Protein AF-A0A7X9JNA3-F1 (afdb_monomer_lite)

Radius of gyration: 44.27 Å; chains: 1; bounding box: 116×63×145 Å

Structure (mmCIF, N/CA/C/O backbone):
data_AF-A0A7X9JNA3-F1
#
_entry.id   AF-A0A7X9JNA3-F1
#
loop_
_atom_site.group_PDB
_atom_site.id
_atom_site.type_symbol
_atom_site.label_atom_id
_atom_site.label_alt_id
_atom_site.label_comp_id
_atom_site.label_asym_id
_atom_site.label_entity_id
_atom_site.label_seq_id
_atom_site.pdbx_PDB_ins_code
_atom_site.Cartn_x
_atom_site.Cartn_y
_atom_site.Cartn_z
_atom_site.occupancy
_atom_site.B_iso_or_equiv
_atom_site.auth_seq_id
_atom_site.auth_comp_id
_atom_site.auth_asym_id
_atom_site.auth_atom_id
_atom_site.pdbx_PDB_model_num
ATOM 1 N N . GLY A 1 1 ? 17.512 8.360 -101.811 1.00 40.91 1 GLY A N 1
ATOM 2 C CA . GLY A 1 1 ? 16.646 8.317 -100.622 1.00 40.91 1 GLY A CA 1
ATOM 3 C C . GLY A 1 1 ? 17.429 7.546 -99.604 1.00 40.91 1 GLY A C 1
ATOM 4 O O . GLY A 1 1 ? 17.855 6.462 -99.958 1.00 40.91 1 GLY A O 1
ATOM 5 N N . ASP A 1 2 ? 17.759 8.175 -98.482 1.00 44.34 2 ASP A N 1
ATOM 6 C CA . ASP A 1 2 ? 18.747 7.699 -97.505 1.00 44.34 2 ASP A CA 1
ATOM 7 C C . ASP A 1 2 ? 18.572 6.198 -97.188 1.00 44.34 2 ASP A C 1
ATOM 9 O O . ASP A 1 2 ? 17.520 5.777 -96.711 1.00 44.34 2 ASP A O 1
ATOM 13 N N . GLU A 1 3 ? 19.595 5.403 -97.519 1.00 49.22 3 GLU A N 1
ATOM 14 C CA . GLU A 1 3 ? 19.724 3.972 -97.219 1.00 49.22 3 GLU A CA 1
ATOM 15 C C . GLU A 1 3 ? 20.041 3.758 -95.728 1.00 49.22 3 GLU A C 1
ATOM 17 O O . GLU A 1 3 ? 21.070 3.190 -95.355 1.00 49.22 3 GLU A O 1
ATOM 22 N N . SER A 1 4 ? 19.163 4.225 -94.845 1.00 49.69 4 SER A N 1
ATOM 23 C CA . SER A 1 4 ? 19.330 4.038 -93.406 1.00 49.69 4 SER A CA 1
ATOM 24 C C . SER A 1 4 ? 19.023 2.581 -93.056 1.00 49.69 4 SER A C 1
ATOM 26 O O . SER A 1 4 ? 17.878 2.132 -93.046 1.00 49.69 4 SER A O 1
ATOM 28 N N . VAL A 1 5 ? 20.080 1.813 -92.793 1.00 48.97 5 VAL A N 1
ATOM 29 C CA . VAL A 1 5 ? 20.003 0.437 -92.292 1.00 48.97 5 VAL A CA 1
ATOM 30 C C . VAL A 1 5 ? 19.423 0.468 -90.875 1.00 48.97 5 VAL A C 1
ATOM 32 O O . VAL A 1 5 ? 20.076 0.928 -89.939 1.00 48.97 5 VAL A O 1
ATOM 35 N N . TYR A 1 6 ? 18.189 -0.010 -90.706 1.00 51.09 6 TYR A N 1
ATOM 36 C CA . TYR A 1 6 ? 17.567 -0.147 -89.389 1.00 51.09 6 TYR A CA 1
ATOM 37 C C . TYR A 1 6 ? 18.080 -1.411 -88.693 1.00 51.09 6 TYR A C 1
ATOM 39 O O . TYR A 1 6 ? 17.826 -2.529 -89.141 1.00 51.09 6 TYR A O 1
ATOM 47 N N . TRP A 1 7 ? 18.782 -1.231 -87.578 1.00 58.19 7 TRP A N 1
ATOM 48 C CA . TRP A 1 7 ? 19.193 -2.319 -86.694 1.00 58.19 7 TRP A CA 1
ATOM 49 C C . TRP A 1 7 ? 18.121 -2.543 -85.624 1.00 58.19 7 TRP A C 1
ATOM 51 O O . TRP A 1 7 ? 17.587 -1.583 -85.066 1.00 58.19 7 TRP A O 1
ATOM 61 N N . LEU A 1 8 ? 17.795 -3.806 -85.335 1.00 58.00 8 LEU A N 1
ATOM 62 C CA . LEU A 1 8 ? 16.958 -4.135 -84.181 1.00 58.00 8 LEU A CA 1
ATOM 63 C C . LEU A 1 8 ? 17.732 -3.801 -82.903 1.00 58.00 8 LEU A C 1
ATOM 65 O O . LEU A 1 8 ? 18.900 -4.161 -82.776 1.00 58.00 8 LEU A O 1
ATOM 69 N N . THR A 1 9 ? 17.071 -3.143 -81.952 1.00 63.75 9 THR A N 1
ATOM 70 C CA . THR A 1 9 ? 17.592 -3.024 -80.586 1.00 63.75 9 THR A CA 1
ATOM 71 C C . THR A 1 9 ? 17.668 -4.409 -79.943 1.00 63.75 9 THR A C 1
ATOM 73 O O . THR A 1 9 ? 17.002 -5.340 -80.400 1.00 63.75 9 THR A O 1
ATOM 76 N N . ASP A 1 10 ? 18.416 -4.557 -78.850 1.00 65.94 10 ASP A N 1
ATOM 77 C CA . ASP A 1 10 ? 18.499 -5.830 -78.115 1.00 65.94 10 ASP A CA 1
ATOM 78 C C . ASP A 1 10 ? 17.108 -6.372 -77.732 1.00 65.94 10 ASP A C 1
ATOM 80 O O . ASP A 1 10 ? 16.824 -7.561 -77.876 1.00 65.94 10 ASP A O 1
ATOM 84 N N . VAL A 1 11 ? 16.189 -5.468 -77.376 1.00 63.50 11 VAL A N 1
ATOM 85 C CA . VAL A 1 11 ? 14.770 -5.770 -77.133 1.00 63.50 11 VAL A CA 1
ATOM 86 C C . VAL A 1 11 ? 14.070 -6.211 -78.425 1.00 63.50 11 VAL A C 1
ATOM 88 O O . VAL A 1 11 ? 13.345 -7.202 -78.439 1.00 63.50 11 VAL A O 1
ATOM 91 N N . GLY A 1 12 ? 14.310 -5.526 -79.545 1.00 65.75 12 GLY A N 1
ATOM 92 C CA . GLY A 1 12 ? 13.780 -5.917 -80.855 1.00 65.75 12 GLY A CA 1
ATOM 93 C C . GLY A 1 12 ? 14.225 -7.317 -81.299 1.00 65.75 12 GLY A C 1
ATOM 94 O O . GLY A 1 12 ? 13.427 -8.054 -81.882 1.00 65.75 12 GLY A O 1
ATOM 95 N N . ILE A 1 13 ? 15.459 -7.717 -80.976 1.00 69.94 13 ILE A N 1
ATOM 96 C CA . ILE A 1 13 ? 15.987 -9.066 -81.234 1.00 69.94 13 ILE A CA 1
ATOM 97 C C . ILE A 1 13 ? 15.231 -10.113 -80.401 1.00 69.94 13 ILE A C 1
ATOM 99 O O . ILE A 1 13 ? 14.882 -11.177 -80.917 1.00 69.94 13 ILE A O 1
ATOM 103 N N . GLU A 1 14 ? 14.957 -9.825 -79.130 1.00 65.06 14 GLU A N 1
ATOM 104 C CA . GLU A 1 14 ? 14.248 -10.730 -78.218 1.00 65.06 14 GLU A CA 1
ATOM 105 C C . GLU A 1 14 ? 12.780 -10.947 -78.628 1.00 65.06 14 GLU A C 1
ATOM 107 O O . GLU A 1 14 ? 12.315 -12.086 -78.712 1.00 65.06 14 GLU A O 1
ATOM 112 N N . TYR A 1 15 ? 12.060 -9.879 -78.983 1.00 65.31 15 TYR A N 1
ATOM 113 C CA . TYR A 1 15 ? 10.670 -9.975 -79.451 1.00 65.31 15 TYR A CA 1
ATOM 114 C C . TYR A 1 15 ? 10.551 -10.705 -80.794 1.00 65.31 15 TYR A C 1
ATOM 116 O O . TYR A 1 15 ? 9.638 -11.519 -80.972 1.00 65.31 15 TYR A O 1
ATOM 124 N N . ALA A 1 16 ? 11.489 -10.465 -81.720 1.00 66.50 16 ALA A N 1
ATOM 125 C CA . ALA A 1 16 ? 11.537 -11.154 -83.009 1.00 66.50 16 ALA A CA 1
ATOM 126 C C . ALA A 1 16 ? 11.789 -12.664 -82.852 1.00 66.50 16 ALA A C 1
ATOM 128 O O . ALA A 1 16 ? 11.169 -13.460 -83.558 1.00 66.50 16 ALA A O 1
ATOM 129 N N . LYS A 1 17 ? 12.639 -13.073 -81.896 1.00 66.75 17 LYS A N 1
ATOM 130 C CA . LYS A 1 17 ? 12.879 -14.491 -81.566 1.00 66.75 17 LYS A CA 1
ATOM 131 C C . LYS A 1 17 ? 11.642 -15.192 -80.998 1.00 66.75 17 LYS A C 1
ATOM 133 O O . LYS A 1 17 ? 11.437 -16.367 -81.284 1.00 66.75 17 LYS A O 1
ATOM 138 N N . ASN A 1 18 ? 10.819 -14.481 -80.228 1.00 62.72 18 ASN A N 1
ATOM 139 C CA . ASN A 1 18 ? 9.652 -15.048 -79.545 1.00 62.72 18 ASN A CA 1
ATOM 140 C C . ASN A 1 18 ? 8.346 -14.979 -80.367 1.00 62.72 18 ASN A C 1
ATOM 142 O O . ASN A 1 18 ? 7.308 -15.445 -79.901 1.00 62.72 18 ASN A O 1
ATOM 146 N N . GLY A 1 19 ? 8.370 -14.410 -81.582 1.00 60.28 19 GLY A N 1
ATOM 147 C CA . GLY A 1 19 ? 7.206 -14.347 -82.479 1.00 60.28 19 GLY A CA 1
ATOM 148 C C . GLY A 1 19 ? 6.063 -13.447 -81.988 1.00 60.28 19 GLY A C 1
ATOM 149 O O . GLY A 1 19 ? 4.921 -13.606 -82.420 1.00 60.28 19 GLY A O 1
ATOM 150 N N . VAL A 1 20 ? 6.345 -12.513 -81.073 1.00 61.72 20 VAL A N 1
ATOM 151 C CA . VAL A 1 20 ? 5.337 -11.653 -80.434 1.00 61.72 20 VAL A CA 1
ATOM 152 C C . VAL A 1 20 ? 5.213 -10.329 -81.194 1.00 61.72 20 VAL A C 1
ATOM 154 O O . VAL A 1 20 ? 6.211 -9.680 -81.503 1.00 61.72 20 VAL A O 1
ATOM 157 N N . LYS A 1 21 ? 3.980 -9.890 -81.485 1.00 58.91 21 LYS A N 1
ATOM 158 C CA . LYS A 1 21 ? 3.722 -8.579 -82.101 1.00 58.91 21 LYS A CA 1
ATOM 159 C C . LYS A 1 21 ? 4.108 -7.465 -81.123 1.00 58.91 21 LYS A C 1
ATOM 161 O O . LYS A 1 21 ? 3.512 -7.363 -80.053 1.00 58.91 21 LYS A O 1
ATOM 166 N N . PHE A 1 22 ? 5.065 -6.616 -81.498 1.00 59.78 22 PHE A N 1
ATOM 167 C CA . PHE A 1 22 ? 5.444 -5.467 -80.679 1.00 59.78 22 PHE A CA 1
ATOM 168 C C . PHE A 1 22 ? 4.397 -4.350 -80.792 1.00 59.78 22 PHE A C 1
ATOM 170 O O . PHE A 1 22 ? 3.858 -4.079 -81.868 1.00 59.78 22 PHE A O 1
ATOM 177 N N . SER A 1 23 ? 4.099 -3.705 -79.668 1.00 63.12 23 SER A N 1
ATOM 178 C CA . SER A 1 23 ? 3.235 -2.530 -79.595 1.00 63.12 23 SER A CA 1
ATOM 179 C C . SER A 1 23 ? 3.842 -1.556 -78.602 1.00 63.12 23 SER A C 1
ATOM 181 O O . SER A 1 23 ? 4.110 -1.921 -77.460 1.00 63.12 23 SER A O 1
ATOM 183 N N . THR A 1 24 ? 4.050 -0.317 -79.028 1.00 71.31 24 THR A N 1
ATOM 184 C CA . THR A 1 24 ? 4.558 0.757 -78.173 1.00 71.31 24 THR A CA 1
ATOM 185 C C . THR A 1 24 ? 3.407 1.647 -77.735 1.00 71.31 24 THR A C 1
ATOM 187 O O . THR A 1 24 ? 2.527 1.961 -78.536 1.00 71.31 24 THR A O 1
ATOM 190 N N . PHE A 1 25 ? 3.420 2.093 -76.486 1.00 74.06 25 PHE A N 1
ATOM 191 C CA . PHE A 1 25 ? 2.488 3.099 -75.993 1.00 74.06 25 PHE A CA 1
ATOM 192 C C . PHE A 1 25 ? 3.208 4.042 -75.034 1.00 74.06 25 PHE A C 1
ATOM 194 O O . PHE A 1 25 ? 4.228 3.693 -74.444 1.00 74.06 25 PHE A O 1
ATOM 201 N N . THR A 1 26 ? 2.659 5.242 -74.878 1.00 80.69 26 THR A N 1
ATOM 202 C CA . THR A 1 26 ? 3.157 6.248 -73.940 1.00 80.69 26 THR A CA 1
ATOM 203 C C . THR A 1 26 ? 2.095 6.488 -72.884 1.00 80.69 26 THR A C 1
ATOM 205 O O . THR A 1 26 ? 0.926 6.700 -73.210 1.00 80.69 26 THR A O 1
ATOM 208 N N . ARG A 1 27 ? 2.487 6.457 -71.611 1.00 83.31 27 ARG A N 1
ATOM 209 C CA . ARG A 1 27 ? 1.578 6.662 -70.485 1.00 83.31 27 ARG A CA 1
ATOM 210 C C . ARG A 1 27 ? 2.283 7.426 -69.371 1.00 83.31 27 ARG A C 1
ATOM 212 O O . ARG A 1 27 ? 3.475 7.245 -69.152 1.00 83.31 27 ARG A O 1
ATOM 219 N N . GLN A 1 28 ? 1.530 8.281 -68.688 1.00 88.56 28 GLN A N 1
ATOM 220 C CA . GLN A 1 28 ? 1.980 8.938 -67.463 1.00 88.56 28 GLN A CA 1
ATOM 221 C C . GLN A 1 28 ? 1.743 8.001 -66.280 1.00 88.56 28 GLN A C 1
ATOM 223 O O . GLN A 1 28 ? 0.695 7.353 -66.208 1.00 88.56 28 GLN A O 1
ATOM 228 N N . PHE A 1 29 ? 2.712 7.927 -65.380 1.00 89.44 29 PHE A N 1
ATOM 229 C CA . PHE A 1 29 ? 2.644 7.122 -64.171 1.00 89.44 29 PHE A CA 1
ATOM 230 C C . PHE A 1 29 ? 3.421 7.817 -63.057 1.00 89.44 29 PHE A C 1
ATOM 232 O O . PHE A 1 29 ? 4.369 8.551 -63.333 1.00 89.44 29 PHE A O 1
ATOM 239 N N . ASP A 1 30 ? 3.023 7.533 -61.821 1.00 89.69 30 ASP A N 1
ATOM 240 C CA . ASP A 1 30 ? 3.646 8.071 -60.618 1.00 89.69 30 ASP A CA 1
ATOM 241 C C . ASP A 1 30 ? 4.295 6.936 -59.822 1.00 89.69 30 ASP A C 1
ATOM 243 O O . ASP A 1 30 ? 3.739 5.832 -59.718 1.00 89.69 30 ASP A O 1
ATOM 247 N N . LEU A 1 31 ? 5.463 7.224 -59.251 1.00 88.88 31 LEU A N 1
ATOM 248 C CA . LEU A 1 31 ? 6.188 6.340 -58.343 1.00 88.88 31 LEU A CA 1
ATOM 249 C C . LEU A 1 31 ? 6.237 6.976 -56.957 1.00 88.88 31 LEU A C 1
ATOM 251 O O . LEU A 1 31 ? 6.528 8.163 -56.820 1.00 88.88 31 LEU A O 1
ATOM 255 N N . TYR A 1 32 ? 5.973 6.171 -55.934 1.00 88.81 32 TYR A N 1
ATOM 256 C CA . TYR A 1 32 ? 6.020 6.587 -54.539 1.00 88.81 32 TYR A CA 1
ATOM 257 C C . TYR A 1 32 ? 7.338 6.127 -53.927 1.00 88.81 32 TYR A C 1
ATOM 259 O O . TYR A 1 32 ? 7.716 4.959 -54.046 1.00 88.81 32 TYR A O 1
ATOM 267 N N . ILE A 1 33 ? 8.032 7.049 -53.266 1.00 85.94 33 ILE A N 1
ATOM 268 C CA . ILE A 1 33 ? 9.362 6.818 -52.704 1.00 85.94 33 ILE A CA 1
ATOM 269 C C . ILE A 1 33 ? 9.295 7.073 -51.204 1.00 85.94 33 ILE A C 1
ATOM 271 O O . ILE A 1 33 ? 8.841 8.127 -50.763 1.00 85.94 33 ILE A O 1
ATOM 275 N N . ASP A 1 34 ? 9.747 6.090 -50.430 1.00 83.75 34 ASP A N 1
ATOM 276 C CA . ASP A 1 34 ? 9.919 6.230 -48.990 1.00 83.75 34 ASP A CA 1
ATOM 277 C C . ASP A 1 34 ? 11.235 6.960 -48.692 1.00 83.75 34 ASP A C 1
ATOM 279 O O . ASP A 1 34 ? 12.312 6.527 -49.105 1.00 83.75 34 ASP A O 1
ATOM 283 N N . ALA A 1 35 ? 11.150 8.072 -47.968 1.00 76.31 35 ALA A N 1
ATOM 284 C CA . ALA A 1 35 ? 12.315 8.847 -47.556 1.00 76.31 35 ALA A CA 1
ATOM 285 C C . ALA A 1 35 ? 12.937 8.362 -46.229 1.00 76.31 35 ALA A C 1
ATOM 287 O O . ALA A 1 35 ? 13.975 8.895 -45.837 1.00 76.31 35 ALA A O 1
ATOM 288 N N . VAL A 1 36 ? 12.310 7.402 -45.531 1.00 70.06 36 VAL A N 1
ATOM 289 C CA . VAL A 1 36 ? 12.633 7.041 -44.139 1.00 70.06 36 VAL A CA 1
ATOM 290 C C . VAL A 1 36 ? 12.843 5.531 -43.932 1.00 70.06 36 VAL A C 1
ATOM 292 O O . VAL A 1 36 ? 13.885 5.147 -43.414 1.00 70.06 36 VAL A O 1
ATOM 295 N N . GLY A 1 37 ? 11.887 4.669 -44.302 1.00 64.44 37 GLY A N 1
ATOM 296 C CA . GLY A 1 37 ? 11.822 3.263 -43.849 1.00 64.44 37 GLY A CA 1
ATOM 297 C C . GLY A 1 37 ? 12.087 2.170 -44.899 1.00 64.44 37 GLY A C 1
ATOM 298 O O . GLY A 1 37 ? 12.015 0.983 -44.586 1.00 64.44 37 GLY A O 1
ATOM 299 N N . ASP A 1 38 ? 12.405 2.548 -46.137 1.00 70.50 38 ASP A N 1
ATOM 300 C CA . ASP A 1 38 ? 12.632 1.651 -47.282 1.00 70.50 38 ASP A CA 1
ATOM 301 C C . ASP A 1 38 ? 11.437 0.742 -47.676 1.00 70.50 38 ASP A C 1
ATOM 303 O O . ASP A 1 38 ? 11.611 -0.405 -48.095 1.00 70.50 38 ASP A O 1
ATOM 307 N N . VAL A 1 39 ? 10.193 1.235 -47.599 1.00 76.44 39 VAL A N 1
ATOM 308 C CA . VAL A 1 39 ? 8.975 0.486 -48.004 1.00 76.44 39 VAL A CA 1
ATOM 309 C C . VAL A 1 39 ? 8.770 0.475 -49.532 1.00 76.44 39 VAL A C 1
ATOM 311 O O . VAL A 1 39 ? 7.713 0.837 -50.039 1.00 76.44 39 VAL A O 1
ATOM 314 N N . LYS A 1 40 ? 9.768 0.056 -50.318 1.00 73.19 40 LYS A N 1
ATOM 315 C CA . LYS A 1 40 ? 9.748 0.166 -51.798 1.00 73.19 40 LYS A CA 1
ATOM 316 C C . LYS A 1 40 ? 8.579 -0.550 -52.487 1.00 73.19 40 LYS A C 1
ATOM 318 O O . LYS A 1 40 ? 7.982 0.004 -53.410 1.00 73.19 40 LYS A O 1
ATOM 323 N N . GLU A 1 41 ? 8.244 -1.762 -52.048 1.00 74.06 41 GLU A N 1
ATOM 324 C CA . GLU A 1 41 ? 7.241 -2.615 -52.709 1.00 74.06 41 GLU A CA 1
ATOM 325 C C . GLU A 1 41 ? 5.805 -2.129 -52.488 1.00 74.06 41 GLU A C 1
ATOM 327 O O . GLU A 1 41 ? 4.985 -2.157 -53.401 1.00 74.06 41 GLU A O 1
ATOM 332 N N . LYS A 1 42 ? 5.505 -1.648 -51.276 1.00 79.25 42 LYS A N 1
ATOM 333 C CA . LYS A 1 42 ? 4.154 -1.242 -50.858 1.00 79.25 42 LYS A CA 1
ATOM 334 C C . LYS A 1 42 ? 3.990 0.270 -50.706 1.00 79.25 42 LYS A C 1
ATOM 336 O O . LYS A 1 42 ? 2.925 0.716 -50.290 1.00 79.25 42 LYS A O 1
ATOM 341 N N . ALA A 1 43 ? 4.999 1.067 -51.072 1.00 83.50 43 ALA A N 1
ATOM 342 C CA . ALA A 1 43 ? 4.993 2.526 -50.928 1.00 83.50 43 ALA A CA 1
ATOM 343 C C . ALA A 1 43 ? 3.727 3.164 -51.510 1.00 83.50 43 ALA A C 1
ATOM 345 O O . ALA A 1 43 ? 3.071 3.959 -50.847 1.00 83.50 43 ALA A O 1
ATOM 346 N N . LYS A 1 44 ? 3.341 2.781 -52.731 1.00 83.44 44 LYS A N 1
ATOM 347 C CA . LYS A 1 44 ? 2.148 3.324 -53.391 1.00 83.44 44 LYS A CA 1
ATOM 348 C C . LYS A 1 44 ? 0.859 2.981 -52.650 1.00 83.44 44 LYS A C 1
ATOM 350 O O . LYS A 1 44 ? 0.020 3.855 -52.462 1.00 83.44 44 LYS A O 1
ATOM 355 N N . GLU A 1 45 ? 0.703 1.738 -52.202 1.00 82.75 45 GLU A N 1
ATOM 356 C CA . GLU A 1 45 ? -0.476 1.287 -51.450 1.00 82.75 45 GLU A CA 1
ATOM 357 C C . GLU A 1 45 ? -0.574 1.975 -50.083 1.00 82.75 45 GLU A C 1
ATOM 359 O O . GLU A 1 45 ? -1.644 2.438 -49.692 1.00 82.75 45 GLU A O 1
ATOM 364 N N . VAL A 1 46 ? 0.550 2.073 -49.376 1.00 82.69 46 VAL A N 1
ATOM 365 C CA . VAL A 1 46 ? 0.629 2.657 -48.037 1.00 82.69 46 VAL A CA 1
ATOM 366 C C . VAL A 1 46 ? 0.450 4.174 -48.095 1.00 82.69 46 VAL A C 1
ATOM 368 O O . VAL A 1 46 ? -0.433 4.719 -47.438 1.00 82.69 46 VAL A O 1
ATOM 371 N N . PHE A 1 47 ? 1.253 4.880 -48.891 1.00 85.62 47 PHE A N 1
ATOM 372 C CA . PHE A 1 47 ? 1.330 6.342 -48.835 1.00 85.62 47 PHE A CA 1
ATOM 373 C C . PHE A 1 47 ? 0.185 7.056 -49.551 1.00 85.62 47 PHE A C 1
ATOM 375 O O . PHE A 1 47 ? -0.184 8.148 -49.127 1.00 85.62 47 PHE A O 1
ATOM 382 N N . SER A 1 48 ? -0.424 6.456 -50.582 1.00 82.75 48 SER A N 1
ATOM 383 C CA . SER A 1 48 ? -1.614 7.038 -51.241 1.00 82.75 48 SER A CA 1
ATOM 384 C C . SER A 1 48 ? -2.810 7.190 -50.295 1.00 82.75 48 SER A C 1
ATOM 386 O O . SER A 1 48 ? -3.711 7.995 -50.524 1.00 82.75 48 SER A O 1
ATOM 388 N N . ASN A 1 49 ? -2.796 6.405 -49.226 1.00 81.25 49 ASN A N 1
ATOM 389 C CA . ASN A 1 49 ? -3.884 6.188 -48.296 1.00 81.25 49 ASN A CA 1
ATOM 390 C C . ASN A 1 49 ? -3.726 6.991 -46.993 1.00 81.25 49 ASN A C 1
ATOM 392 O O . ASN A 1 49 ? -4.716 7.238 -46.294 1.00 81.25 49 ASN A O 1
ATOM 396 N N . LEU A 1 50 ? -2.503 7.448 -46.703 1.00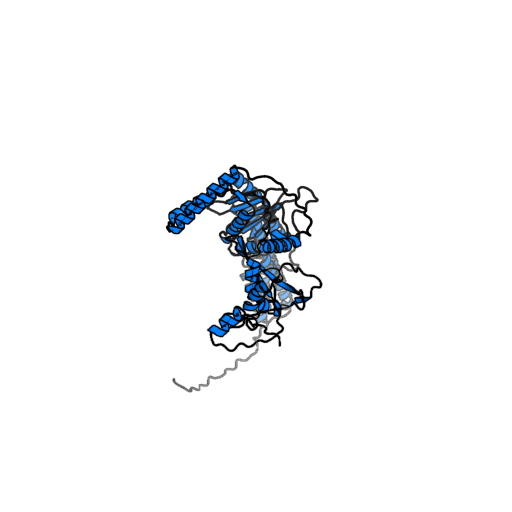 83.81 50 LEU A N 1
ATOM 397 C CA . LEU A 1 50 ? -2.189 8.275 -45.544 1.00 83.81 50 LEU A CA 1
ATOM 398 C C . LEU A 1 50 ? -2.681 9.712 -45.716 1.00 83.81 50 LEU A C 1
ATOM 400 O O . LEU A 1 50 ? -2.678 10.290 -46.804 1.00 83.81 50 LEU A O 1
ATOM 404 N N . ARG A 1 51 ? -3.041 10.343 -44.597 1.00 80.62 51 ARG A N 1
ATOM 405 C CA . ARG A 1 51 ? -3.247 11.792 -44.566 1.00 80.62 51 ARG A CA 1
ATOM 406 C C . ARG A 1 51 ? -1.889 12.493 -44.590 1.00 80.62 51 ARG A C 1
ATOM 408 O O . ARG A 1 51 ? -1.125 12.395 -43.631 1.00 80.62 51 ARG A O 1
ATOM 415 N N . SER A 1 52 ? -1.625 13.231 -45.661 1.00 85.31 52 SER A N 1
ATOM 416 C CA . SER A 1 52 ? -0.366 13.943 -45.858 1.00 85.31 52 SER A CA 1
ATOM 417 C C . SER A 1 52 ? -0.566 15.422 -46.181 1.00 85.31 52 SER A C 1
ATOM 419 O O . SER A 1 52 ? -1.633 15.857 -46.621 1.00 85.31 52 SER A O 1
ATOM 421 N N . GLU A 1 53 ? 0.479 16.199 -45.927 1.00 86.31 53 GLU A N 1
ATOM 422 C CA . GLU A 1 53 ? 0.583 17.614 -46.269 1.00 86.31 53 GLU A CA 1
ATOM 423 C C . GLU A 1 53 ? 1.719 17.791 -47.281 1.00 86.31 53 GLU A C 1
ATOM 425 O O . GLU A 1 53 ? 2.799 17.213 -47.121 1.00 86.31 53 GLU A O 1
ATOM 430 N N . LYS A 1 54 ? 1.471 18.574 -48.337 1.00 87.81 54 LYS A N 1
ATOM 431 C CA . LYS A 1 54 ? 2.481 18.868 -49.358 1.00 87.81 54 LYS A CA 1
ATOM 432 C C . LYS A 1 54 ? 3.585 19.732 -48.753 1.00 87.81 54 LYS A C 1
ATOM 434 O O . LYS A 1 54 ? 3.298 20.758 -48.136 1.00 87.81 54 LYS A O 1
ATOM 439 N N . GLN A 1 55 ? 4.838 19.342 -48.955 1.00 83.38 55 GLN A N 1
ATOM 440 C CA . GLN A 1 55 ? 6.000 20.110 -48.523 1.00 83.38 55 GLN A CA 1
ATOM 441 C C . GLN A 1 55 ? 6.550 20.984 -49.650 1.00 83.38 55 GLN A C 1
ATOM 443 O O . GLN A 1 55 ? 6.566 20.590 -50.814 1.00 83.38 55 GLN A O 1
ATOM 448 N N . ILE A 1 56 ? 7.017 22.180 -49.280 1.00 75.00 56 ILE A N 1
ATOM 449 C CA . ILE A 1 56 ? 7.669 23.126 -50.199 1.00 75.00 56 ILE A CA 1
ATOM 450 C C . ILE A 1 56 ? 9.132 22.719 -50.447 1.00 75.00 56 ILE A C 1
ATOM 452 O O . ILE A 1 56 ? 9.650 22.938 -51.537 1.00 75.00 56 ILE A O 1
ATOM 456 N N . SER A 1 57 ? 9.784 22.098 -49.461 1.00 75.69 57 SER A N 1
ATOM 457 C CA . SER A 1 57 ? 11.137 21.546 -49.561 1.00 75.69 57 SER A CA 1
ATOM 458 C C . SER A 1 57 ? 11.183 20.139 -48.966 1.00 75.69 57 SER A C 1
ATOM 460 O O . SER A 1 57 ? 10.550 19.874 -47.946 1.00 75.69 57 SER A O 1
ATOM 462 N N . PHE A 1 58 ? 11.921 19.234 -49.608 1.00 75.00 58 PHE A N 1
ATOM 463 C CA . PHE A 1 58 ? 12.109 17.849 -49.170 1.00 75.00 58 PHE A CA 1
ATOM 464 C C . PHE A 1 58 ? 13.472 17.327 -49.649 1.00 75.00 58 PHE A C 1
ATOM 466 O O . PHE A 1 58 ? 14.125 17.953 -50.482 1.00 75.00 58 PHE A O 1
ATOM 473 N N . LYS A 1 59 ? 13.931 16.203 -49.086 1.00 72.62 59 LYS A N 1
ATOM 474 C CA . LYS A 1 59 ? 15.212 15.590 -49.464 1.00 72.62 59 LYS A CA 1
ATOM 475 C C . LYS A 1 59 ? 15.087 14.884 -50.815 1.00 72.62 59 LYS A C 1
ATOM 477 O O . LYS A 1 59 ? 14.229 14.021 -50.974 1.00 72.62 59 LYS A O 1
ATOM 482 N N . GLU A 1 60 ? 15.974 15.209 -51.749 1.00 73.19 60 GLU A N 1
ATOM 483 C CA . GLU A 1 60 ? 16.013 14.614 -53.095 1.00 73.19 60 GLU A CA 1
ATOM 484 C C . GLU A 1 60 ? 16.998 13.436 -53.207 1.00 73.19 60 GLU A C 1
ATOM 486 O O . GLU A 1 60 ? 17.089 12.790 -54.249 1.00 73.19 60 GLU A O 1
ATOM 491 N N . ASP A 1 61 ? 17.714 13.115 -52.125 1.00 72.25 61 ASP A N 1
ATOM 492 C CA . ASP A 1 61 ? 18.824 12.151 -52.126 1.00 72.25 61 ASP A CA 1
ATOM 493 C C . ASP A 1 61 ? 18.413 10.730 -52.558 1.00 72.25 61 ASP A C 1
ATOM 495 O O . ASP A 1 61 ? 19.223 9.999 -53.134 1.00 72.25 61 ASP A O 1
ATOM 499 N N . ASN A 1 62 ? 17.148 10.363 -52.322 1.00 74.06 62 ASN A N 1
ATOM 500 C CA . ASN A 1 62 ? 16.585 9.037 -52.596 1.00 74.06 62 ASN A CA 1
ATOM 501 C C . ASN A 1 62 ? 15.823 8.954 -53.933 1.00 74.06 62 ASN A C 1
ATOM 503 O O . ASN A 1 62 ? 15.155 7.951 -54.195 1.00 74.06 62 ASN A O 1
ATOM 507 N N . LEU A 1 63 ? 15.877 9.993 -54.774 1.00 82.62 63 LEU A N 1
ATOM 508 C CA . LEU A 1 63 ? 15.220 9.971 -56.081 1.00 82.62 63 LEU A CA 1
ATOM 509 C C . LEU A 1 63 ? 15.988 9.083 -57.085 1.00 82.62 63 LEU A C 1
ATOM 511 O O . LEU A 1 63 ? 17.222 9.059 -57.059 1.00 82.62 63 LEU A O 1
ATOM 515 N N . PRO A 1 64 ? 15.290 8.378 -57.999 1.00 85.31 64 PRO A N 1
ATOM 516 C CA . PRO A 1 64 ? 15.917 7.597 -59.062 1.00 85.31 64 PRO A CA 1
ATOM 517 C C . PRO A 1 64 ? 16.801 8.489 -59.932 1.00 85.31 64 PRO A C 1
ATOM 519 O O . PRO A 1 64 ? 16.346 9.524 -60.425 1.00 85.31 64 PRO A O 1
ATOM 522 N N . LYS A 1 65 ? 18.059 8.093 -60.145 1.00 83.31 65 LYS A N 1
ATOM 523 C CA . LYS A 1 65 ? 19.034 8.905 -60.895 1.00 83.31 65 LYS A CA 1
ATOM 524 C C . LYS A 1 65 ? 19.102 8.511 -62.364 1.00 83.31 65 LYS A C 1
ATOM 526 O O . LYS A 1 65 ? 19.540 9.300 -63.197 1.00 83.31 65 LYS A O 1
ATOM 531 N N . ASN A 1 66 ? 18.699 7.286 -62.683 1.00 86.94 66 ASN A N 1
ATOM 532 C CA . ASN A 1 66 ? 18.727 6.737 -64.031 1.00 86.94 66 ASN A CA 1
ATOM 533 C C . ASN A 1 66 ? 17.504 5.836 -64.294 1.00 86.94 66 ASN A C 1
ATOM 535 O O . ASN A 1 66 ? 16.732 5.516 -63.392 1.00 86.94 66 ASN A O 1
ATOM 539 N N . ILE A 1 67 ? 17.327 5.423 -65.550 1.00 87.56 67 ILE A N 1
ATOM 540 C CA . ILE A 1 67 ? 16.199 4.580 -65.968 1.00 87.56 67 ILE A CA 1
ATOM 541 C C . ILE A 1 67 ? 16.212 3.181 -65.334 1.00 87.56 67 ILE A C 1
ATOM 543 O O . ILE A 1 67 ? 15.145 2.609 -65.131 1.00 87.56 67 ILE A O 1
ATOM 547 N N . GLU A 1 68 ? 17.375 2.626 -64.994 1.00 88.38 68 GLU A N 1
ATOM 548 C CA . GLU A 1 68 ? 17.457 1.313 -64.343 1.00 88.38 68 GLU A CA 1
ATOM 549 C C . GLU A 1 68 ? 16.901 1.377 -62.913 1.00 88.38 68 GLU A C 1
ATOM 551 O O . GLU A 1 68 ? 16.126 0.505 -62.521 1.00 88.38 68 GLU A O 1
ATOM 556 N N . ASP A 1 69 ? 17.160 2.467 -62.183 1.00 87.25 69 ASP A N 1
ATOM 557 C CA . ASP A 1 69 ? 16.541 2.726 -60.874 1.00 87.25 69 ASP A CA 1
ATOM 558 C C . ASP A 1 69 ? 15.006 2.832 -60.995 1.00 87.25 69 ASP A C 1
ATOM 560 O O . ASP A 1 69 ? 14.258 2.308 -60.165 1.00 87.25 69 ASP A O 1
ATOM 564 N N . VAL A 1 70 ? 14.521 3.481 -62.063 1.00 88.56 70 VAL A N 1
ATOM 565 C CA . VAL A 1 70 ? 13.083 3.618 -62.354 1.00 88.56 70 VAL A CA 1
ATOM 566 C C . VAL A 1 70 ? 12.456 2.266 -62.687 1.00 88.56 70 VAL A C 1
ATOM 568 O O . VAL A 1 70 ? 11.351 1.990 -62.225 1.00 88.56 70 VAL A O 1
ATOM 571 N N . LYS A 1 71 ? 13.139 1.407 -63.454 1.00 89.44 71 LYS A N 1
ATOM 572 C CA . LYS A 1 71 ? 12.653 0.064 -63.810 1.00 89.44 71 LYS A CA 1
ATOM 573 C C . LYS A 1 71 ? 12.420 -0.803 -62.575 1.00 89.44 71 LYS A C 1
ATOM 575 O O . LYS A 1 71 ? 11.363 -1.424 -62.490 1.00 89.44 71 LYS A O 1
ATOM 580 N N . LEU A 1 72 ? 13.340 -0.782 -61.607 1.00 87.62 72 LEU A N 1
ATOM 581 C CA . LEU A 1 72 ? 13.207 -1.537 -60.352 1.00 87.62 72 LEU A CA 1
ATOM 582 C C . LEU A 1 72 ? 11.945 -1.141 -59.569 1.00 87.62 72 LEU A C 1
ATOM 584 O O . LEU A 1 72 ? 11.221 -2.002 -59.075 1.00 87.62 72 LEU A O 1
ATOM 588 N N . LEU A 1 73 ? 11.650 0.159 -59.480 1.00 87.50 73 LEU A N 1
ATOM 589 C CA . LEU A 1 73 ? 10.449 0.655 -58.798 1.00 87.50 73 LEU A CA 1
ATOM 590 C C . LEU A 1 73 ? 9.176 0.435 -59.624 1.00 87.50 73 LEU A C 1
ATOM 592 O O . LEU A 1 73 ? 8.126 0.096 -59.072 1.00 87.50 73 LEU A O 1
ATOM 596 N N . ALA A 1 74 ? 9.258 0.616 -60.942 1.00 88.00 74 ALA A N 1
ATOM 597 C CA . ALA A 1 74 ? 8.140 0.414 -61.853 1.00 88.00 74 ALA A CA 1
ATOM 598 C C . ALA A 1 74 ? 7.699 -1.055 -61.892 1.00 88.00 74 ALA A C 1
ATOM 600 O O . ALA A 1 74 ? 6.497 -1.299 -61.932 1.00 88.00 74 ALA A O 1
ATOM 601 N N . GLU A 1 75 ? 8.622 -2.018 -61.775 1.00 89.12 75 GLU A N 1
ATOM 602 C CA . GLU A 1 75 ? 8.273 -3.443 -61.665 1.00 89.12 75 GLU A CA 1
ATOM 603 C C . GLU A 1 75 ? 7.329 -3.728 -60.491 1.00 89.12 75 GLU A C 1
ATOM 605 O O . GLU A 1 75 ? 6.436 -4.571 -60.595 1.00 89.12 75 GLU A O 1
ATOM 610 N N . LEU A 1 76 ? 7.490 -2.983 -59.397 1.00 85.44 76 LEU A N 1
ATOM 611 C CA . LEU A 1 76 ? 6.730 -3.157 -58.164 1.00 85.44 76 LEU A CA 1
ATOM 612 C C . LEU A 1 76 ? 5.434 -2.331 -58.146 1.00 85.44 76 LEU A C 1
ATOM 614 O O . LEU A 1 76 ? 4.389 -2.829 -57.733 1.00 85.44 76 LEU A O 1
ATOM 618 N N . GLN A 1 77 ? 5.482 -1.071 -58.590 1.00 87.12 77 GLN A N 1
ATOM 619 C CA . GLN A 1 77 ? 4.396 -0.096 -58.385 1.00 87.12 77 GLN A CA 1
ATOM 620 C C . GLN A 1 77 ? 3.600 0.261 -59.652 1.00 87.12 77 GLN A C 1
ATOM 622 O O . GLN A 1 77 ? 2.514 0.855 -59.559 1.00 87.12 77 GLN A O 1
ATOM 627 N N . ALA A 1 78 ? 4.146 -0.053 -60.827 1.00 86.31 78 ALA A N 1
ATOM 628 C CA . ALA A 1 78 ? 3.563 0.223 -62.138 1.00 86.31 78 ALA A CA 1
ATOM 629 C C . ALA A 1 78 ? 3.864 -0.928 -63.127 1.00 86.31 78 ALA A C 1
ATOM 631 O O . ALA A 1 78 ? 4.487 -0.699 -64.172 1.00 86.31 78 ALA A O 1
ATOM 632 N N . PRO A 1 79 ? 3.445 -2.175 -62.822 1.00 84.94 79 PRO A N 1
ATOM 633 C CA . PRO A 1 79 ? 3.735 -3.348 -63.652 1.00 84.94 79 PRO A CA 1
ATOM 634 C C . PRO A 1 79 ? 3.160 -3.242 -65.074 1.00 84.94 79 PRO A C 1
ATOM 636 O O . PRO A 1 79 ? 3.600 -3.929 -65.993 1.00 84.94 79 PRO A O 1
ATOM 639 N N . GLU A 1 80 ? 2.181 -2.366 -65.287 1.00 82.88 80 GLU A N 1
ATOM 640 C CA . GLU A 1 80 ? 1.673 -2.017 -66.609 1.00 82.88 80 GLU A CA 1
ATOM 641 C C . GLU A 1 80 ? 2.667 -1.214 -67.466 1.00 82.88 80 GLU A C 1
ATOM 643 O O . GLU A 1 80 ? 2.469 -1.120 -68.672 1.00 82.88 80 GLU A O 1
ATOM 648 N N . ILE A 1 81 ? 3.709 -0.628 -66.869 1.00 86.12 81 ILE A N 1
ATOM 649 C CA . ILE A 1 81 ? 4.762 0.153 -67.538 1.00 86.12 81 ILE A CA 1
ATOM 650 C C . ILE A 1 81 ? 6.041 -0.676 -67.703 1.00 86.12 81 ILE A C 1
ATOM 652 O O . ILE A 1 81 ? 6.645 -0.690 -68.778 1.00 86.12 81 ILE A O 1
ATOM 656 N N . HIS A 1 82 ? 6.459 -1.380 -66.650 1.00 86.69 82 HIS A N 1
ATOM 657 C CA . HIS A 1 82 ? 7.628 -2.255 -66.669 1.00 86.69 82 HIS A CA 1
ATOM 658 C C . HIS A 1 82 ? 7.313 -3.537 -65.904 1.00 86.69 82 HIS A C 1
ATOM 660 O O . HIS A 1 82 ? 7.149 -3.508 -64.697 1.00 86.69 82 HIS A O 1
ATOM 666 N N . PHE A 1 83 ? 7.228 -4.662 -66.603 1.00 84.69 83 PHE A N 1
ATOM 667 C CA . PHE A 1 83 ? 7.135 -5.990 -66.012 1.00 84.69 83 PHE A CA 1
ATOM 668 C C . PHE A 1 83 ? 7.663 -7.021 -67.021 1.00 84.69 83 PHE A C 1
ATOM 670 O O . PHE A 1 83 ? 6.881 -7.600 -67.791 1.00 84.69 83 PHE A O 1
ATOM 677 N N . PRO A 1 84 ? 8.992 -7.250 -67.055 1.00 81.69 84 PRO A N 1
ATOM 678 C CA . PRO A 1 84 ? 9.640 -8.066 -68.084 1.00 81.69 84 PRO A CA 1
ATOM 679 C C . PRO A 1 84 ? 9.040 -9.470 -68.206 1.00 81.69 84 PRO A C 1
ATOM 681 O O . PRO A 1 84 ? 8.840 -9.967 -69.309 1.00 81.69 84 PRO A O 1
ATOM 684 N N . LYS A 1 85 ? 8.624 -10.067 -67.080 1.00 81.00 85 LYS A N 1
ATOM 685 C CA . LYS A 1 85 ? 7.981 -11.395 -67.028 1.00 81.00 85 LYS A CA 1
ATOM 686 C C . LYS A 1 85 ? 6.664 -11.494 -67.806 1.00 81.00 85 LYS A C 1
ATOM 688 O O . LYS A 1 85 ? 6.255 -12.598 -68.153 1.00 81.00 85 LYS A O 1
ATOM 693 N N . LYS A 1 86 ? 5.977 -10.375 -68.058 1.00 76.81 86 LYS A N 1
ATOM 694 C CA . LYS A 1 86 ? 4.770 -10.309 -68.905 1.00 76.81 86 LYS A CA 1
ATOM 695 C C . LYS A 1 86 ? 4.992 -9.490 -70.176 1.00 76.81 86 LYS A C 1
ATOM 697 O O . LYS A 1 86 ? 4.019 -9.034 -70.769 1.00 76.81 86 LYS A O 1
ATOM 702 N N . ASN A 1 87 ? 6.245 -9.324 -70.602 1.00 74.56 87 ASN A N 1
ATOM 703 C CA . ASN A 1 87 ? 6.616 -8.579 -71.805 1.00 74.56 87 ASN A CA 1
ATOM 704 C C . ASN A 1 87 ? 6.178 -7.101 -71.770 1.00 74.56 87 ASN A C 1
ATOM 706 O O . ASN A 1 87 ? 5.820 -6.528 -72.794 1.00 74.56 87 ASN A O 1
ATOM 710 N N . PHE A 1 88 ? 6.192 -6.467 -70.594 1.00 77.12 88 PHE A N 1
ATOM 711 C CA . PHE A 1 88 ? 6.125 -5.008 -70.487 1.00 77.12 88 PHE A CA 1
ATOM 712 C C . PHE A 1 88 ? 7.528 -4.492 -70.190 1.00 77.12 88 PHE A C 1
ATOM 714 O O . PHE A 1 88 ? 8.146 -4.896 -69.206 1.00 77.12 88 PHE A O 1
ATOM 721 N N . SER A 1 89 ? 8.061 -3.614 -71.035 1.00 81.81 89 SER A N 1
ATOM 722 C CA . SER A 1 89 ? 9.455 -3.181 -70.925 1.00 81.81 89 SER A CA 1
ATOM 723 C C . SER A 1 89 ? 9.576 -1.682 -71.143 1.00 81.81 89 SER A C 1
ATOM 725 O O . SER A 1 89 ? 9.630 -1.219 -72.281 1.00 81.81 89 SER A O 1
ATOM 727 N N . LEU A 1 90 ? 9.674 -0.931 -70.045 1.00 85.12 90 LEU A N 1
ATOM 728 C CA . LEU A 1 90 ? 10.044 0.484 -70.068 1.00 85.12 90 LEU A CA 1
ATOM 729 C C . LEU A 1 90 ? 11.345 0.718 -70.860 1.00 85.12 90 LEU A C 1
ATOM 731 O O . LEU A 1 90 ? 12.397 0.195 -70.493 1.00 85.12 90 LEU A O 1
ATOM 735 N N . GLN A 1 91 ? 11.246 1.501 -71.939 1.00 83.62 91 GLN A N 1
ATOM 736 C CA . GLN A 1 91 ? 12.360 1.841 -72.839 1.00 83.62 91 GLN A CA 1
ATOM 737 C C . GLN A 1 91 ? 12.966 3.214 -72.533 1.00 83.62 91 GLN A C 1
ATOM 739 O O . GLN A 1 91 ? 14.178 3.386 -72.607 1.00 83.62 91 GLN A O 1
ATOM 744 N N . SER A 1 92 ? 12.125 4.194 -72.199 1.00 85.50 92 SER A N 1
ATOM 745 C CA . SER A 1 92 ? 12.529 5.559 -71.866 1.00 85.50 92 SER A CA 1
ATOM 746 C C . SER A 1 92 ? 11.499 6.214 -70.947 1.00 85.50 92 SER A C 1
ATOM 748 O O . SER A 1 92 ? 10.315 5.871 -70.973 1.00 85.50 92 SER A O 1
ATOM 750 N N . CYS A 1 93 ? 11.948 7.162 -70.129 1.00 88.56 93 CYS A N 1
ATOM 751 C CA . CYS A 1 93 ? 11.088 8.007 -69.310 1.00 88.56 93 CYS A CA 1
ATOM 752 C C . CYS A 1 93 ? 11.740 9.376 -69.111 1.00 88.56 93 CYS A C 1
ATOM 754 O O . CYS A 1 93 ? 12.962 9.474 -69.019 1.00 88.56 93 CYS A O 1
ATOM 756 N N . GLU A 1 94 ? 10.916 10.412 -68.989 1.00 86.75 94 GLU A N 1
ATOM 757 C CA . GLU A 1 94 ? 11.357 11.765 -68.655 1.00 86.75 94 GLU A CA 1
ATOM 758 C C . GLU A 1 94 ? 10.641 12.221 -67.376 1.00 86.75 94 GLU A C 1
ATOM 760 O O . GLU A 1 94 ? 9.409 12.109 -67.303 1.00 86.75 94 GLU A O 1
ATOM 765 N N . PRO A 1 95 ? 11.368 12.716 -66.358 1.00 85.06 95 PRO A N 1
ATOM 766 C CA . PRO A 1 95 ? 10.748 13.216 -65.140 1.00 85.06 95 PRO A CA 1
ATOM 767 C C . PRO A 1 95 ? 9.976 14.504 -65.443 1.00 85.06 95 PRO A C 1
ATOM 769 O O . PRO A 1 95 ? 10.532 15.478 -65.945 1.00 85.06 95 PRO A O 1
ATOM 772 N N . ARG A 1 96 ? 8.676 14.518 -65.131 1.00 85.50 96 ARG A N 1
ATOM 773 C CA . ARG A 1 96 ? 7.823 15.707 -65.318 1.00 85.50 96 ARG A CA 1
ATOM 774 C C . ARG A 1 96 ? 7.837 16.664 -64.135 1.00 85.50 96 ARG A C 1
ATOM 776 O O . ARG A 1 96 ? 7.528 17.839 -64.297 1.00 85.50 96 ARG A O 1
ATOM 783 N N . GLY A 1 97 ? 8.158 16.156 -62.956 1.00 82.12 97 GLY A N 1
ATOM 784 C CA . GLY A 1 97 ? 8.159 16.903 -61.713 1.00 82.12 97 GLY A CA 1
ATOM 785 C C . GLY A 1 97 ? 8.273 15.954 -60.532 1.00 82.12 97 GLY A C 1
ATOM 786 O O . GLY A 1 97 ? 8.118 14.742 -60.681 1.00 82.12 97 GLY A O 1
ATOM 787 N N . VAL A 1 98 ? 8.555 16.521 -59.368 1.00 85.75 98 VAL A N 1
ATOM 788 C CA . VAL A 1 98 ? 8.651 15.791 -58.110 1.00 85.75 98 VAL A CA 1
ATOM 789 C C . VAL A 1 98 ? 7.909 16.576 -57.035 1.00 85.75 98 VAL A C 1
ATOM 791 O O . VAL A 1 98 ? 7.975 17.805 -56.986 1.00 85.75 98 VAL A O 1
ATOM 794 N N . GLU A 1 99 ? 7.160 15.867 -56.197 1.00 87.31 99 GLU A N 1
ATOM 795 C CA . GLU A 1 99 ? 6.391 16.457 -55.108 1.00 87.31 99 GLU A CA 1
ATOM 796 C C . GLU A 1 99 ? 6.705 15.737 -53.797 1.00 87.31 99 GLU A C 1
ATOM 798 O O . GLU A 1 99 ? 6.655 14.510 -53.728 1.00 87.31 99 GLU A O 1
ATOM 803 N N . GLY A 1 100 ? 7.010 16.508 -52.753 1.00 86.38 100 GLY A N 1
ATOM 804 C CA . GLY A 1 100 ? 7.240 15.992 -51.409 1.00 86.38 100 GLY A CA 1
ATOM 805 C C . GLY A 1 100 ? 5.982 16.068 -50.558 1.00 86.38 100 GLY A C 1
ATOM 806 O O . GLY A 1 100 ? 5.267 17.072 -50.574 1.00 86.38 100 GLY A O 1
ATOM 807 N N . TYR A 1 101 ? 5.741 15.026 -49.771 1.00 86.75 101 TYR A N 1
ATOM 808 C CA . TYR A 1 101 ? 4.620 14.941 -48.842 1.00 86.75 101 TYR A CA 1
ATOM 809 C C . TYR A 1 101 ? 5.107 14.437 -47.487 1.00 86.75 101 TYR A C 1
ATOM 811 O O . TYR A 1 101 ? 5.952 13.546 -47.425 1.00 86.75 101 TYR A O 1
ATOM 819 N N . VAL A 1 102 ? 4.548 14.970 -46.400 1.00 85.44 102 VAL A N 1
ATOM 820 C CA . VAL A 1 102 ? 4.767 14.441 -45.047 1.00 85.44 102 VAL A CA 1
ATOM 821 C C . VAL A 1 102 ? 3.448 13.996 -44.448 1.00 85.44 102 VAL A C 1
ATOM 823 O O . VAL A 1 102 ? 2.475 14.749 -44.415 1.00 85.44 102 VAL A O 1
ATOM 826 N N . ALA A 1 103 ? 3.427 12.752 -43.981 1.00 83.56 103 ALA A N 1
ATOM 827 C CA . ALA A 1 103 ? 2.299 12.160 -43.285 1.00 83.56 103 ALA A CA 1
ATOM 828 C C . ALA A 1 103 ? 2.545 12.162 -41.774 1.00 83.56 103 ALA A C 1
ATOM 830 O O . ALA A 1 103 ? 3.665 11.941 -41.313 1.00 83.56 103 ALA A O 1
ATOM 831 N N . LYS A 1 104 ? 1.479 12.392 -41.004 1.00 82.06 104 LYS A N 1
ATOM 832 C CA . LYS A 1 104 ? 1.487 12.193 -39.552 1.00 82.06 104 LYS A CA 1
ATOM 833 C C . LYS A 1 104 ? 0.894 10.824 -39.257 1.00 82.06 104 LYS A C 1
ATOM 835 O O . LYS A 1 104 ? -0.233 10.550 -39.658 1.00 82.06 104 LYS A O 1
ATOM 840 N N . VAL A 1 105 ? 1.655 9.996 -38.557 1.00 83.56 105 VAL A N 1
ATOM 841 C CA . VAL A 1 105 ? 1.248 8.661 -38.110 1.00 83.56 105 VAL A CA 1
ATOM 842 C C . VAL A 1 105 ? 1.511 8.533 -36.618 1.00 83.56 105 VAL A C 1
ATOM 844 O O . VAL A 1 105 ? 2.375 9.224 -36.073 1.00 83.56 105 VAL A O 1
ATOM 847 N N . TRP A 1 106 ? 0.775 7.650 -35.957 1.00 83.56 106 TRP A N 1
ATOM 848 C CA . TRP A 1 106 ? 1.018 7.324 -34.559 1.00 83.56 106 TRP A CA 1
ATOM 849 C C . TRP A 1 106 ? 1.969 6.137 -34.477 1.00 83.56 106 TRP A C 1
ATOM 851 O O . TRP A 1 106 ? 1.763 5.129 -35.145 1.00 83.56 106 TRP A O 1
ATOM 861 N N . VAL A 1 107 ? 3.008 6.243 -33.652 1.00 83.44 107 VAL A N 1
ATOM 862 C CA . VAL A 1 107 ? 3.950 5.143 -33.412 1.00 83.44 107 VAL A CA 1
ATOM 863 C C . VAL A 1 107 ? 3.775 4.661 -31.981 1.00 83.44 107 VAL A C 1
ATOM 865 O O . VAL A 1 107 ? 3.928 5.431 -31.034 1.00 83.44 107 VAL A O 1
ATOM 868 N N . VAL A 1 108 ? 3.450 3.381 -31.825 1.00 82.00 108 VAL A N 1
ATOM 869 C CA . VAL A 1 108 ? 3.362 2.695 -30.536 1.00 82.00 108 VAL A CA 1
ATOM 870 C C . VAL A 1 108 ? 4.619 1.856 -30.358 1.00 82.00 108 VAL A C 1
ATOM 872 O O . VAL A 1 108 ? 4.916 1.001 -31.189 1.00 82.00 108 VAL A O 1
ATOM 875 N N . LEU A 1 109 ? 5.349 2.087 -29.271 1.00 78.94 109 LEU A N 1
ATOM 876 C CA . LEU A 1 109 ? 6.524 1.299 -28.902 1.00 78.94 109 LEU A CA 1
ATOM 877 C C . LEU A 1 109 ? 6.123 0.250 -27.856 1.00 78.94 109 LEU A C 1
ATOM 879 O O . LEU A 1 109 ? 5.538 0.576 -26.825 1.00 78.94 109 LEU A O 1
ATOM 883 N N . LEU A 1 110 ? 6.426 -1.011 -28.143 1.00 72.19 110 LEU A N 1
ATOM 884 C CA . LEU A 1 110 ? 6.203 -2.185 -27.310 1.00 72.19 110 LEU A CA 1
ATOM 885 C C . LEU A 1 110 ? 7.561 -2.792 -26.964 1.00 72.19 110 LEU A C 1
ATOM 887 O O . LEU A 1 110 ? 8.251 -3.319 -27.832 1.00 72.19 110 LEU A O 1
ATOM 891 N N . GLU A 1 111 ? 7.943 -2.732 -25.698 1.00 60.25 111 GLU A N 1
ATOM 892 C CA . GLU A 1 111 ? 9.227 -3.253 -25.230 1.00 60.25 111 GLU A CA 1
ATOM 893 C C . GLU A 1 111 ? 9.048 -4.603 -24.530 1.00 60.25 111 GLU A C 1
ATOM 895 O O . GLU A 1 111 ? 8.149 -4.792 -23.702 1.00 60.25 111 GLU A O 1
ATOM 900 N N . ASN A 1 112 ? 9.915 -5.549 -24.874 1.00 51.81 112 ASN A N 1
ATOM 901 C CA . ASN A 1 112 ? 9.975 -6.863 -24.266 1.00 51.81 112 ASN A CA 1
ATOM 902 C C . ASN A 1 112 ? 10.925 -6.847 -23.061 1.00 51.81 112 ASN A C 1
ATOM 904 O O . ASN A 1 112 ? 12.137 -6.734 -23.197 1.00 51.81 112 ASN A O 1
ATOM 908 N N . PHE A 1 113 ? 10.362 -7.040 -21.870 1.00 38.91 113 PHE A N 1
ATOM 909 C CA . PHE A 1 113 ? 11.089 -7.034 -20.596 1.00 38.91 113 PHE A CA 1
ATOM 910 C C . PHE A 1 113 ? 12.112 -8.167 -20.422 1.00 38.91 113 PHE A C 1
ATOM 912 O O . PHE A 1 113 ? 12.885 -8.144 -19.467 1.00 38.91 113 PHE A O 1
ATOM 919 N N . ARG A 1 114 ? 12.074 -9.205 -21.266 1.00 37.34 114 ARG A N 1
ATOM 920 C CA . ARG A 1 114 ? 12.948 -10.378 -21.134 1.00 37.34 114 ARG A CA 1
ATOM 921 C C . ARG A 1 114 ? 14.285 -10.199 -21.843 1.00 37.34 114 ARG A C 1
ATOM 923 O O . ARG A 1 114 ? 15.284 -10.734 -21.379 1.00 37.34 114 ARG A O 1
ATOM 930 N N . ASP A 1 115 ? 14.279 -9.498 -22.968 1.00 48.38 115 ASP A N 1
ATOM 931 C CA . ASP A 1 115 ? 15.432 -9.339 -23.859 1.00 48.38 115 ASP A CA 1
ATOM 932 C C . ASP A 1 115 ? 15.708 -7.870 -24.229 1.00 48.38 115 ASP A C 1
ATOM 934 O O . ASP A 1 115 ? 16.610 -7.602 -25.018 1.00 48.38 115 ASP A O 1
ATOM 938 N N . ASN A 1 116 ? 14.963 -6.924 -23.642 1.00 52.19 116 ASN A N 1
ATOM 939 C CA . ASN A 1 116 ? 15.033 -5.481 -23.891 1.00 52.19 116 ASN A CA 1
ATOM 940 C C . ASN A 1 116 ? 14.853 -5.095 -25.370 1.00 52.19 116 ASN A C 1
ATOM 942 O O . ASN A 1 116 ? 15.327 -4.047 -25.810 1.00 52.19 116 ASN A O 1
ATOM 946 N N . THR A 1 117 ? 14.164 -5.925 -26.158 1.00 63.97 117 THR A N 1
ATOM 947 C CA . THR A 1 117 ? 13.875 -5.604 -27.560 1.00 63.97 117 THR A CA 1
ATOM 948 C C . THR A 1 117 ? 12.668 -4.675 -27.674 1.00 63.97 117 THR A C 1
ATOM 950 O O . THR A 1 117 ? 11.651 -4.859 -27.002 1.00 63.97 117 THR A O 1
ATOM 953 N N . ILE A 1 118 ? 12.760 -3.668 -28.546 1.00 73.69 118 ILE A N 1
ATOM 954 C CA . ILE A 1 118 ? 11.677 -2.710 -28.803 1.00 73.69 118 ILE A CA 1
ATOM 955 C C . ILE A 1 118 ? 11.061 -3.004 -30.167 1.00 73.69 118 ILE A C 1
ATOM 957 O O . ILE A 1 118 ? 11.685 -2.805 -31.215 1.00 73.69 118 ILE A O 1
ATOM 961 N N . ARG A 1 119 ? 9.797 -3.424 -30.148 1.00 82.94 119 ARG A N 1
ATOM 962 C CA . ARG A 1 119 ? 8.940 -3.528 -31.326 1.00 82.94 119 ARG A CA 1
ATOM 963 C C . ARG A 1 119 ? 8.096 -2.266 -31.458 1.00 82.94 119 ARG A C 1
ATOM 965 O O . ARG A 1 119 ? 7.454 -1.826 -30.520 1.00 82.94 119 ARG A O 1
ATOM 972 N N . SER A 1 120 ? 8.043 -1.711 -32.649 1.00 84.94 120 SER A N 1
ATOM 973 C CA . SER A 1 120 ? 7.203 -0.590 -33.037 1.00 84.94 120 SER A CA 1
ATOM 974 C C . SER A 1 120 ? 6.001 -1.069 -33.849 1.00 84.94 120 SER A C 1
ATOM 976 O O . SER A 1 120 ? 6.095 -2.025 -34.628 1.00 84.94 120 SER A O 1
ATOM 978 N N . LEU A 1 121 ? 4.869 -0.403 -33.637 1.00 88.31 121 LEU A N 1
ATOM 979 C CA . LEU A 1 121 ? 3.653 -0.518 -34.430 1.00 88.31 121 LEU A CA 1
ATOM 980 C C . LEU A 1 121 ? 3.277 0.875 -34.930 1.00 88.31 121 LEU A C 1
ATOM 982 O O . LEU A 1 121 ? 3.170 1.813 -34.141 1.00 88.31 121 LEU A O 1
ATOM 986 N N . VAL A 1 122 ? 3.063 1.004 -36.232 1.00 87.62 122 VAL A N 1
ATOM 987 C CA . VAL A 1 122 ? 2.622 2.247 -36.865 1.00 87.62 122 VAL A CA 1
ATOM 988 C C . VAL A 1 122 ? 1.115 2.173 -37.069 1.00 87.62 122 VAL A C 1
ATOM 990 O O . VAL A 1 122 ? 0.620 1.299 -37.777 1.00 87.62 122 VAL A O 1
ATOM 993 N N . TYR A 1 123 ? 0.388 3.081 -36.431 1.00 86.50 123 TYR A N 1
ATOM 994 C CA . TYR A 1 123 ? -1.065 3.178 -36.449 1.00 86.50 123 TYR A CA 1
ATOM 995 C C . TYR A 1 123 ? -1.512 4.417 -37.231 1.00 86.50 123 TYR A C 1
ATOM 997 O O . TYR A 1 123 ? -1.040 5.533 -36.988 1.00 86.50 123 TYR A O 1
ATOM 1005 N N . ASP A 1 124 ? -2.442 4.217 -38.163 1.00 84.44 124 ASP A N 1
ATOM 1006 C CA . ASP A 1 124 ? -3.138 5.299 -38.853 1.00 84.44 124 ASP A CA 1
ATOM 1007 C C . ASP A 1 124 ? -4.531 5.488 -38.248 1.00 84.44 124 ASP A C 1
ATOM 1009 O O . ASP A 1 124 ? -5.440 4.683 -38.447 1.00 84.44 124 ASP A O 1
ATOM 1013 N N . GLU A 1 125 ? -4.697 6.598 -37.534 1.00 79.81 125 GLU A N 1
ATOM 1014 C CA . GLU A 1 125 ? -5.943 6.986 -36.871 1.00 79.81 125 GLU A CA 1
ATOM 1015 C C . GLU A 1 125 ? -7.105 7.185 -37.847 1.00 79.81 125 GLU A C 1
ATOM 1017 O O . GLU A 1 125 ? -8.256 6.931 -37.499 1.00 79.81 125 GLU A O 1
ATOM 1022 N N . LYS A 1 126 ? -6.835 7.614 -39.085 1.00 77.31 126 LYS A N 1
ATOM 1023 C CA . LYS A 1 126 ? -7.897 7.869 -40.067 1.00 77.31 126 LYS A CA 1
ATOM 10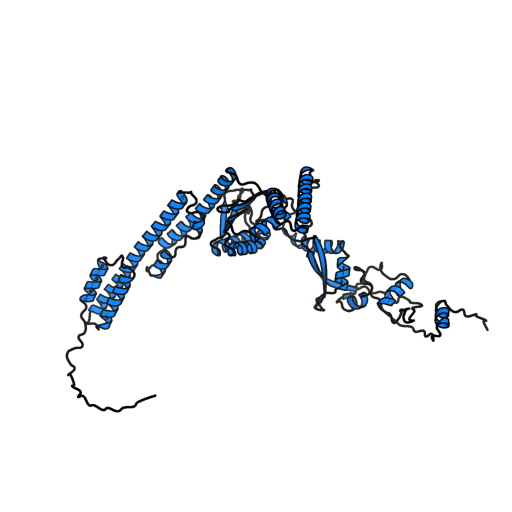24 C C . LYS A 1 126 ? -8.486 6.570 -40.611 1.00 77.31 126 LYS A C 1
ATOM 1026 O O . LYS A 1 126 ? -9.660 6.533 -40.976 1.00 77.31 126 LYS A O 1
ATOM 1031 N N . GLN A 1 127 ? -7.656 5.539 -40.715 1.00 78.94 127 GLN A N 1
ATOM 1032 C CA . GLN A 1 127 ? -8.048 4.231 -41.232 1.00 78.94 127 GLN A CA 1
ATOM 1033 C C . GLN A 1 127 ? -8.387 3.227 -40.134 1.00 78.94 127 GLN A C 1
ATOM 1035 O O . GLN A 1 127 ? -8.895 2.155 -40.464 1.00 78.94 127 GLN A O 1
ATOM 1040 N N . ASP A 1 128 ? -8.118 3.581 -38.873 1.00 80.50 128 ASP A N 1
ATOM 1041 C CA . ASP A 1 128 ? -8.269 2.735 -37.686 1.00 80.50 128 ASP A CA 1
ATOM 1042 C C . ASP A 1 128 ? -7.554 1.383 -37.853 1.00 80.50 128 ASP A C 1
ATOM 1044 O O . ASP A 1 128 ? -8.111 0.305 -37.633 1.00 80.50 128 ASP A O 1
ATOM 1048 N N . LYS A 1 129 ? -6.311 1.428 -38.357 1.00 84.94 129 LYS A N 1
ATOM 1049 C CA . LYS A 1 129 ? -5.531 0.232 -38.710 1.00 84.94 129 LYS A CA 1
ATOM 1050 C C . LYS A 1 129 ? -4.050 0.383 -38.397 1.00 84.94 129 LYS A C 1
ATOM 1052 O O . LYS A 1 129 ? -3.465 1.458 -38.517 1.00 84.94 129 LYS A O 1
ATOM 1057 N N . ILE A 1 130 ? -3.439 -0.747 -38.050 1.00 86.62 130 ILE A N 1
ATOM 1058 C CA . ILE A 1 130 ? -1.985 -0.897 -37.991 1.00 86.62 130 ILE A CA 1
ATOM 1059 C C . ILE A 1 130 ? -1.475 -1.114 -39.416 1.00 86.62 130 ILE A C 1
ATOM 1061 O O . ILE A 1 130 ? -2.004 -1.944 -40.156 1.00 86.62 130 ILE A O 1
ATOM 1065 N N . ILE A 1 131 ? -0.444 -0.367 -39.798 1.00 87.12 131 ILE A N 1
ATOM 1066 C CA . ILE A 1 131 ? 0.224 -0.504 -41.087 1.00 87.12 131 ILE A CA 1
ATOM 1067 C C . ILE A 1 131 ? 1.451 -1.389 -40.882 1.00 87.12 131 ILE A C 1
ATOM 1069 O O . ILE A 1 131 ? 2.529 -0.908 -40.522 1.00 87.12 131 ILE A O 1
ATOM 1073 N N . ASP A 1 132 ? 1.300 -2.691 -41.122 1.00 84.75 132 ASP A N 1
ATOM 1074 C CA . ASP A 1 132 ? 2.359 -3.682 -40.878 1.00 84.75 132 ASP A CA 1
ATOM 1075 C C . ASP A 1 132 ? 3.645 -3.355 -41.643 1.00 84.75 132 ASP A C 1
ATOM 1077 O O . ASP A 1 132 ? 4.734 -3.406 -41.090 1.00 84.75 132 ASP A O 1
ATOM 1081 N N . SER A 1 133 ? 3.526 -2.912 -42.897 1.00 84.19 133 SER A N 1
ATOM 1082 C CA . SER A 1 133 ? 4.695 -2.616 -43.738 1.00 84.19 133 SER A CA 1
ATOM 1083 C C . SER A 1 133 ? 5.503 -1.412 -43.244 1.00 84.19 133 SER A C 1
ATOM 1085 O O . SER A 1 133 ? 6.726 -1.432 -43.343 1.00 84.19 133 SER A O 1
ATOM 1087 N N . LEU A 1 134 ? 4.847 -0.400 -42.659 1.00 84.94 134 LEU A N 1
ATOM 1088 C CA . LEU A 1 134 ? 5.551 0.696 -41.984 1.00 84.94 134 LEU A CA 1
ATOM 1089 C C . LEU A 1 134 ? 6.073 0.277 -40.616 1.00 84.94 134 LEU A C 1
ATOM 1091 O O . LEU A 1 134 ? 7.144 0.720 -40.228 1.00 84.94 134 LEU A O 1
ATOM 1095 N N . SER A 1 135 ? 5.354 -0.589 -39.906 1.00 87.44 135 SER A N 1
ATOM 1096 C CA . SER A 1 135 ? 5.806 -1.137 -38.625 1.00 87.44 135 SER A CA 1
ATOM 1097 C C . SER A 1 135 ? 7.102 -1.932 -38.799 1.00 87.44 135 SER A C 1
ATOM 1099 O O . SER A 1 135 ? 8.064 -1.707 -38.075 1.00 87.44 135 SER A O 1
ATOM 1101 N N . ASP A 1 136 ? 7.172 -2.807 -39.802 1.00 84.88 136 ASP A N 1
ATOM 1102 C CA . ASP A 1 136 ? 8.358 -3.610 -40.117 1.00 84.88 136 ASP A CA 1
ATOM 1103 C C . ASP A 1 136 ? 9.536 -2.756 -40.595 1.00 84.88 136 ASP A C 1
ATOM 1105 O O . ASP A 1 136 ? 10.682 -3.022 -40.234 1.00 84.88 136 ASP A O 1
ATOM 1109 N N . ALA A 1 137 ? 9.264 -1.717 -41.385 1.00 83.31 137 ALA A N 1
ATOM 1110 C CA . ALA A 1 137 ? 10.263 -0.738 -41.793 1.00 83.31 137 ALA A CA 1
ATOM 1111 C C . ALA A 1 137 ? 10.806 0.060 -40.600 1.00 83.31 137 ALA A C 1
ATOM 1113 O O . ALA A 1 137 ? 12.017 0.130 -40.400 1.00 83.31 137 ALA A O 1
ATOM 1114 N N . PHE A 1 138 ? 9.918 0.593 -39.760 1.00 82.62 138 PHE A N 1
ATOM 1115 C CA . PHE A 1 138 ? 10.286 1.370 -38.579 1.00 82.62 138 PHE A CA 1
ATOM 1116 C C . PHE A 1 138 ? 11.010 0.516 -37.528 1.00 82.62 138 PHE A C 1
ATOM 1118 O O . PHE A 1 138 ? 11.919 0.992 -36.854 1.00 82.62 138 PHE A O 1
ATOM 1125 N N . ASN A 1 139 ? 10.696 -0.781 -37.444 1.00 83.00 139 ASN A N 1
ATOM 1126 C CA . ASN A 1 139 ? 11.411 -1.730 -36.589 1.00 83.00 139 ASN A CA 1
ATOM 1127 C C . ASN A 1 139 ? 12.900 -1.857 -36.917 1.00 83.00 139 ASN A C 1
ATOM 1129 O O . ASN A 1 139 ? 13.673 -2.172 -36.015 1.00 83.00 139 ASN A O 1
ATOM 1133 N N . LYS A 1 140 ? 13.308 -1.587 -38.163 1.00 84.50 140 LYS A N 1
ATOM 1134 C CA . LYS A 1 140 ? 14.716 -1.614 -38.588 1.00 84.50 140 LYS A CA 1
ATOM 1135 C C . LYS A 1 140 ? 15.469 -0.322 -38.249 1.00 84.50 140 LYS A C 1
ATOM 1137 O O . LYS A 1 140 ? 16.692 -0.302 -38.345 1.00 84.50 140 LYS A O 1
ATOM 1142 N N . LEU A 1 141 ? 14.763 0.742 -37.862 1.00 82.12 141 LEU A N 1
ATOM 1143 C CA . LEU A 1 141 ? 15.333 2.049 -37.536 1.00 82.12 141 LEU A CA 1
ATOM 1144 C C . LEU A 1 141 ? 15.560 2.166 -36.022 1.00 82.12 141 LEU A C 1
ATOM 1146 O O . LEU A 1 141 ? 14.797 2.825 -35.316 1.00 82.12 141 LEU A O 1
ATOM 1150 N N . GLU A 1 142 ? 16.595 1.496 -35.510 1.00 75.94 142 GLU A N 1
ATOM 1151 C CA . GLU A 1 142 ? 16.900 1.498 -34.068 1.00 75.94 142 GLU A CA 1
ATOM 1152 C C . GLU A 1 142 ? 17.173 2.902 -33.519 1.00 75.94 142 GLU A C 1
ATOM 1154 O O . GLU A 1 142 ? 16.584 3.286 -32.509 1.00 75.94 142 GLU A O 1
ATOM 1159 N N . ASP A 1 143 ? 17.970 3.707 -34.224 1.00 77.38 143 ASP A N 1
ATOM 1160 C CA . ASP A 1 143 ? 18.308 5.067 -33.789 1.00 77.38 143 ASP A CA 1
ATOM 1161 C C . ASP A 1 143 ? 17.059 5.960 -33.674 1.00 77.38 143 ASP A C 1
ATOM 1163 O O . ASP A 1 143 ? 16.882 6.678 -32.692 1.00 77.38 143 ASP A O 1
ATOM 1167 N N . GLU A 1 144 ? 16.132 5.869 -34.632 1.00 77.94 144 GLU A N 1
ATOM 1168 C CA . GLU A 1 144 ? 14.885 6.647 -34.614 1.00 77.94 144 GLU A CA 1
ATOM 1169 C C . GLU A 1 144 ? 13.913 6.161 -33.528 1.00 77.94 144 GLU A C 1
ATOM 1171 O O . GLU A 1 144 ? 13.242 6.977 -32.883 1.00 77.94 144 GLU A O 1
ATOM 1176 N N . LYS A 1 145 ? 13.862 4.845 -33.263 1.00 77.50 145 LYS A N 1
ATOM 1177 C CA . LYS A 1 145 ? 13.116 4.289 -32.120 1.00 77.50 145 LYS A CA 1
ATOM 1178 C C . LYS A 1 145 ? 13.646 4.853 -30.800 1.00 77.50 145 LYS A C 1
ATOM 1180 O O . LYS A 1 145 ? 12.843 5.257 -29.956 1.00 77.50 145 LYS A O 1
ATOM 1185 N N . LEU A 1 146 ? 14.967 4.934 -30.641 1.00 69.00 146 LEU A N 1
ATOM 1186 C CA . LEU A 1 146 ? 15.612 5.504 -29.456 1.00 69.00 146 LEU A CA 1
ATOM 1187 C C . LEU A 1 146 ? 15.355 7.014 -29.331 1.00 69.00 146 LEU A C 1
ATOM 1189 O O . LEU A 1 146 ? 14.984 7.473 -28.252 1.00 69.00 146 LEU A O 1
ATOM 1193 N N . ILE A 1 147 ? 15.434 7.780 -30.424 1.00 74.19 147 ILE A N 1
ATOM 1194 C CA . ILE A 1 147 ? 15.146 9.227 -30.431 1.00 74.19 147 ILE A CA 1
ATOM 1195 C C . ILE A 1 147 ? 13.687 9.517 -30.044 1.00 74.19 147 ILE A C 1
ATOM 1197 O O . ILE A 1 147 ? 13.414 10.449 -29.278 1.00 74.19 147 ILE A O 1
ATOM 1201 N N . LEU A 1 148 ? 12.722 8.753 -30.569 1.00 68.81 148 LEU A N 1
ATOM 1202 C CA . LEU A 1 148 ? 11.311 8.908 -30.193 1.00 68.81 148 LEU A CA 1
ATOM 1203 C C . LEU A 1 148 ? 11.075 8.550 -28.725 1.00 68.81 148 LEU A C 1
ATOM 1205 O O . LEU A 1 148 ? 10.339 9.262 -28.036 1.00 68.81 148 LEU A O 1
ATOM 1209 N N . LEU A 1 149 ? 11.726 7.493 -28.241 1.00 63.62 149 LEU A N 1
ATOM 1210 C CA . LEU A 1 149 ? 11.683 7.104 -26.837 1.00 63.62 149 LEU A CA 1
ATOM 1211 C C . LEU A 1 149 ? 12.240 8.221 -25.937 1.00 63.62 149 LEU A C 1
ATOM 1213 O O . LEU A 1 149 ? 11.571 8.624 -24.988 1.00 63.62 149 LEU A O 1
ATOM 1217 N N . GLU A 1 150 ? 13.394 8.802 -26.275 1.00 59.25 150 GLU A N 1
ATOM 1218 C CA . GLU A 1 150 ? 13.982 9.939 -25.553 1.00 59.25 150 GLU A CA 1
ATOM 1219 C C . GLU A 1 150 ? 13.059 11.163 -25.517 1.00 59.25 150 GLU A C 1
ATOM 1221 O O . GLU A 1 150 ? 12.920 11.814 -24.479 1.00 59.25 150 GLU A O 1
ATOM 1226 N N . LYS A 1 151 ? 12.391 11.492 -26.630 1.00 60.53 151 LYS A N 1
ATOM 1227 C CA . LYS A 1 151 ? 11.439 12.616 -26.678 1.00 60.53 151 LYS A CA 1
ATOM 1228 C C . LYS A 1 151 ? 10.232 12.394 -25.765 1.00 60.53 151 LYS A C 1
ATOM 1230 O O . LYS A 1 151 ? 9.779 13.347 -25.136 1.00 60.53 151 LYS A O 1
ATOM 1235 N N . LEU A 1 152 ? 9.736 11.160 -25.644 1.00 54.06 152 LEU A N 1
ATOM 1236 C CA . LEU A 1 152 ? 8.673 10.801 -24.689 1.00 54.06 152 LEU A CA 1
ATOM 1237 C C . LEU A 1 152 ? 9.140 10.883 -23.225 1.00 54.06 152 LEU A C 1
ATOM 1239 O O . LEU A 1 152 ? 8.321 11.031 -22.312 1.00 54.06 152 LEU A O 1
ATOM 1243 N N . VAL A 1 153 ? 10.448 10.793 -22.987 1.00 43.81 153 VAL A N 1
ATOM 1244 C CA . VAL A 1 153 ? 11.054 10.914 -21.656 1.00 43.81 153 VAL A CA 1
ATOM 1245 C C . VAL A 1 153 ? 11.242 12.386 -21.269 1.00 43.81 153 VAL A C 1
ATOM 1247 O O . VAL A 1 153 ? 10.811 12.753 -20.177 1.00 43.81 153 VAL A O 1
ATOM 1250 N N . LYS A 1 154 ? 11.742 13.237 -22.181 1.00 44.34 154 LYS A N 1
ATOM 1251 C CA . LYS A 1 154 ? 12.023 14.675 -21.951 1.00 44.34 154 LYS A CA 1
ATOM 1252 C C . LYS A 1 154 ? 10.805 15.543 -21.609 1.00 44.34 154 LYS A C 1
ATOM 1254 O O . LYS A 1 154 ? 10.945 16.584 -20.980 1.00 44.34 154 LYS A O 1
ATOM 1259 N N . VAL A 1 155 ? 9.585 15.134 -21.969 1.00 42.50 155 VAL A N 1
ATOM 1260 C CA . VAL A 1 155 ? 8.351 15.864 -21.585 1.00 42.50 155 VAL A CA 1
ATOM 1261 C C . VAL A 1 155 ? 8.134 15.874 -20.056 1.00 42.50 155 VAL A C 1
ATOM 1263 O O . VAL A 1 155 ? 7.362 16.685 -19.552 1.00 42.50 155 VAL A O 1
ATOM 1266 N N . GLY A 1 156 ? 8.839 15.018 -19.305 1.00 40.12 156 GLY A N 1
ATOM 1267 C CA . GLY A 1 156 ? 8.850 15.018 -17.839 1.00 40.12 156 GLY A CA 1
ATOM 1268 C C . GLY A 1 156 ? 9.847 15.979 -17.174 1.00 40.12 156 GLY A C 1
ATOM 1269 O O . GLY A 1 156 ? 9.803 16.092 -15.955 1.00 40.12 156 GLY A O 1
ATOM 1270 N N . ASP A 1 157 ? 10.708 16.671 -17.930 1.00 40.66 157 ASP A N 1
ATOM 1271 C CA . ASP A 1 157 ? 11.843 17.449 -17.391 1.00 40.66 157 ASP A CA 1
ATOM 1272 C C . ASP A 1 157 ? 11.489 18.899 -16.987 1.00 40.66 157 ASP A C 1
ATOM 1274 O O . ASP A 1 157 ? 12.357 19.659 -16.569 1.00 40.66 157 ASP A O 1
ATOM 1278 N N . ASN A 1 158 ? 10.215 19.306 -17.078 1.00 42.28 158 ASN A N 1
ATOM 1279 C CA . ASN A 1 158 ? 9.756 20.629 -16.618 1.00 42.28 158 ASN A CA 1
ATOM 1280 C C . ASN A 1 158 ? 9.506 20.705 -15.094 1.00 42.28 158 ASN A C 1
ATOM 1282 O O . ASN A 1 158 ? 9.021 21.728 -14.609 1.00 42.28 158 ASN A O 1
ATOM 1286 N N . GLU A 1 159 ? 9.823 19.652 -14.335 1.00 41.59 159 GLU A N 1
ATOM 1287 C CA . GLU A 1 159 ? 9.902 19.698 -12.873 1.00 41.59 159 GLU A CA 1
ATOM 1288 C C . GLU A 1 159 ? 11.374 19.848 -12.456 1.00 41.59 159 GLU A C 1
ATOM 1290 O O . GLU A 1 159 ? 12.238 19.056 -12.819 1.00 41.59 159 GLU A O 1
ATOM 1295 N N . GLU A 1 160 ? 11.642 20.926 -11.726 1.00 39.31 160 GLU A N 1
ATOM 1296 C CA . GLU A 1 160 ? 12.934 21.450 -11.282 1.00 39.31 160 GLU A CA 1
ATOM 1297 C C . GLU A 1 160 ? 13.858 20.390 -10.636 1.00 39.31 160 GLU A C 1
ATOM 1299 O O . GLU A 1 160 ? 13.824 20.169 -9.426 1.00 39.31 160 GLU A O 1
ATOM 1304 N N . PHE A 1 161 ? 14.714 19.733 -11.430 1.00 31.59 161 PHE A N 1
ATOM 1305 C CA . PHE A 1 161 ? 15.935 19.078 -10.939 1.00 31.59 161 PHE A CA 1
ATOM 1306 C C . PHE A 1 161 ? 16.956 18.861 -12.072 1.00 31.59 161 PHE A C 1
ATOM 1308 O O . PHE A 1 161 ? 16.870 17.904 -12.840 1.00 31.59 161 PHE A O 1
ATOM 1315 N N . SER A 1 162 ? 17.949 19.748 -12.180 1.00 31.67 162 SER A N 1
ATOM 1316 C CA . SER A 1 162 ? 19.092 19.579 -13.086 1.00 31.67 162 SER A CA 1
ATOM 1317 C C . SER A 1 162 ? 20.062 18.525 -12.539 1.00 31.67 162 SER A C 1
ATOM 1319 O O . SER A 1 162 ? 20.491 18.613 -11.391 1.00 31.67 162 SER A O 1
ATOM 1321 N N . VAL A 1 163 ? 20.398 17.534 -13.365 1.00 34.62 163 VAL A N 1
ATOM 1322 C CA . VAL A 1 163 ? 21.248 16.377 -13.036 1.00 34.62 163 VAL A CA 1
ATOM 1323 C C . VAL A 1 163 ? 22.705 16.648 -13.427 1.00 34.62 163 VAL A C 1
ATOM 1325 O O . VAL A 1 163 ? 22.959 17.054 -14.558 1.00 34.62 163 VAL A O 1
ATOM 1328 N N . GLU A 1 164 ? 23.654 16.351 -12.536 1.00 27.58 164 GLU A N 1
ATOM 1329 C CA . GLU A 1 164 ? 25.075 16.184 -12.877 1.00 27.58 164 GLU A CA 1
ATOM 1330 C C . GLU A 1 164 ? 25.418 14.684 -12.952 1.00 27.58 164 GLU A C 1
ATOM 1332 O O . GLU A 1 164 ? 25.074 13.910 -12.057 1.00 27.58 164 GLU A O 1
ATOM 1337 N N . PHE A 1 165 ? 26.057 14.273 -14.050 1.00 28.64 165 PHE A N 1
ATOM 1338 C CA . PHE A 1 165 ? 26.544 12.913 -14.313 1.00 28.64 165 PHE A CA 1
ATOM 1339 C C . PHE A 1 165 ? 28.034 12.808 -13.941 1.00 28.64 165 PHE A C 1
ATOM 1341 O O . PHE A 1 165 ? 28.746 13.806 -14.033 1.00 28.64 165 PHE A O 1
ATOM 1348 N N . THR A 1 166 ? 28.525 11.620 -13.565 1.00 34.94 166 THR A N 1
ATOM 1349 C CA . THR A 1 166 ? 29.962 11.369 -13.331 1.00 34.94 166 THR A CA 1
ATOM 1350 C C . THR A 1 166 ? 30.522 10.298 -14.276 1.00 34.94 166 THR A C 1
ATOM 1352 O O . THR A 1 166 ? 29.855 9.311 -14.578 1.00 34.94 166 THR A O 1
ATOM 1355 N N . ASP A 1 167 ? 31.768 10.493 -14.723 1.00 33.78 167 ASP A N 1
ATOM 1356 C CA . ASP A 1 167 ? 32.470 9.699 -15.752 1.00 33.78 167 ASP A CA 1
ATOM 1357 C C . ASP A 1 167 ? 33.269 8.486 -15.198 1.00 33.78 167 ASP A C 1
ATOM 1359 O O . ASP A 1 167 ? 34.282 8.082 -15.774 1.00 33.78 167 ASP A O 1
ATOM 1363 N N . GLU A 1 168 ? 32.887 7.898 -14.058 1.00 34.81 168 GLU A N 1
ATOM 1364 C CA . GLU A 1 168 ? 33.703 6.856 -13.403 1.00 34.81 168 GLU A CA 1
ATOM 1365 C C . GLU A 1 168 ? 33.467 5.422 -13.932 1.00 34.81 168 GLU A C 1
ATOM 1367 O O . GLU A 1 168 ? 32.348 4.999 -14.224 1.00 34.81 168 GLU A O 1
ATOM 1372 N N . VAL A 1 169 ? 34.554 4.642 -14.030 1.00 41.47 169 VAL A N 1
ATOM 1373 C CA . VAL A 1 169 ? 34.590 3.273 -14.583 1.00 41.47 169 VAL A CA 1
ATOM 1374 C C . VAL A 1 169 ? 34.294 2.219 -13.502 1.00 41.47 169 VAL A C 1
ATOM 1376 O O . VAL A 1 169 ? 34.759 2.339 -12.368 1.00 41.47 169 VAL A O 1
ATOM 1379 N N . LYS A 1 170 ? 33.562 1.148 -13.862 1.00 38.00 170 LYS A N 1
ATOM 1380 C CA . LYS A 1 170 ? 33.229 0.011 -12.974 1.00 38.00 170 LYS A CA 1
ATOM 1381 C C . LYS A 1 170 ? 34.466 -0.568 -12.266 1.00 38.00 170 LYS A C 1
ATOM 1383 O O . LYS A 1 170 ? 35.487 -0.834 -12.899 1.00 38.00 170 LYS A O 1
ATOM 1388 N N . GLN A 1 171 ? 34.337 -0.853 -10.969 1.00 42.00 171 GLN A N 1
ATOM 1389 C CA . GLN A 1 171 ? 35.405 -1.446 -10.154 1.00 42.00 171 GLN A CA 1
ATOM 1390 C C . GLN A 1 171 ? 35.525 -2.969 -10.366 1.00 42.00 171 GLN A C 1
ATOM 1392 O O . GLN A 1 171 ? 34.526 -3.666 -10.548 1.00 42.00 171 GLN A O 1
ATOM 1397 N N . GLU A 1 172 ? 36.735 -3.525 -10.240 1.00 40.97 172 GLU A N 1
ATOM 1398 C CA . GLU A 1 172 ? 37.012 -4.967 -10.421 1.00 40.97 172 GLU A CA 1
ATOM 1399 C C . GLU A 1 172 ? 36.180 -5.880 -9.503 1.00 40.97 172 GLU A C 1
ATOM 1401 O O . GLU A 1 172 ? 35.765 -6.966 -9.907 1.00 40.97 172 GLU A O 1
ATOM 1406 N N . LYS A 1 173 ? 35.875 -5.427 -8.279 1.00 44.19 173 LYS A N 1
ATOM 1407 C CA . LYS A 1 173 ? 35.028 -6.173 -7.331 1.00 44.19 173 LYS A CA 1
ATOM 1408 C C . LYS A 1 173 ? 33.595 -6.345 -7.836 1.00 44.19 173 LYS A C 1
ATOM 1410 O O . LYS A 1 173 ? 33.005 -7.400 -7.633 1.00 44.19 173 LYS A O 1
ATOM 1415 N N . GLN A 1 174 ? 33.053 -5.330 -8.505 1.00 37.31 174 GLN A N 1
ATOM 1416 C CA . GLN A 1 174 ? 31.709 -5.366 -9.080 1.00 37.31 174 GLN A CA 1
ATOM 1417 C C . GLN A 1 174 ? 31.656 -6.326 -10.275 1.00 37.31 174 GLN A C 1
ATOM 1419 O O . GLN A 1 174 ? 30.738 -7.134 -10.378 1.00 37.31 174 GLN A O 1
ATOM 1424 N N . ILE A 1 175 ? 32.698 -6.320 -11.113 1.00 45.34 175 ILE A N 1
ATOM 1425 C CA . ILE A 1 175 ? 32.840 -7.236 -12.256 1.00 45.34 175 ILE A CA 1
ATOM 1426 C C . ILE A 1 175 ? 32.957 -8.698 -11.788 1.00 45.34 175 ILE A C 1
ATOM 1428 O O . ILE A 1 175 ? 32.374 -9.595 -12.396 1.00 45.34 175 ILE A O 1
ATOM 1432 N N . ALA A 1 176 ? 33.672 -8.957 -10.689 1.00 44.16 176 ALA A N 1
ATOM 1433 C CA . ALA A 1 176 ? 33.802 -10.302 -10.125 1.00 44.16 176 ALA A CA 1
ATOM 1434 C C . ALA A 1 176 ? 32.454 -10.879 -9.652 1.00 44.16 176 ALA A C 1
ATOM 1436 O O . ALA A 1 176 ? 32.152 -12.038 -9.935 1.00 44.16 176 ALA A O 1
ATOM 1437 N N . ILE A 1 177 ? 31.627 -10.058 -8.994 1.00 43.06 177 ILE A N 1
ATOM 1438 C CA . ILE A 1 177 ? 30.290 -10.448 -8.518 1.00 43.06 177 ILE A CA 1
ATOM 1439 C C . ILE A 1 177 ? 29.334 -10.695 -9.698 1.00 43.06 177 ILE A C 1
ATOM 1441 O O . ILE A 1 177 ? 28.592 -11.678 -9.696 1.00 43.06 177 ILE A O 1
ATOM 1445 N N . GLU A 1 178 ? 29.366 -9.839 -10.727 1.00 42.19 178 GLU A N 1
ATOM 1446 C CA . GLU A 1 178 ? 28.557 -10.008 -11.946 1.00 42.19 178 GLU A CA 1
ATOM 1447 C C . GLU A 1 178 ? 28.883 -11.343 -12.656 1.00 42.19 178 GLU A C 1
ATOM 1449 O O . GLU A 1 178 ? 27.973 -12.078 -13.048 1.00 42.19 178 GLU A O 1
ATOM 1454 N N . ASN A 1 179 ? 30.165 -11.716 -12.741 1.00 46.34 179 ASN A N 1
ATOM 1455 C CA . ASN A 1 179 ? 30.607 -12.970 -13.365 1.00 46.34 179 ASN A CA 1
ATOM 1456 C C . ASN A 1 179 ? 30.186 -14.231 -12.588 1.00 46.34 179 ASN A C 1
ATOM 1458 O O . ASN A 1 179 ? 29.834 -15.242 -13.202 1.00 46.34 179 ASN A O 1
ATOM 1462 N N . GLU A 1 180 ? 30.189 -14.187 -11.253 1.00 45.19 180 GLU A N 1
ATOM 1463 C CA . GLU A 1 180 ? 29.732 -15.303 -10.411 1.00 45.19 180 GLU A CA 1
ATOM 1464 C C . GLU A 1 180 ? 28.229 -15.579 -10.607 1.00 45.19 180 GLU A C 1
ATOM 1466 O O . GLU A 1 180 ? 27.800 -16.732 -10.717 1.00 45.19 180 GLU A O 1
ATOM 1471 N N . LEU A 1 181 ? 27.422 -14.520 -10.738 1.00 43.50 181 LEU A N 1
ATOM 1472 C CA . LEU A 1 181 ? 25.983 -14.628 -10.996 1.00 43.50 181 LEU A CA 1
ATOM 1473 C C . LEU A 1 181 ? 25.683 -15.196 -12.391 1.00 43.50 181 LEU A C 1
ATOM 1475 O O . LEU A 1 181 ? 24.782 -16.026 -12.529 1.00 43.50 181 LEU A O 1
ATOM 1479 N N . ILE A 1 182 ? 26.460 -14.805 -13.406 1.00 44.50 182 ILE A N 1
ATOM 1480 C CA . ILE A 1 182 ? 26.345 -15.350 -14.768 1.00 44.50 182 ILE A CA 1
ATOM 1481 C C . ILE A 1 182 ? 26.648 -16.858 -14.782 1.00 44.50 182 ILE A C 1
ATOM 1483 O O . ILE A 1 182 ? 25.919 -17.627 -15.412 1.00 44.50 182 ILE A O 1
ATOM 1487 N N . GLN A 1 183 ? 27.663 -17.316 -14.040 1.00 49.38 183 GLN A N 1
ATOM 1488 C CA . GLN A 1 183 ? 27.957 -18.750 -13.920 1.00 49.38 183 GLN A CA 1
ATOM 1489 C C . GLN A 1 183 ? 26.821 -19.527 -13.246 1.00 49.38 183 GLN A C 1
ATOM 1491 O O . GLN A 1 183 ? 26.425 -20.589 -13.730 1.00 49.38 183 GLN A O 1
ATOM 1496 N N . LYS A 1 184 ? 26.237 -18.987 -12.171 1.00 47.97 184 LYS A N 1
ATOM 1497 C CA . LYS A 1 184 ? 25.112 -19.631 -11.474 1.00 47.97 184 LYS A CA 1
ATOM 1498 C C . LYS A 1 184 ? 23.850 -19.702 -12.335 1.00 47.97 184 LYS A C 1
ATOM 1500 O O . LYS A 1 184 ? 23.121 -20.690 -12.262 1.00 47.97 184 LYS A O 1
ATOM 1505 N N . GLN A 1 185 ? 23.618 -18.706 -13.186 1.00 38.19 185 GLN A N 1
ATOM 1506 C CA . GLN A 1 185 ? 22.523 -18.713 -14.157 1.00 38.19 185 GLN A CA 1
ATOM 1507 C C . GLN A 1 185 ? 22.684 -19.848 -15.188 1.00 38.19 185 GLN A C 1
ATOM 1509 O O . GLN A 1 185 ? 21.727 -20.581 -15.442 1.00 38.19 185 GLN A O 1
ATOM 1514 N N . ALA A 1 186 ? 23.900 -20.077 -15.693 1.00 46.62 186 ALA A N 1
ATOM 1515 C CA . ALA A 1 186 ? 24.191 -21.190 -16.603 1.00 46.62 186 ALA A CA 1
ATOM 1516 C C . ALA A 1 186 ? 24.006 -22.575 -15.937 1.00 46.62 186 ALA A C 1
ATOM 1518 O O . ALA A 1 186 ? 23.542 -23.531 -16.568 1.00 46.62 186 ALA A O 1
ATOM 1519 N N . GLU A 1 187 ? 24.318 -22.693 -14.640 1.00 51.03 187 GLU A N 1
ATOM 1520 C CA . GLU A 1 187 ? 24.060 -23.909 -13.852 1.00 51.03 187 GLU A CA 1
ATOM 1521 C C . GLU A 1 187 ? 22.552 -24.195 -13.700 1.00 51.03 187 GLU A C 1
ATOM 1523 O O . GLU A 1 187 ? 22.140 -25.356 -13.787 1.00 51.03 187 GLU A O 1
ATOM 1528 N N . ILE A 1 188 ? 21.724 -23.155 -13.522 1.00 42.09 188 ILE A N 1
ATOM 1529 C CA . ILE A 1 188 ? 20.255 -23.265 -13.454 1.00 42.09 188 ILE A CA 1
ATOM 1530 C C . ILE A 1 188 ? 19.686 -23.730 -14.792 1.00 42.09 188 ILE A C 1
ATOM 1532 O O . ILE A 1 188 ? 18.870 -24.649 -14.817 1.00 42.09 188 ILE A O 1
ATOM 1536 N N . GLU A 1 189 ? 20.118 -23.126 -15.896 1.00 43.16 189 GLU A N 1
ATOM 1537 C CA . GLU A 1 189 ? 19.651 -23.479 -17.242 1.00 43.16 189 GLU A CA 1
ATOM 1538 C C . GLU A 1 189 ? 19.964 -24.945 -17.564 1.00 43.16 189 GLU A C 1
ATOM 1540 O O . GLU A 1 189 ? 19.077 -25.697 -17.968 1.00 43.16 189 GLU A O 1
ATOM 1545 N N . THR A 1 190 ? 21.169 -25.401 -17.212 1.00 57.06 190 THR A N 1
ATOM 1546 C CA . THR A 1 190 ? 21.573 -26.809 -17.347 1.00 57.06 190 THR A CA 1
ATOM 1547 C C . THR A 1 190 ? 20.733 -27.753 -16.471 1.00 57.06 190 THR A C 1
ATOM 1549 O O . THR A 1 190 ? 20.428 -28.879 -16.873 1.00 57.06 190 THR A O 1
ATOM 1552 N N . ALA A 1 191 ? 20.367 -27.341 -15.253 1.00 48.06 191 ALA A N 1
ATOM 1553 C CA . ALA A 1 191 ? 19.545 -28.148 -14.348 1.00 48.06 191 ALA A CA 1
ATOM 1554 C C . ALA A 1 191 ? 18.070 -28.208 -14.793 1.00 48.06 191 ALA A C 1
ATOM 1556 O O . ALA A 1 191 ? 17.431 -29.253 -14.653 1.00 48.06 191 ALA A O 1
ATOM 1557 N N . ILE A 1 192 ? 17.552 -27.124 -15.384 1.00 43.28 192 ILE A N 1
ATOM 1558 C CA . ILE A 1 192 ? 16.218 -27.057 -15.999 1.00 43.28 192 ILE A CA 1
ATOM 1559 C C . ILE A 1 192 ? 16.144 -27.974 -17.221 1.00 43.28 192 ILE A C 1
ATOM 1561 O O . ILE A 1 192 ? 15.199 -28.756 -17.332 1.00 43.28 192 ILE A O 1
ATOM 1565 N N . GLU A 1 193 ? 17.154 -27.946 -18.093 1.00 58.16 193 GLU A N 1
ATOM 1566 C CA . GLU A 1 193 ? 17.241 -28.842 -19.255 1.00 58.16 193 GLU A CA 1
ATOM 1567 C C . GLU A 1 193 ? 17.277 -30.322 -18.852 1.00 58.16 193 GLU A C 1
ATOM 1569 O O . GLU A 1 193 ? 16.706 -31.173 -19.533 1.00 58.16 193 GLU A O 1
ATOM 1574 N N . LYS A 1 194 ? 17.898 -30.632 -17.709 1.00 67.62 194 LYS A N 1
ATOM 1575 C CA . LYS A 1 194 ? 17.992 -31.992 -17.153 1.00 67.62 194 LYS A CA 1
ATOM 1576 C C . LYS A 1 194 ? 16.816 -32.389 -16.255 1.00 67.62 194 LYS A C 1
ATOM 1578 O O . LYS A 1 194 ? 16.810 -33.511 -15.756 1.00 67.62 194 LYS A O 1
ATOM 1583 N N . GLN A 1 195 ? 15.837 -31.501 -16.051 1.00 61.34 195 GLN A N 1
ATOM 1584 C CA . GLN A 1 195 ? 14.702 -31.685 -15.131 1.00 61.34 195 GLN A CA 1
ATOM 1585 C C . GLN A 1 195 ? 15.119 -32.089 -13.701 1.00 61.34 195 GLN A C 1
ATOM 1587 O O . GLN A 1 195 ? 14.400 -32.813 -13.010 1.00 61.34 195 GLN A O 1
ATOM 1592 N N . ASP A 1 196 ? 16.272 -31.607 -13.233 1.00 63.62 196 ASP A N 1
ATOM 1593 C CA . ASP A 1 196 ? 16.806 -31.918 -11.904 1.00 63.62 196 ASP A CA 1
ATOM 1594 C C . ASP A 1 196 ? 16.224 -30.960 -10.850 1.00 63.62 196 ASP A C 1
ATOM 1596 O O . ASP A 1 196 ? 16.764 -29.894 -10.543 1.00 63.62 196 ASP A O 1
ATOM 1600 N N . ILE A 1 197 ? 15.060 -31.335 -10.316 1.00 62.50 197 ILE A N 1
ATOM 1601 C CA . ILE A 1 197 ? 14.263 -30.518 -9.389 1.00 62.50 197 ILE A CA 1
ATOM 1602 C C . ILE A 1 197 ? 14.986 -30.288 -8.049 1.00 62.50 197 ILE A C 1
ATOM 1604 O O . ILE A 1 197 ? 14.786 -29.242 -7.423 1.00 62.50 197 ILE A O 1
ATOM 1608 N N . GLU A 1 198 ? 15.829 -31.221 -7.595 1.00 65.81 198 GLU A N 1
ATOM 1609 C CA . GLU A 1 198 ? 16.600 -31.049 -6.354 1.00 65.81 198 GLU A CA 1
ATOM 1610 C C . GLU A 1 198 ? 17.732 -30.045 -6.542 1.00 65.81 198 GLU A C 1
ATOM 1612 O O . GLU A 1 198 ? 17.872 -29.125 -5.731 1.00 65.81 198 GLU A O 1
ATOM 1617 N N . LYS A 1 199 ? 18.462 -30.134 -7.657 1.00 60.72 199 LYS A N 1
ATOM 1618 C CA . LYS A 1 199 ? 19.550 -29.203 -7.972 1.00 60.72 199 LYS A CA 1
ATOM 1619 C C . LYS A 1 199 ? 19.050 -27.785 -8.239 1.00 60.72 199 LYS A C 1
ATOM 1621 O O . LYS A 1 199 ? 19.681 -26.822 -7.812 1.00 60.72 199 LYS A O 1
ATOM 1626 N N . ILE A 1 200 ? 17.868 -27.639 -8.841 1.00 49.53 200 ILE A N 1
ATOM 1627 C CA . ILE A 1 200 ? 17.189 -26.340 -8.983 1.00 49.53 200 ILE A CA 1
ATOM 1628 C C . ILE A 1 200 ? 16.847 -25.744 -7.610 1.00 49.53 200 ILE A C 1
ATOM 1630 O O . ILE A 1 200 ? 17.091 -24.559 -7.390 1.00 49.53 200 ILE A O 1
ATOM 1634 N N . LYS A 1 201 ? 16.322 -26.538 -6.666 1.00 55.06 201 LYS A N 1
ATOM 1635 C CA . LYS A 1 201 ? 16.010 -26.058 -5.306 1.00 55.06 201 LYS A CA 1
ATOM 1636 C C . LYS A 1 201 ? 17.266 -25.719 -4.503 1.00 55.06 201 LYS A C 1
ATOM 1638 O O . LYS A 1 201 ? 17.258 -24.745 -3.751 1.00 55.06 201 LYS A O 1
ATOM 1643 N N . GLU A 1 202 ? 18.338 -26.488 -4.663 1.00 60.78 202 GLU A N 1
ATOM 1644 C CA . GLU A 1 202 ? 19.625 -26.235 -4.014 1.00 60.78 202 GLU A CA 1
ATOM 1645 C C . GLU A 1 202 ? 20.273 -24.946 -4.537 1.00 60.78 202 GLU A C 1
ATOM 1647 O O . GLU A 1 202 ? 20.643 -24.079 -3.742 1.00 60.78 202 GLU A O 1
ATOM 1652 N N . ILE A 1 203 ? 20.312 -24.754 -5.860 1.00 50.88 203 ILE A N 1
ATOM 1653 C CA . ILE A 1 203 ? 20.834 -23.531 -6.479 1.00 50.88 203 ILE A CA 1
ATOM 1654 C C . ILE A 1 203 ? 19.925 -22.334 -6.174 1.00 50.88 203 ILE A C 1
ATOM 1656 O O . ILE A 1 203 ? 20.438 -21.266 -5.876 1.00 50.88 203 ILE A O 1
ATOM 1660 N N . GLN A 1 204 ? 18.595 -22.474 -6.136 1.00 48.78 204 GLN A N 1
ATOM 1661 C CA . GLN A 1 204 ? 17.694 -21.397 -5.688 1.00 48.78 204 GLN A CA 1
ATOM 1662 C C . GLN A 1 204 ? 17.948 -20.996 -4.231 1.00 48.78 204 GLN A C 1
ATOM 1664 O O . GLN A 1 204 ? 17.948 -19.806 -3.908 1.00 48.78 204 GLN A O 1
ATOM 1669 N N . LYS A 1 205 ? 18.215 -21.968 -3.349 1.00 54.72 205 LYS A N 1
ATOM 1670 C CA . LYS A 1 205 ? 18.585 -21.708 -1.953 1.00 54.72 205 LYS A CA 1
ATOM 1671 C C . LYS A 1 205 ? 19.925 -20.972 -1.871 1.00 54.72 205 LYS A C 1
ATOM 1673 O O . LYS A 1 205 ? 20.012 -19.990 -1.137 1.00 54.72 205 LYS A O 1
ATOM 1678 N N . GLN A 1 206 ? 20.912 -21.364 -2.679 1.00 50.12 206 GLN A N 1
ATOM 1679 C CA . GLN A 1 206 ? 22.209 -20.685 -2.796 1.00 50.12 206 GLN A CA 1
ATOM 1680 C C . GLN A 1 206 ? 22.078 -19.278 -3.417 1.00 50.12 206 GLN A C 1
ATOM 1682 O O . GLN A 1 206 ? 22.548 -18.306 -2.850 1.00 50.12 206 GLN A O 1
ATOM 1687 N N . VAL A 1 207 ? 21.344 -19.093 -4.513 1.00 43.25 207 VAL A N 1
ATOM 1688 C CA . VAL A 1 207 ? 21.134 -17.789 -5.175 1.00 43.25 207 VAL A CA 1
ATOM 1689 C C . VAL A 1 207 ? 20.350 -16.817 -4.287 1.00 43.25 207 VAL A C 1
ATOM 1691 O O . VAL A 1 207 ? 20.697 -15.638 -4.207 1.00 43.25 207 VAL A O 1
ATOM 1694 N N . SER A 1 208 ? 19.352 -17.308 -3.541 1.00 48.66 208 SER A N 1
ATOM 1695 C CA . SER A 1 208 ? 18.624 -16.511 -2.539 1.00 48.66 208 SER A CA 1
ATOM 1696 C C . SER A 1 208 ? 19.496 -16.054 -1.358 1.00 48.66 208 SER A C 1
ATOM 1698 O O . SER A 1 208 ? 19.155 -15.068 -0.693 1.00 48.66 208 SER A O 1
ATOM 1700 N N . THR A 1 209 ? 20.620 -16.742 -1.115 1.00 49.88 209 THR A N 1
ATOM 1701 C CA . THR A 1 209 ? 21.650 -16.370 -0.133 1.00 49.88 209 THR A CA 1
ATOM 1702 C C . THR A 1 209 ? 22.809 -15.567 -0.743 1.00 49.88 209 THR A C 1
ATOM 1704 O O . THR A 1 209 ? 23.465 -14.828 -0.010 1.00 49.88 209 THR A O 1
ATOM 1707 N N . ILE A 1 210 ? 23.030 -15.642 -2.061 1.00 48.97 210 ILE A N 1
ATOM 1708 C CA . ILE A 1 210 ? 24.170 -15.013 -2.749 1.00 48.97 210 ILE A CA 1
ATOM 1709 C C . ILE A 1 210 ? 23.873 -13.580 -3.206 1.00 48.97 210 ILE A C 1
ATOM 1711 O O . ILE A 1 210 ? 24.745 -12.721 -3.063 1.00 48.97 210 ILE A O 1
ATOM 1715 N N . LYS A 1 211 ? 22.667 -13.255 -3.706 1.00 57.25 211 LYS A N 1
ATOM 1716 C CA . LYS A 1 211 ? 22.401 -11.874 -4.154 1.00 57.25 211 LYS A CA 1
ATOM 1717 C C . LYS A 1 211 ? 22.174 -10.943 -2.966 1.00 57.25 211 LYS A C 1
ATOM 1719 O O . LYS A 1 211 ? 21.060 -10.773 -2.468 1.00 57.25 211 LYS A O 1
ATOM 1724 N N . ARG A 1 212 ? 23.278 -10.363 -2.502 1.00 65.75 212 ARG A N 1
ATOM 1725 C CA . ARG A 1 212 ? 23.308 -9.371 -1.430 1.00 65.75 212 ARG A CA 1
ATOM 1726 C C . ARG A 1 212 ? 23.169 -7.958 -1.959 1.00 65.75 212 ARG A C 1
ATOM 1728 O O . ARG A 1 212 ? 22.591 -7.163 -1.249 1.00 65.75 212 ARG A O 1
ATOM 1735 N N . HIS A 1 213 ? 23.605 -7.656 -3.176 1.00 64.38 213 HIS A N 1
ATOM 1736 C CA . HIS A 1 213 ? 23.565 -6.303 -3.731 1.00 64.38 213 HIS A CA 1
ATOM 1737 C C . HIS A 1 213 ? 22.568 -6.208 -4.888 1.00 64.38 213 HIS A C 1
ATOM 1739 O O . HIS A 1 213 ? 22.459 -7.125 -5.706 1.00 64.38 213 HIS A O 1
ATOM 1745 N N . PHE A 1 214 ? 21.827 -5.107 -4.916 1.00 60.94 214 PHE A N 1
ATOM 1746 C CA . PHE A 1 214 ? 20.795 -4.801 -5.895 1.00 60.94 214 PHE A CA 1
ATOM 1747 C C . PHE A 1 214 ? 21.000 -3.370 -6.370 1.00 60.94 214 PHE A C 1
ATOM 1749 O O . PHE A 1 214 ? 20.979 -2.451 -5.550 1.00 60.94 214 PHE A O 1
ATOM 1756 N N . ASN A 1 215 ? 21.137 -3.166 -7.674 1.00 58.31 215 ASN A N 1
ATOM 1757 C CA . ASN A 1 215 ? 20.985 -1.829 -8.245 1.00 58.31 215 ASN A CA 1
ATOM 1758 C C . ASN A 1 215 ? 19.499 -1.409 -8.265 1.00 58.31 215 ASN A C 1
ATOM 1760 O O . ASN A 1 215 ? 18.604 -2.223 -8.018 1.00 58.31 215 ASN A O 1
ATOM 1764 N N . SER A 1 216 ? 19.218 -0.148 -8.599 1.00 56.91 216 SER A N 1
ATOM 1765 C CA . SER A 1 216 ? 17.858 0.413 -8.667 1.00 56.91 216 SER A CA 1
ATOM 1766 C C . SER A 1 216 ? 16.816 -0.464 -9.375 1.00 56.91 216 SER A C 1
ATOM 1768 O O . SER A 1 216 ? 15.694 -0.602 -8.885 1.00 56.91 216 SER A O 1
ATOM 1770 N N . LEU A 1 217 ? 17.151 -1.035 -10.537 1.00 56.00 217 LEU A N 1
ATOM 1771 C CA . LEU A 1 217 ? 16.213 -1.840 -11.326 1.00 56.00 217 LEU A CA 1
ATOM 1772 C C . LEU A 1 217 ? 16.001 -3.211 -10.685 1.00 56.00 217 LEU A C 1
ATOM 1774 O O . LEU A 1 217 ? 14.870 -3.671 -10.535 1.00 56.00 217 LEU A O 1
ATOM 1778 N N . GLU A 1 218 ? 17.094 -3.848 -10.276 1.00 57.47 218 GLU A N 1
ATOM 1779 C CA . GLU A 1 218 ? 17.065 -5.151 -9.619 1.00 57.47 218 GLU A CA 1
ATOM 1780 C C . GLU A 1 218 ? 16.288 -5.101 -8.307 1.00 57.47 218 GLU A C 1
ATOM 1782 O O . GLU A 1 218 ? 15.546 -6.032 -7.991 1.00 57.47 218 GLU A O 1
ATOM 1787 N N . PHE A 1 219 ? 16.423 -4.006 -7.560 1.00 71.62 219 PHE A N 1
ATOM 1788 C CA . PHE A 1 219 ? 15.683 -3.825 -6.325 1.00 71.62 219 PHE A CA 1
ATOM 1789 C C . PHE A 1 219 ? 14.192 -3.584 -6.573 1.00 71.62 219 PHE A C 1
ATOM 1791 O O . PHE A 1 219 ? 13.373 -4.093 -5.816 1.00 71.62 219 PHE A O 1
ATOM 1798 N N . GLU A 1 220 ? 13.804 -2.888 -7.645 1.00 67.81 220 GLU A N 1
ATOM 1799 C CA . GLU A 1 220 ? 12.385 -2.728 -7.998 1.00 67.81 220 GLU A CA 1
ATOM 1800 C C . GLU A 1 220 ? 11.743 -4.076 -8.384 1.00 67.81 220 GLU A C 1
ATOM 1802 O O . GLU A 1 220 ? 10.608 -4.370 -7.995 1.00 67.81 220 GLU A O 1
ATOM 1807 N N . VAL A 1 221 ? 12.486 -4.947 -9.078 1.00 62.50 221 VAL A N 1
ATOM 1808 C CA . VAL A 1 221 ? 12.053 -6.329 -9.351 1.00 62.50 221 VAL A CA 1
ATOM 1809 C C . VAL A 1 221 ? 11.927 -7.129 -8.053 1.00 62.50 221 VAL A C 1
ATOM 1811 O O . VAL A 1 221 ? 10.940 -7.845 -7.868 1.00 62.50 221 VAL A O 1
ATOM 1814 N N . GLU A 1 222 ? 12.879 -6.980 -7.131 1.00 76.12 222 GLU A N 1
ATOM 1815 C CA . GLU A 1 222 ? 12.824 -7.630 -5.821 1.0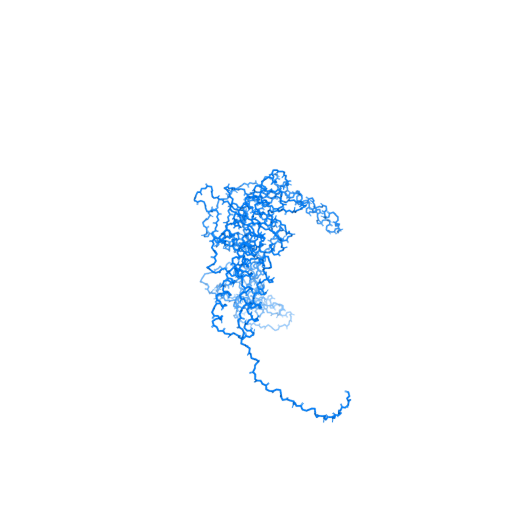0 76.12 222 GLU A CA 1
ATOM 1816 C C . GLU A 1 222 ? 11.639 -7.123 -4.984 1.00 76.12 222 GLU A C 1
ATOM 1818 O O . GLU A 1 222 ? 10.902 -7.928 -4.418 1.00 76.12 222 GLU A O 1
ATOM 1823 N N . LEU A 1 223 ? 11.365 -5.817 -4.974 1.00 77.94 223 LEU A N 1
ATOM 1824 C CA . LEU A 1 223 ? 10.176 -5.235 -4.347 1.00 77.94 223 LEU A CA 1
ATOM 1825 C C . LEU A 1 223 ? 8.897 -5.828 -4.935 1.00 77.94 223 LEU A C 1
ATOM 1827 O O . LEU A 1 223 ? 8.012 -6.257 -4.191 1.00 77.94 223 LEU A O 1
ATOM 1831 N N . LYS A 1 224 ? 8.802 -5.920 -6.265 1.00 73.88 224 LYS A N 1
ATOM 1832 C CA . LYS A 1 224 ? 7.662 -6.562 -6.927 1.00 73.88 224 LYS A CA 1
ATOM 1833 C C . LYS A 1 224 ? 7.521 -8.024 -6.501 1.00 73.88 224 LYS A C 1
ATOM 1835 O O . LYS A 1 224 ? 6.403 -8.462 -6.226 1.00 73.88 224 LYS A O 1
ATOM 1840 N N . ARG A 1 225 ? 8.628 -8.769 -6.394 1.00 81.06 225 ARG A N 1
ATOM 1841 C CA . ARG A 1 225 ? 8.641 -10.149 -5.886 1.00 81.06 225 ARG A CA 1
ATOM 1842 C C . ARG A 1 225 ? 8.099 -10.215 -4.458 1.00 81.06 225 ARG A C 1
ATOM 1844 O O . ARG A 1 225 ? 7.241 -11.056 -4.195 1.00 81.06 225 ARG A O 1
ATOM 1851 N N . LEU A 1 226 ? 8.536 -9.317 -3.569 1.00 85.88 226 LEU A N 1
ATOM 1852 C CA . LEU A 1 226 ? 8.024 -9.220 -2.198 1.00 85.88 226 LEU A CA 1
ATOM 1853 C C . LEU A 1 226 ? 6.506 -8.971 -2.193 1.00 85.88 226 LEU A C 1
ATOM 1855 O O . LEU A 1 226 ? 5.776 -9.736 -1.562 1.00 85.88 226 LEU A O 1
ATOM 1859 N N . PHE A 1 227 ? 6.008 -7.992 -2.957 1.00 83.44 227 PHE A N 1
ATOM 1860 C CA . PHE A 1 227 ? 4.566 -7.711 -3.051 1.00 83.44 227 PHE A CA 1
ATOM 1861 C C . PHE A 1 227 ? 3.754 -8.865 -3.658 1.00 83.44 227 PHE A C 1
ATOM 1863 O O . PHE A 1 227 ? 2.585 -9.079 -3.309 1.00 83.44 227 PHE A O 1
ATOM 1870 N N . ASP A 1 228 ? 4.327 -9.602 -4.609 1.00 75.31 228 ASP A N 1
ATOM 1871 C CA . ASP A 1 228 ? 3.608 -10.657 -5.313 1.00 75.31 228 ASP A CA 1
ATOM 1872 C C . ASP A 1 228 ? 3.587 -11.988 -4.554 1.00 75.31 228 ASP A C 1
ATOM 1874 O O . ASP A 1 228 ? 2.532 -12.628 -4.524 1.00 75.31 228 ASP A O 1
ATOM 1878 N N . GLN A 1 229 ? 4.696 -12.378 -3.926 1.00 82.12 229 GLN A N 1
ATOM 1879 C CA . GLN A 1 229 ? 4.896 -13.726 -3.380 1.00 82.12 229 GLN A CA 1
ATOM 1880 C C . GLN A 1 229 ? 4.719 -13.832 -1.864 1.00 82.12 229 GLN A C 1
ATOM 1882 O O . GLN A 1 229 ? 4.622 -14.945 -1.354 1.00 82.12 229 GLN A O 1
ATOM 1887 N N . THR A 1 230 ? 4.701 -12.712 -1.140 1.00 87.12 230 THR A N 1
ATOM 1888 C CA . THR A 1 230 ? 4.629 -12.719 0.328 1.00 87.12 230 THR A CA 1
ATOM 1889 C C . THR A 1 230 ? 3.310 -12.122 0.821 1.00 87.12 230 THR A C 1
ATOM 1891 O O . THR A 1 230 ? 2.574 -11.488 0.060 1.00 87.12 230 THR A O 1
ATOM 1894 N N . ALA A 1 231 ? 2.981 -12.384 2.085 1.00 89.69 231 ALA A N 1
ATOM 1895 C CA . ALA A 1 231 ? 1.804 -11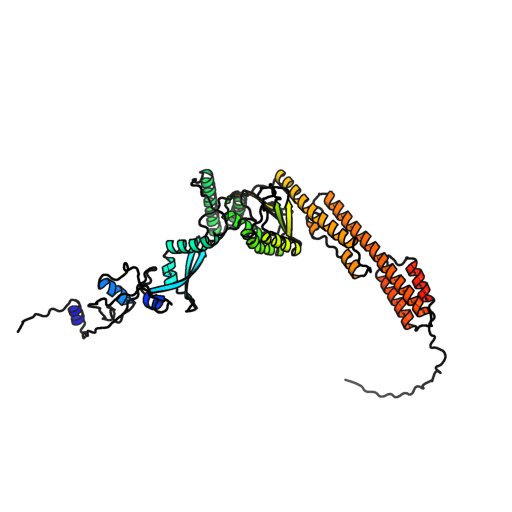.841 2.768 1.00 89.69 231 ALA A CA 1
ATOM 1896 C C . ALA A 1 231 ? 2.090 -11.651 4.269 1.00 89.69 231 ALA A C 1
ATOM 1898 O O . ALA A 1 231 ? 1.231 -11.865 5.119 1.00 89.69 231 ALA A O 1
ATOM 1899 N N . ASN A 1 232 ? 3.332 -11.294 4.592 1.00 92.25 232 ASN A N 1
ATOM 1900 C CA . ASN A 1 232 ? 3.822 -11.098 5.953 1.00 92.25 232 ASN A CA 1
ATOM 1901 C C . ASN A 1 232 ? 3.853 -9.603 6.324 1.00 92.25 232 ASN A C 1
ATOM 1903 O O . ASN A 1 232 ? 3.260 -8.770 5.628 1.00 92.25 232 ASN A O 1
ATOM 1907 N N . ASP A 1 233 ? 4.557 -9.253 7.399 1.00 94.56 233 ASP A N 1
ATOM 1908 C CA . ASP A 1 233 ? 4.717 -7.868 7.835 1.00 94.56 233 ASP A CA 1
ATOM 1909 C C . ASP A 1 233 ? 5.830 -7.197 7.029 1.00 94.56 233 ASP A C 1
ATOM 1911 O O . ASP A 1 233 ? 7.019 -7.445 7.246 1.00 94.56 233 ASP A O 1
ATOM 1915 N N . LEU A 1 234 ? 5.431 -6.356 6.078 1.00 95.69 234 LEU A N 1
ATOM 1916 C CA . LEU A 1 234 ? 6.328 -5.591 5.227 1.00 95.69 234 LEU A CA 1
ATOM 1917 C C . LEU A 1 234 ? 6.512 -4.182 5.797 1.00 95.69 234 LEU A C 1
ATOM 1919 O O . LEU A 1 234 ? 5.559 -3.412 5.908 1.00 95.69 234 LEU A O 1
ATOM 1923 N N . TRP A 1 235 ? 7.749 -3.826 6.113 1.00 97.00 235 TRP A N 1
ATOM 1924 C CA . TRP A 1 235 ? 8.126 -2.508 6.611 1.00 97.00 235 TRP A CA 1
ATOM 1925 C C . TRP A 1 235 ? 8.855 -1.747 5.515 1.00 97.00 235 TRP A C 1
ATOM 1927 O O . TRP A 1 235 ? 9.829 -2.248 4.961 1.00 97.00 235 TRP A O 1
ATOM 1937 N N . ILE A 1 236 ? 8.393 -0.540 5.214 1.00 96.75 236 ILE A N 1
ATOM 1938 C CA . ILE A 1 236 ? 8.981 0.376 4.239 1.00 96.75 236 ILE A CA 1
ATOM 1939 C C . ILE A 1 236 ? 9.395 1.624 5.008 1.00 96.75 236 ILE A C 1
ATOM 1941 O O . ILE A 1 236 ? 8.549 2.419 5.417 1.00 96.75 236 ILE A O 1
ATOM 1945 N N . ILE A 1 237 ? 10.697 1.788 5.221 1.00 96.06 237 ILE A N 1
ATOM 1946 C CA . ILE A 1 237 ? 11.245 2.921 5.962 1.00 96.06 237 ILE A CA 1
ATOM 1947 C C . ILE A 1 237 ? 11.953 3.836 4.980 1.00 96.06 237 ILE A C 1
ATOM 1949 O O . ILE A 1 237 ? 12.967 3.473 4.378 1.00 96.06 237 ILE A O 1
ATOM 1953 N N . SER A 1 238 ? 11.362 5.006 4.783 1.00 94.12 238 SER A N 1
ATOM 1954 C CA . SER A 1 238 ? 11.652 5.887 3.668 1.00 94.12 238 SER A CA 1
ATOM 1955 C C . SER A 1 238 ? 11.577 7.336 4.139 1.00 94.12 238 SER A C 1
ATOM 1957 O O . SER A 1 238 ? 10.476 7.819 4.384 1.00 94.12 238 SER A O 1
ATOM 1959 N N . PRO A 1 239 ? 12.708 8.054 4.262 1.00 91.19 239 PRO A N 1
ATOM 1960 C CA . PRO A 1 239 ? 12.724 9.366 4.908 1.00 91.19 239 PRO A CA 1
ATOM 1961 C C . PRO A 1 239 ? 11.837 10.383 4.189 1.00 91.19 239 PRO A C 1
ATOM 1963 O O . PRO A 1 239 ? 11.157 11.167 4.844 1.00 91.19 239 PRO A O 1
ATOM 1966 N N . TRP A 1 240 ? 11.782 10.297 2.855 1.00 88.44 240 TRP A N 1
ATOM 1967 C CA . TRP A 1 240 ? 10.905 11.120 2.028 1.00 88.44 240 TRP A CA 1
ATOM 1968 C C . TRP A 1 240 ? 9.766 10.331 1.397 1.00 88.44 240 TRP A C 1
ATOM 1970 O O . TRP A 1 240 ? 9.939 9.162 1.043 1.00 88.44 240 TRP A O 1
ATOM 1980 N N . ILE A 1 241 ? 8.648 11.025 1.188 1.00 90.56 241 ILE A N 1
ATOM 1981 C CA . ILE A 1 241 ? 7.489 10.588 0.408 1.00 90.56 241 ILE A CA 1
ATOM 1982 C C . ILE A 1 241 ? 7.335 11.558 -0.766 1.00 90.56 241 ILE A C 1
ATOM 1984 O O . ILE A 1 241 ? 7.087 12.745 -0.557 1.00 90.56 241 ILE A O 1
ATOM 1988 N N . LYS A 1 242 ? 7.464 11.079 -2.006 1.00 82.25 242 LYS A N 1
ATOM 1989 C CA . LYS A 1 242 ? 7.226 11.888 -3.213 1.00 82.25 242 LYS A CA 1
ATOM 1990 C C . LYS A 1 242 ? 6.059 11.334 -4.017 1.00 82.25 242 LYS A C 1
ATOM 1992 O O . LYS A 1 242 ? 5.887 10.116 -4.144 1.00 82.25 242 LYS A O 1
ATOM 1997 N N . LYS A 1 243 ? 5.287 12.251 -4.605 1.00 78.00 243 LYS A N 1
ATOM 1998 C CA . LYS A 1 243 ? 4.072 11.971 -5.378 1.00 78.00 243 LYS A CA 1
ATOM 1999 C C . LYS A 1 243 ? 4.254 10.867 -6.402 1.00 78.00 243 LYS A C 1
ATOM 2001 O O . LYS A 1 243 ? 3.589 9.838 -6.323 1.00 78.00 243 LYS A O 1
ATOM 2006 N N . TYR A 1 244 ? 5.188 11.052 -7.331 1.00 70.62 244 TYR A N 1
ATOM 2007 C CA . TYR A 1 244 ? 5.344 10.157 -8.474 1.00 70.62 244 TYR A CA 1
ATOM 2008 C C . TYR A 1 244 ? 5.525 8.687 -8.065 1.00 70.62 244 TYR A C 1
ATOM 2010 O O . TYR A 1 244 ? 4.824 7.801 -8.557 1.00 70.62 244 TYR A O 1
ATOM 2018 N N . ALA A 1 245 ? 6.445 8.429 -7.137 1.00 72.81 245 ALA A N 1
ATOM 2019 C CA . ALA A 1 245 ? 6.786 7.083 -6.706 1.00 72.81 245 ALA A CA 1
ATOM 2020 C C . ALA A 1 245 ? 5.737 6.464 -5.780 1.00 72.81 245 ALA A C 1
ATOM 2022 O O . ALA A 1 245 ? 5.447 5.270 -5.881 1.00 72.81 245 ALA A O 1
ATOM 2023 N N . THR A 1 246 ? 5.147 7.271 -4.901 1.00 82.12 246 THR A N 1
ATOM 2024 C CA . THR A 1 246 ? 4.143 6.803 -3.943 1.00 82.12 246 THR A CA 1
ATOM 2025 C C . THR A 1 246 ? 2.849 6.418 -4.649 1.00 82.12 246 THR A C 1
ATOM 2027 O O . THR A 1 246 ? 2.348 5.315 -4.438 1.00 82.12 246 THR A O 1
ATOM 2030 N N . ILE A 1 247 ? 2.339 7.263 -5.552 1.00 76.31 247 ILE A N 1
ATOM 2031 C CA . ILE A 1 247 ? 1.077 7.003 -6.264 1.00 76.31 247 ILE A CA 1
ATOM 2032 C C . ILE A 1 247 ? 1.147 5.706 -7.077 1.00 76.31 247 ILE A C 1
ATOM 2034 O O . ILE A 1 247 ? 0.194 4.928 -7.089 1.00 76.31 247 ILE A O 1
ATOM 2038 N N . ARG A 1 248 ? 2.296 5.415 -7.695 1.00 75.88 248 ARG A N 1
ATOM 2039 C CA . ARG A 1 248 ? 2.511 4.165 -8.440 1.00 75.88 248 ARG A CA 1
ATOM 2040 C C . ARG A 1 248 ? 2.627 2.934 -7.544 1.00 75.88 248 ARG A C 1
ATOM 2042 O O . ARG A 1 248 ? 2.346 1.835 -8.013 1.00 75.88 248 ARG A O 1
ATOM 2049 N N . ARG A 1 249 ? 2.996 3.098 -6.270 1.00 83.12 249 ARG A N 1
ATOM 2050 C CA . ARG A 1 249 ? 3.090 1.999 -5.295 1.00 83.12 249 ARG A CA 1
ATOM 2051 C C . ARG A 1 249 ? 1.763 1.623 -4.653 1.00 83.12 249 ARG A C 1
ATOM 2053 O O . ARG A 1 249 ? 1.588 0.461 -4.293 1.00 83.12 249 ARG A O 1
ATOM 2060 N N . ILE A 1 250 ? 0.814 2.554 -4.572 1.00 88.88 250 ILE A N 1
ATOM 2061 C CA . ILE A 1 250 ? -0.499 2.322 -3.949 1.00 88.88 250 ILE A CA 1
ATOM 2062 C C . ILE A 1 250 ? -1.201 1.057 -4.478 1.00 88.88 250 ILE A C 1
ATOM 2064 O O . ILE A 1 250 ? -1.614 0.253 -3.644 1.00 88.88 250 ILE A O 1
ATOM 2068 N N . PRO A 1 251 ? -1.289 0.787 -5.799 1.00 85.94 251 PRO A N 1
ATOM 2069 C CA . PRO A 1 251 ? -1.926 -0.439 -6.290 1.00 85.94 251 PRO A CA 1
ATOM 2070 C C . PRO A 1 251 ? -1.270 -1.726 -5.767 1.00 85.94 251 PRO A C 1
ATOM 2072 O O . PRO A 1 251 ? -1.958 -2.705 -5.473 1.00 85.94 251 PRO A O 1
ATOM 2075 N N . PHE A 1 252 ? 0.057 -1.729 -5.609 1.00 87.12 252 PHE A N 1
ATOM 2076 C CA . PHE A 1 252 ? 0.787 -2.860 -5.036 1.00 87.12 252 PHE A CA 1
ATOM 2077 C C . PHE A 1 252 ? 0.507 -2.998 -3.540 1.00 87.12 252 PHE A C 1
ATOM 2079 O O . PHE A 1 252 ? 0.306 -4.116 -3.065 1.00 87.12 252 PHE A O 1
ATOM 2086 N N . PHE A 1 253 ? 0.420 -1.876 -2.815 1.00 95.25 253 PHE A N 1
ATOM 2087 C CA . PHE A 1 253 ? 0.047 -1.875 -1.400 1.00 95.25 253 PHE A CA 1
ATOM 2088 C C . PHE A 1 253 ? -1.357 -2.442 -1.211 1.00 95.25 253 PHE A C 1
ATOM 2090 O O . PHE A 1 253 ? -1.536 -3.368 -0.429 1.00 95.25 253 PHE A O 1
ATOM 2097 N N . GLU A 1 254 ? -2.343 -1.959 -1.967 1.00 93.94 254 GLU A N 1
ATOM 2098 C CA . GLU A 1 254 ? -3.719 -2.457 -1.889 1.00 93.94 254 GLU A CA 1
ATOM 2099 C C . GLU A 1 254 ? -3.804 -3.954 -2.190 1.00 93.94 254 GLU A C 1
ATOM 2101 O O . GLU A 1 254 ? -4.428 -4.698 -1.433 1.00 93.94 254 GLU A O 1
ATOM 2106 N N . LYS A 1 255 ? -3.121 -4.420 -3.242 1.00 92.62 255 LYS A N 1
ATOM 2107 C CA . LYS A 1 255 ? -3.061 -5.846 -3.587 1.00 92.62 255 LYS A CA 1
ATOM 2108 C C . LYS A 1 255 ? -2.433 -6.675 -2.463 1.00 92.62 255 LYS A C 1
ATOM 2110 O O . LYS A 1 255 ? -2.930 -7.753 -2.153 1.00 92.62 255 LYS A O 1
ATOM 2115 N N . TYR A 1 256 ? -1.355 -6.193 -1.850 1.00 94.75 256 TYR A N 1
ATOM 2116 C CA . TYR A 1 256 ? -0.685 -6.880 -0.745 1.00 94.75 256 TYR A CA 1
ATOM 2117 C C . TYR A 1 256 ? -1.560 -6.943 0.515 1.00 94.75 256 TYR A C 1
ATOM 2119 O O . TYR A 1 256 ? -1.686 -7.999 1.136 1.00 94.75 256 TYR A O 1
ATOM 2127 N N . LEU A 1 257 ? -2.241 -5.842 0.842 1.00 96.38 257 LEU A N 1
ATOM 2128 C CA . LEU A 1 257 ? -3.184 -5.764 1.960 1.00 96.38 257 LEU A CA 1
ATOM 2129 C C . LEU A 1 257 ? -4.382 -6.702 1.752 1.00 96.38 257 LEU A C 1
ATOM 2131 O O . LEU A 1 257 ? -4.813 -7.370 2.690 1.00 96.38 257 LEU A O 1
ATOM 2135 N N . GLN A 1 258 ? -4.902 -6.805 0.528 1.00 94.94 258 GLN A N 1
ATOM 2136 C CA . GLN A 1 258 ? -6.004 -7.715 0.188 1.00 94.94 258 GLN A CA 1
ATOM 2137 C C . GLN A 1 258 ? -5.615 -9.196 0.289 1.00 94.94 258 GLN A C 1
ATOM 2139 O O . GLN A 1 258 ? -6.470 -10.027 0.586 1.00 94.94 258 GLN A O 1
ATOM 2144 N N . LYS A 1 259 ? -4.332 -9.536 0.101 1.00 93.56 259 LYS A N 1
ATOM 2145 C CA . LYS A 1 259 ? -3.805 -10.895 0.336 1.00 93.56 259 LYS A CA 1
ATOM 2146 C C . LYS A 1 259 ? -3.694 -11.261 1.821 1.00 93.56 259 LYS A C 1
ATOM 2148 O O . LYS A 1 259 ? -3.374 -12.402 2.132 1.00 93.56 259 LYS A O 1
ATOM 2153 N N . GLY A 1 260 ? -3.927 -10.310 2.726 1.00 92.81 260 GLY A N 1
ATOM 2154 C CA . GLY A 1 260 ? -3.779 -10.491 4.170 1.00 92.81 260 GLY A CA 1
ATOM 2155 C C . GLY A 1 260 ? -2.427 -10.045 4.732 1.00 92.81 260 GLY A C 1
ATOM 2156 O O . GLY A 1 260 ? -2.249 -10.096 5.946 1.00 92.81 260 GLY A O 1
ATOM 2157 N N . GLY A 1 261 ? -1.506 -9.554 3.894 1.00 94.75 261 GLY A N 1
ATOM 2158 C CA . GLY A 1 261 ? -0.246 -8.977 4.365 1.00 94.75 261 GLY A CA 1
ATOM 2159 C C . GLY A 1 261 ? -0.453 -7.671 5.130 1.00 94.75 261 GLY A C 1
ATOM 2160 O O . GLY A 1 261 ? -1.457 -6.980 4.937 1.00 94.75 261 GLY A O 1
ATOM 2161 N N . ARG A 1 262 ? 0.491 -7.315 6.006 1.00 96.25 262 ARG A N 1
ATOM 2162 C CA . ARG A 1 262 ? 0.497 -6.024 6.717 1.00 96.25 262 ARG A CA 1
ATOM 2163 C C . ARG A 1 262 ? 1.601 -5.133 6.170 1.00 96.25 262 ARG A C 1
ATOM 2165 O O . ARG A 1 262 ? 2.687 -5.620 5.876 1.00 96.25 262 ARG A O 1
ATOM 2172 N N . ILE A 1 263 ? 1.326 -3.838 6.040 1.00 97.75 263 ILE A N 1
ATOM 2173 C CA . ILE A 1 263 ? 2.316 -2.851 5.589 1.00 97.75 263 ILE A CA 1
ATOM 2174 C C . ILE A 1 263 ? 2.493 -1.788 6.664 1.00 97.75 263 ILE A C 1
ATOM 2176 O O . ILE A 1 263 ? 1.508 -1.210 7.119 1.00 97.75 263 ILE A O 1
ATOM 2180 N N . PHE A 1 264 ? 3.745 -1.501 7.007 1.00 98.19 264 PHE A N 1
ATOM 2181 C CA . PHE A 1 264 ? 4.152 -0.414 7.888 1.00 98.19 264 PHE A CA 1
ATOM 2182 C C . PHE A 1 264 ? 5.019 0.568 7.099 1.00 98.19 264 PHE A C 1
ATOM 2184 O O . PHE A 1 264 ? 6.064 0.189 6.576 1.00 98.19 264 PHE A O 1
ATOM 2191 N N . VAL A 1 265 ? 4.596 1.827 7.000 1.00 98.12 265 VAL A N 1
ATOM 2192 C CA . VAL A 1 265 ? 5.333 2.899 6.320 1.00 98.12 265 VAL A CA 1
ATOM 2193 C C . VAL A 1 265 ? 5.871 3.890 7.342 1.00 98.12 265 VAL A C 1
ATOM 2195 O O . VAL A 1 265 ? 5.098 4.514 8.061 1.00 98.12 265 VAL A O 1
ATOM 2198 N N . ALA A 1 266 ? 7.184 4.075 7.387 1.00 97.69 266 ALA A N 1
ATOM 2199 C CA . ALA A 1 266 ? 7.819 5.098 8.211 1.00 97.69 266 ALA A CA 1
ATOM 2200 C C . ALA A 1 266 ? 8.430 6.191 7.330 1.00 97.69 266 ALA A C 1
ATOM 2202 O O . ALA A 1 266 ? 9.134 5.869 6.371 1.00 97.69 266 ALA A O 1
ATOM 2203 N N . TYR A 1 267 ? 8.200 7.457 7.681 1.00 96.81 267 TYR A N 1
ATOM 2204 C CA . TYR A 1 267 ? 8.851 8.622 7.068 1.00 96.81 267 TYR A CA 1
ATOM 2205 C C . TYR A 1 267 ? 9.397 9.573 8.130 1.00 96.81 267 TYR A C 1
ATOM 2207 O O . TYR A 1 267 ? 9.034 9.462 9.299 1.00 96.81 267 TYR A O 1
ATOM 2215 N N . SER A 1 268 ? 10.319 10.454 7.749 1.00 94.25 268 SER A N 1
ATOM 2216 C CA . SER A 1 268 ? 11.102 11.238 8.704 1.00 94.25 268 SER A CA 1
ATOM 2217 C C . SER A 1 268 ? 10.442 12.578 9.031 1.00 94.25 268 SER A C 1
ATOM 2219 O O . SER A 1 268 ? 9.802 13.211 8.185 1.00 94.25 268 SER A O 1
ATOM 2221 N N . GLU A 1 269 ? 10.627 13.043 10.260 1.00 93.38 269 GLU A N 1
ATOM 2222 C CA . GLU A 1 269 ? 10.613 14.468 10.580 1.00 93.38 269 GLU A CA 1
ATOM 2223 C C . GLU A 1 269 ? 11.770 15.182 9.864 1.00 93.38 269 GLU A C 1
ATOM 2225 O O . GLU A 1 269 ? 12.795 14.561 9.560 1.00 93.38 269 GLU A O 1
ATOM 2230 N N . PRO A 1 270 ? 11.609 16.467 9.530 1.00 88.25 270 PRO A N 1
ATOM 2231 C CA . PRO A 1 270 ? 12.674 17.225 8.900 1.00 88.25 270 PRO A CA 1
ATOM 2232 C C . PRO A 1 270 ? 13.817 17.507 9.885 1.00 88.25 270 PRO A C 1
ATOM 2234 O O . PRO A 1 270 ? 13.575 17.817 11.049 1.00 88.25 270 PRO A O 1
ATOM 2237 N N . GLU A 1 271 ? 15.066 17.443 9.415 1.00 84.81 271 GLU A N 1
ATOM 2238 C CA . GLU A 1 271 ? 16.224 17.897 10.202 1.00 84.81 271 GLU A CA 1
ATOM 2239 C C . GLU A 1 271 ? 16.257 19.430 10.294 1.00 84.81 271 GLU A C 1
ATOM 2241 O O . GLU A 1 271 ? 16.610 19.985 11.335 1.00 84.81 271 GLU A O 1
ATOM 2246 N N . ASN A 1 272 ? 15.818 20.117 9.231 1.00 83.31 272 ASN A N 1
ATOM 2247 C CA . ASN A 1 272 ? 15.657 21.568 9.196 1.00 83.31 272 ASN A CA 1
ATOM 2248 C C . ASN A 1 272 ? 14.194 21.940 8.958 1.00 83.31 272 ASN A C 1
ATOM 2250 O O . ASN A 1 272 ? 13.553 21.387 8.076 1.00 83.31 272 ASN A O 1
ATOM 2254 N N . ASN A 1 273 ? 13.679 22.966 9.638 1.00 79.19 273 ASN A N 1
ATOM 2255 C CA . ASN A 1 273 ? 12.269 23.387 9.528 1.00 79.19 273 ASN A CA 1
ATOM 2256 C C . ASN A 1 273 ? 11.785 23.728 8.099 1.00 79.19 273 ASN A C 1
ATOM 2258 O O . ASN A 1 273 ? 10.585 23.875 7.882 1.00 79.19 273 ASN A O 1
ATOM 2262 N N . THR A 1 274 ? 12.695 23.896 7.139 1.00 77.75 274 THR A N 1
ATOM 2263 C CA . THR A 1 274 ? 12.402 24.163 5.724 1.00 77.75 274 THR A CA 1
ATOM 2264 C C . THR A 1 274 ? 12.207 22.904 4.879 1.00 77.75 274 THR A C 1
ATOM 2266 O O . THR A 1 274 ? 11.715 23.005 3.756 1.00 77.75 274 THR A O 1
ATOM 2269 N N . ASP A 1 275 ? 12.597 21.730 5.376 1.00 79.38 275 ASP A N 1
ATOM 2270 C CA . ASP A 1 275 ? 12.632 20.509 4.576 1.00 79.38 275 ASP A CA 1
ATOM 2271 C C . ASP A 1 275 ? 11.232 19.896 4.440 1.00 79.38 275 ASP A C 1
ATOM 2273 O O . ASP A 1 275 ? 10.579 19.513 5.413 1.00 79.38 275 ASP A O 1
ATOM 2277 N N . ILE A 1 276 ? 10.762 19.759 3.198 1.00 85.56 276 ILE A N 1
ATOM 2278 C CA . ILE A 1 276 ? 9.483 19.104 2.905 1.00 85.56 276 ILE A CA 1
ATOM 2279 C C . ILE A 1 276 ? 9.723 17.597 2.770 1.00 85.56 276 ILE A C 1
ATOM 2281 O O . ILE A 1 276 ? 10.128 17.092 1.713 1.00 85.56 276 ILE A O 1
ATOM 2285 N N . MET A 1 277 ? 9.455 16.873 3.859 1.00 87.75 277 MET A N 1
ATOM 2286 C CA . MET A 1 277 ? 9.680 15.424 3.933 1.00 87.75 277 MET A CA 1
ATOM 2287 C C . MET A 1 277 ? 8.634 14.617 3.160 1.00 87.75 277 MET A C 1
ATOM 2289 O O . MET A 1 277 ? 8.949 13.567 2.601 1.00 87.75 277 MET A O 1
ATOM 2293 N N . ALA A 1 278 ? 7.404 15.114 3.062 1.00 91.31 278 ALA A N 1
ATOM 2294 C CA . ALA A 1 278 ? 6.323 14.425 2.376 1.00 91.31 278 ALA A CA 1
ATOM 2295 C C . ALA A 1 278 ? 5.564 15.362 1.438 1.00 91.31 278 ALA A C 1
ATOM 2297 O O . ALA A 1 278 ? 5.145 16.446 1.833 1.00 91.31 278 ALA A O 1
ATOM 2298 N N . ASP A 1 279 ? 5.370 14.914 0.200 1.00 92.31 279 ASP A N 1
ATOM 2299 C CA . ASP A 1 279 ? 4.394 15.506 -0.707 1.00 92.31 279 ASP A CA 1
ATOM 2300 C C . ASP A 1 279 ? 2.976 15.348 -0.135 1.00 92.31 279 ASP A C 1
ATOM 2302 O O . ASP A 1 279 ? 2.587 14.254 0.286 1.00 92.31 279 ASP A O 1
ATOM 2306 N N . GLU A 1 280 ? 2.211 16.440 -0.112 1.00 91.62 280 GLU A N 1
ATOM 2307 C CA . GLU A 1 280 ? 0.906 16.498 0.552 1.00 91.62 280 GLU A CA 1
ATOM 2308 C C . GLU A 1 280 ? -0.113 15.535 -0.078 1.00 91.62 280 GLU A C 1
ATOM 2310 O O . GLU A 1 280 ? -0.818 14.813 0.630 1.00 91.62 280 GLU A O 1
ATOM 2315 N N . GLU A 1 281 ? -0.170 15.466 -1.410 1.00 89.44 281 GLU A N 1
ATOM 2316 C CA . GLU A 1 281 ? -1.106 14.593 -2.125 1.00 89.44 281 GLU A CA 1
ATOM 2317 C C . GLU A 1 281 ? -0.769 13.117 -1.889 1.00 89.44 281 GLU A C 1
ATOM 2319 O O . GLU A 1 281 ? -1.651 12.301 -1.594 1.00 89.44 281 GLU A O 1
ATOM 2324 N N . ALA A 1 282 ? 0.518 12.779 -1.963 1.00 90.19 282 ALA A N 1
ATOM 2325 C CA . ALA A 1 282 ? 1.018 11.439 -1.689 1.00 90.19 282 ALA A CA 1
ATOM 2326 C C . ALA A 1 282 ? 0.712 10.995 -0.253 1.00 90.19 282 ALA A C 1
ATOM 2328 O O . ALA A 1 282 ? 0.217 9.885 -0.034 1.00 90.19 282 ALA A O 1
ATOM 2329 N N . LEU A 1 283 ? 0.979 11.866 0.724 1.00 95.88 283 LEU A N 1
ATOM 2330 C CA . LEU A 1 283 ? 0.733 11.593 2.136 1.00 95.88 283 LEU A CA 1
ATOM 2331 C C . LEU A 1 283 ? -0.759 11.395 2.405 1.00 95.88 283 LEU A C 1
ATOM 2333 O O . LEU A 1 283 ? -1.139 10.415 3.049 1.00 95.88 283 LEU A O 1
ATOM 2337 N N . ASN A 1 284 ? -1.612 12.262 1.856 1.00 96.75 284 ASN A N 1
ATOM 2338 C CA . ASN A 1 284 ? -3.062 12.144 1.985 1.00 96.75 284 ASN A CA 1
ATOM 2339 C C . ASN A 1 284 ? -3.570 10.793 1.467 1.00 96.75 284 ASN A C 1
ATOM 2341 O O . ASN A 1 284 ? -4.390 10.151 2.124 1.00 96.75 284 ASN A O 1
ATOM 2345 N N . LYS A 1 285 ? -3.024 10.294 0.353 1.00 95.88 285 LYS A N 1
ATOM 2346 C CA . LYS A 1 285 ? -3.367 8.963 -0.164 1.00 95.88 285 LYS A CA 1
ATOM 2347 C C . LYS A 1 285 ? -2.935 7.817 0.754 1.00 95.88 285 LYS A C 1
ATOM 2349 O O . LYS A 1 285 ? -3.678 6.848 0.907 1.00 95.88 285 LYS A O 1
ATOM 2354 N N . LEU A 1 286 ? -1.777 7.915 1.406 1.00 97.44 286 LEU A N 1
ATOM 2355 C CA . LEU A 1 286 ? -1.356 6.919 2.400 1.00 97.44 286 LEU A CA 1
ATOM 2356 C C . LEU A 1 286 ? -2.225 6.973 3.671 1.00 97.44 286 LEU A C 1
ATOM 2358 O O . LEU A 1 286 ? -2.553 5.931 4.239 1.00 97.44 286 LEU A O 1
ATOM 2362 N N . LEU A 1 287 ? -2.664 8.161 4.092 1.00 97.06 287 LEU A N 1
ATOM 2363 C CA . LEU A 1 287 ? -3.609 8.320 5.205 1.00 97.06 287 LEU A CA 1
ATOM 2364 C C . LEU A 1 287 ? -5.011 7.787 4.858 1.00 97.06 287 LEU A C 1
ATOM 2366 O O . LEU A 1 287 ? -5.691 7.227 5.720 1.00 97.06 287 LEU A O 1
ATOM 2370 N N . GLU A 1 288 ? -5.450 7.905 3.603 1.00 96.94 288 GLU A N 1
ATOM 2371 C CA . GLU A 1 288 ? -6.661 7.236 3.108 1.00 96.94 288 GLU A CA 1
ATOM 2372 C C . GLU A 1 288 ? -6.535 5.706 3.205 1.00 96.94 288 GLU A C 1
ATOM 2374 O O . GLU A 1 288 ? -7.475 5.047 3.661 1.00 96.94 288 GLU A O 1
ATOM 2379 N N . LEU A 1 289 ? -5.373 5.133 2.856 1.00 96.62 289 LEU A N 1
ATOM 2380 C CA . LEU A 1 289 ? -5.109 3.698 3.033 1.00 96.62 289 LEU A CA 1
ATOM 2381 C C . LEU A 1 289 ? -5.164 3.277 4.507 1.00 96.62 289 LEU A C 1
ATOM 2383 O O . LEU A 1 289 ? -5.777 2.255 4.812 1.00 96.62 289 LEU A O 1
ATOM 2387 N N . GLU A 1 290 ? -4.589 4.068 5.420 1.00 96.62 290 GLU A N 1
ATOM 2388 C CA . GLU A 1 290 ? -4.632 3.806 6.869 1.00 96.62 290 GLU A CA 1
ATOM 2389 C C . GLU A 1 290 ? -6.071 3.718 7.394 1.00 96.62 290 GLU A C 1
ATOM 2391 O O . GLU A 1 290 ? -6.382 2.828 8.192 1.00 96.62 290 GLU A O 1
ATOM 2396 N N . LYS A 1 291 ? -6.952 4.608 6.917 1.00 94.25 291 LYS A N 1
ATOM 2397 C CA . LYS A 1 291 ? -8.381 4.620 7.266 1.00 94.25 291 LYS A CA 1
ATOM 2398 C C . LYS A 1 291 ? -9.143 3.449 6.641 1.00 94.25 291 LYS A C 1
ATOM 2400 O O . LYS A 1 291 ? -10.035 2.898 7.279 1.00 94.25 291 LYS A O 1
ATOM 2405 N N . LYS A 1 292 ? -8.818 3.086 5.396 1.00 95.75 292 LYS A N 1
ATOM 2406 C CA . LYS A 1 292 ? -9.528 2.054 4.623 1.00 95.75 292 LYS A CA 1
ATOM 2407 C C . LYS A 1 292 ? -9.170 0.630 5.055 1.00 95.75 292 LYS A C 1
ATOM 2409 O O . LYS A 1 292 ? -10.049 -0.228 5.084 1.00 95.75 292 LYS A O 1
ATOM 2414 N N . TYR A 1 293 ? -7.904 0.366 5.375 1.00 96.19 293 TYR A N 1
ATOM 2415 C CA . TYR A 1 293 ? -7.392 -0.983 5.622 1.00 96.19 293 TYR A CA 1
ATOM 2416 C C . TYR A 1 293 ? -6.893 -1.142 7.059 1.00 96.19 293 TYR A C 1
ATOM 2418 O O . TYR A 1 293 ? -5.981 -0.442 7.494 1.00 96.19 293 TYR A O 1
ATOM 2426 N N . GLN A 1 294 ? -7.430 -2.122 7.794 1.00 94.12 294 GLN A N 1
ATOM 2427 C CA . GLN A 1 294 ? -7.006 -2.417 9.173 1.00 94.12 294 GLN A CA 1
ATOM 2428 C C . GLN A 1 294 ? -5.529 -2.833 9.263 1.00 94.12 294 GLN A C 1
ATOM 2430 O O . GLN A 1 294 ? -4.855 -2.489 10.226 1.00 94.12 294 GLN A O 1
ATOM 2435 N N . ASN A 1 295 ? -4.998 -3.466 8.221 1.00 95.94 295 ASN A N 1
ATOM 2436 C CA . ASN A 1 295 ? -3.633 -3.977 8.105 1.00 95.94 295 ASN A CA 1
ATOM 2437 C C . ASN A 1 295 ? -2.600 -2.996 7.504 1.00 95.94 295 ASN A C 1
ATOM 2439 O O . ASN A 1 295 ? -1.473 -3.409 7.235 1.00 95.94 295 ASN A O 1
ATOM 2443 N N . PHE A 1 296 ? -2.947 -1.720 7.297 1.00 97.94 296 PHE A N 1
ATOM 2444 C CA . PHE A 1 296 ? -2.001 -0.684 6.859 1.00 97.94 296 PHE A CA 1
ATOM 2445 C C . PHE A 1 296 ? -1.655 0.288 7.991 1.00 97.94 296 PHE A C 1
ATOM 2447 O O . PHE A 1 296 ? -2.550 0.805 8.664 1.00 97.94 296 PHE A O 1
ATOM 2454 N N . TYR A 1 297 ? -0.373 0.576 8.172 1.00 98.25 297 TYR A N 1
ATOM 2455 C CA . TYR A 1 297 ? 0.143 1.432 9.231 1.00 98.25 297 TYR A CA 1
ATOM 2456 C C . TYR A 1 297 ? 1.114 2.452 8.642 1.00 98.25 297 TYR A C 1
ATOM 2458 O O . TYR A 1 297 ? 1.915 2.122 7.772 1.00 98.25 297 TYR A O 1
ATOM 2466 N N . ILE A 1 298 ? 1.073 3.685 9.134 1.00 98.06 298 ILE A N 1
ATOM 2467 C CA . ILE A 1 298 ? 1.997 4.751 8.743 1.00 98.06 298 ILE A CA 1
ATOM 2468 C C . ILE A 1 298 ? 2.418 5.536 9.981 1.00 98.06 298 ILE A C 1
ATOM 2470 O O . ILE A 1 298 ? 1.587 5.763 10.855 1.00 98.06 298 ILE A O 1
ATOM 2474 N N . ASN A 1 299 ? 3.672 5.967 10.086 1.00 97.69 299 ASN A N 1
ATOM 2475 C CA . ASN A 1 299 ? 4.118 6.844 11.166 1.00 97.69 299 ASN A CA 1
ATOM 2476 C C . ASN A 1 299 ? 5.209 7.811 10.698 1.00 97.69 299 ASN A C 1
ATOM 2478 O O . ASN A 1 299 ? 6.046 7.444 9.872 1.00 97.69 299 ASN A O 1
ATOM 2482 N N . GLN A 1 300 ? 5.197 9.020 11.253 1.00 96.56 300 GLN A N 1
ATOM 2483 C CA . GLN A 1 300 ? 6.326 9.933 11.154 1.00 96.56 300 GLN A CA 1
ATOM 2484 C C . GLN A 1 300 ? 7.241 9.659 12.345 1.00 96.56 300 GLN A C 1
ATOM 2486 O O . GLN A 1 300 ? 6.773 9.654 13.481 1.00 96.56 300 GLN A O 1
ATOM 2491 N N . LEU A 1 301 ? 8.506 9.356 12.085 1.00 95.44 301 LEU A N 1
ATOM 2492 C CA . LEU A 1 301 ? 9.500 9.091 13.124 1.00 95.44 301 LEU A CA 1
ATOM 2493 C C . LEU A 1 301 ? 10.418 10.310 13.289 1.00 95.44 301 LEU A C 1
ATOM 2495 O O . LEU A 1 301 ? 10.519 11.102 12.346 1.00 95.44 301 LEU A O 1
ATOM 2499 N N . PRO A 1 302 ? 11.128 10.434 14.429 1.00 94.12 302 PRO A N 1
ATOM 2500 C CA . PRO A 1 302 ? 12.163 11.445 14.616 1.00 94.12 302 PRO A CA 1
ATOM 2501 C C . PRO A 1 302 ? 13.174 11.456 13.464 1.00 94.12 302 PRO A C 1
ATOM 2503 O O . PRO A 1 302 ? 13.312 10.436 12.783 1.00 94.12 302 PRO A O 1
ATOM 2506 N N . PRO A 1 303 ? 13.906 12.564 13.257 1.00 92.31 303 PRO A N 1
ATOM 2507 C CA . PRO A 1 303 ? 14.734 12.748 12.075 1.00 92.31 303 PRO A CA 1
ATOM 2508 C C . PRO A 1 303 ? 15.655 11.558 11.779 1.00 92.31 303 PRO A C 1
ATOM 2510 O O . PRO A 1 303 ? 16.416 11.097 12.633 1.00 92.31 303 PRO A O 1
ATOM 2513 N N . PHE A 1 304 ? 15.565 11.040 10.555 1.00 89.06 304 PHE A N 1
ATOM 2514 C CA . PHE A 1 304 ? 16.379 9.947 10.058 1.00 89.06 304 PHE A CA 1
ATOM 2515 C C . PHE A 1 304 ? 16.604 10.040 8.551 1.00 89.06 304 PHE A C 1
ATOM 2517 O O . PHE A 1 304 ? 15.789 10.561 7.794 1.00 89.06 304 PHE A O 1
ATOM 2524 N N . HIS A 1 305 ? 17.688 9.412 8.093 1.00 85.06 305 HIS A N 1
ATOM 2525 C CA . HIS A 1 305 ? 18.039 9.373 6.675 1.00 85.06 305 HIS A CA 1
ATOM 2526 C C . HIS A 1 305 ? 18.279 7.955 6.125 1.00 85.06 305 HIS A C 1
ATOM 2528 O O . HIS A 1 305 ? 18.603 7.797 4.949 1.00 85.06 305 HIS A O 1
ATOM 2534 N N . TYR A 1 306 ? 18.113 6.894 6.918 1.00 85.56 306 TYR A N 1
ATOM 2535 C CA . TYR A 1 306 ? 18.267 5.514 6.436 1.00 85.56 306 TYR A CA 1
ATOM 2536 C C . TYR A 1 306 ? 17.076 5.053 5.576 1.00 85.56 306 TYR A C 1
ATOM 2538 O O . TYR A 1 306 ? 15.935 5.428 5.835 1.00 85.56 306 TYR A O 1
ATOM 2546 N N . LYS A 1 307 ? 17.337 4.230 4.548 1.00 90.75 307 LYS A N 1
ATOM 2547 C CA . LYS A 1 307 ? 16.313 3.641 3.664 1.00 90.75 307 LYS A CA 1
ATOM 2548 C C . LYS A 1 307 ? 16.331 2.137 3.855 1.00 90.75 307 LYS A C 1
ATOM 2550 O O . LYS A 1 307 ? 17.379 1.512 3.669 1.00 90.75 307 LYS A O 1
ATOM 2555 N N . ARG A 1 308 ? 15.208 1.560 4.283 1.00 92.56 308 ARG A N 1
ATOM 2556 C CA . ARG A 1 308 ? 15.152 0.144 4.661 1.00 92.56 308 ARG A CA 1
ATOM 2557 C C . ARG A 1 308 ? 13.857 -0.531 4.234 1.00 92.56 308 ARG A C 1
ATOM 2559 O O . ARG A 1 308 ? 12.795 0.090 4.240 1.00 92.56 308 ARG A O 1
ATOM 2566 N N . VAL A 1 309 ? 13.959 -1.824 3.928 1.00 94.25 309 VAL A N 1
ATOM 2567 C CA . VAL A 1 309 ? 12.811 -2.728 3.769 1.00 94.25 309 VAL A CA 1
ATOM 2568 C C . VAL A 1 309 ? 12.992 -3.923 4.658 1.00 94.25 309 VAL A C 1
ATOM 2570 O O . VAL A 1 309 ? 14.025 -4.589 4.573 1.00 94.25 309 VAL A O 1
ATOM 2573 N N . TRP A 1 310 ? 11.980 -4.229 5.458 1.00 94.19 310 TRP A N 1
ATOM 2574 C CA . TRP A 1 310 ? 11.974 -5.441 6.264 1.00 94.19 310 TRP A CA 1
ATOM 2575 C C . TRP A 1 310 ? 10.794 -6.314 5.892 1.00 94.19 310 TRP A C 1
ATOM 2577 O O . TRP A 1 310 ? 9.682 -5.816 5.739 1.00 94.19 310 TRP A O 1
ATOM 2587 N N . LEU A 1 311 ? 11.029 -7.616 5.786 1.00 91.50 311 LEU A N 1
ATOM 2588 C CA . LEU A 1 311 ? 9.962 -8.606 5.761 1.00 91.50 311 LEU A CA 1
ATOM 2589 C C . LEU A 1 311 ? 10.082 -9.439 7.033 1.00 91.50 311 LEU A C 1
ATOM 2591 O O . LEU A 1 311 ? 11.061 -10.169 7.204 1.00 91.50 311 LEU A O 1
ATOM 2595 N N . ARG A 1 312 ? 9.100 -9.302 7.922 1.00 89.56 312 ARG A N 1
ATOM 2596 C CA . ARG A 1 312 ? 9.023 -10.024 9.1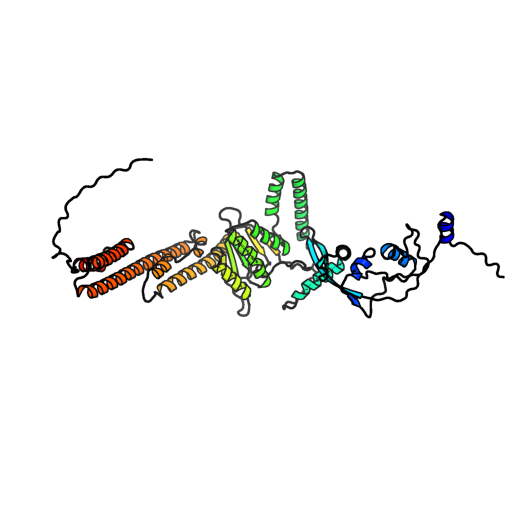92 1.00 89.56 312 ARG A CA 1
ATOM 2597 C C . ARG A 1 312 ? 8.017 -11.152 9.076 1.00 89.56 312 ARG A C 1
ATOM 2599 O O . ARG A 1 312 ? 6.854 -10.908 8.761 1.00 89.56 312 ARG A O 1
ATOM 2606 N N . ASN A 1 313 ? 8.458 -12.371 9.349 1.00 77.81 313 ASN A N 1
ATOM 2607 C CA . ASN A 1 313 ? 7.611 -13.556 9.368 1.00 77.81 313 ASN A CA 1
ATOM 2608 C C . ASN A 1 313 ? 7.714 -14.211 10.752 1.00 77.81 313 ASN A C 1
ATOM 2610 O O . ASN A 1 313 ? 8.807 -14.343 11.295 1.00 77.81 313 ASN A O 1
ATOM 2614 N N . ASN A 1 314 ? 6.583 -14.617 11.333 1.00 61.88 314 ASN A N 1
ATOM 2615 C CA . ASN A 1 314 ? 6.469 -15.083 12.724 1.00 61.88 314 ASN A CA 1
ATOM 2616 C C . ASN A 1 314 ? 7.082 -16.485 12.973 1.00 61.88 314 ASN A C 1
ATOM 2618 O O . ASN A 1 314 ? 6.615 -17.210 13.848 1.00 61.88 314 ASN A O 1
ATOM 2622 N N . GLY A 1 315 ? 8.105 -16.895 12.215 1.00 55.59 315 GLY A N 1
ATOM 2623 C CA . GLY A 1 315 ? 8.749 -18.202 12.378 1.00 55.59 315 GLY A CA 1
ATOM 2624 C C . GLY A 1 315 ? 9.914 -18.508 11.429 1.00 55.59 315 GLY A C 1
ATOM 2625 O O . GLY A 1 315 ? 10.829 -19.206 11.845 1.00 55.59 315 GLY A O 1
ATOM 2626 N N . ASP A 1 316 ? 9.941 -17.954 10.207 1.00 55.34 316 ASP A N 1
ATOM 2627 C CA . ASP A 1 316 ? 10.975 -18.260 9.199 1.00 55.34 316 ASP A CA 1
ATOM 2628 C C . ASP A 1 316 ? 11.656 -17.003 8.639 1.00 55.34 316 ASP A C 1
ATOM 2630 O O . ASP A 1 316 ? 10.981 -16.046 8.284 1.00 55.34 316 ASP A O 1
ATOM 2634 N N . TYR A 1 317 ? 12.989 -17.053 8.521 1.00 67.69 317 TYR A N 1
ATOM 2635 C CA . TYR A 1 317 ? 13.902 -16.135 7.812 1.00 67.69 317 TYR A CA 1
ATOM 2636 C C . TYR A 1 317 ? 13.381 -14.704 7.547 1.00 67.69 317 TYR A C 1
ATOM 2638 O O . TYR A 1 317 ? 12.725 -14.427 6.540 1.00 67.69 317 TYR A O 1
ATOM 2646 N N . ASN A 1 318 ? 13.750 -13.765 8.423 1.00 85.19 318 ASN A N 1
ATOM 2647 C CA . ASN A 1 318 ? 13.492 -12.342 8.211 1.00 85.19 318 ASN A CA 1
ATOM 2648 C C . ASN A 1 318 ? 14.385 -11.783 7.100 1.00 85.19 318 ASN A C 1
ATOM 2650 O O . ASN A 1 318 ? 15.571 -12.106 7.018 1.00 85.19 318 ASN A O 1
ATOM 2654 N N . LEU A 1 319 ? 13.829 -10.894 6.278 1.00 87.50 319 LEU A N 1
ATOM 2655 C CA . LEU A 1 319 ? 14.596 -10.181 5.260 1.00 87.50 319 LEU A CA 1
ATOM 2656 C C . LEU A 1 319 ? 14.856 -8.754 5.715 1.00 87.50 319 LEU A C 1
ATOM 2658 O O . LEU A 1 319 ? 13.938 -8.063 6.156 1.00 87.50 319 LEU A O 1
ATOM 2662 N N . PHE A 1 320 ? 16.095 -8.308 5.549 1.00 88.38 320 PHE A N 1
ATOM 2663 C CA . PHE A 1 320 ? 16.507 -6.939 5.805 1.00 88.38 320 PHE A CA 1
ATOM 2664 C C . PHE A 1 320 ? 17.228 -6.397 4.579 1.00 88.38 320 PHE A C 1
ATOM 2666 O O . PHE A 1 320 ? 18.263 -6.929 4.185 1.00 88.38 320 PHE A O 1
ATOM 2673 N N . TYR A 1 321 ? 16.702 -5.320 4.006 1.00 90.06 321 TYR A N 1
ATOM 2674 C CA . TYR A 1 321 ? 17.348 -4.564 2.942 1.00 90.06 321 TYR A CA 1
ATOM 2675 C C . TYR A 1 321 ? 17.656 -3.158 3.450 1.00 90.06 321 TYR A C 1
ATOM 2677 O O . TYR A 1 321 ? 16.798 -2.521 4.063 1.00 90.06 321 TYR A O 1
ATOM 2685 N N . THR A 1 322 ? 18.858 -2.661 3.176 1.00 84.31 322 THR A N 1
ATOM 2686 C CA . THR A 1 322 ? 19.283 -1.291 3.492 1.00 84.31 322 THR A CA 1
ATOM 2687 C C . THR A 1 322 ? 20.111 -0.721 2.357 1.00 84.31 322 THR A C 1
ATOM 2689 O O . THR A 1 322 ? 20.825 -1.462 1.690 1.00 84.31 322 THR A O 1
ATOM 2692 N N . GLY A 1 323 ? 20.072 0.589 2.162 1.00 76.88 323 GLY A N 1
ATOM 2693 C CA . GLY A 1 323 ? 20.885 1.220 1.133 1.00 76.88 323 GLY A CA 1
ATOM 2694 C C . GLY A 1 323 ? 20.487 2.659 0.881 1.00 76.88 323 GLY A C 1
ATOM 2695 O O . GLY A 1 323 ? 20.000 3.345 1.785 1.00 76.88 323 GLY A O 1
ATOM 2696 N N . SER A 1 324 ? 20.717 3.116 -0.340 1.00 69.25 324 SER A N 1
ATOM 2697 C CA . SER A 1 324 ? 20.472 4.497 -0.745 1.00 69.25 324 SER A CA 1
ATOM 2698 C C . SER A 1 324 ? 19.118 4.671 -1.460 1.00 69.25 324 SER A C 1
ATOM 2700 O O . SER A 1 324 ? 18.524 5.751 -1.400 1.00 69.25 324 SER A O 1
ATOM 2702 N N . TYR A 1 325 ? 18.545 3.581 -1.997 1.00 72.50 325 TYR A N 1
ATOM 2703 C CA . TYR A 1 325 ? 17.271 3.593 -2.722 1.00 72.50 325 TYR A CA 1
ATOM 2704 C C . TYR A 1 325 ? 16.082 3.985 -1.830 1.00 72.50 325 TYR A C 1
ATOM 2706 O O . TYR A 1 325 ? 15.601 3.218 -0.991 1.00 72.50 325 TYR A O 1
ATOM 2714 N N . ASN A 1 326 ? 15.549 5.186 -2.049 1.00 79.69 326 ASN A N 1
ATOM 2715 C CA . ASN A 1 326 ? 14.337 5.657 -1.396 1.00 79.69 326 ASN A CA 1
ATOM 2716 C C . ASN A 1 326 ? 13.079 5.165 -2.132 1.00 79.69 326 ASN A C 1
ATOM 2718 O O . ASN A 1 326 ? 12.721 5.637 -3.210 1.00 79.69 326 ASN A O 1
ATOM 2722 N N . ILE A 1 327 ? 12.355 4.265 -1.476 1.00 82.19 327 ILE A N 1
ATOM 2723 C CA . ILE A 1 327 ? 11.214 3.550 -2.049 1.00 82.19 327 ILE A CA 1
ATOM 2724 C C . ILE A 1 327 ? 10.006 4.452 -2.246 1.00 82.19 327 ILE A C 1
ATOM 2726 O O . ILE A 1 327 ? 9.265 4.255 -3.193 1.00 82.19 327 ILE A O 1
ATOM 2730 N N . LEU A 1 328 ? 9.762 5.447 -1.398 1.00 83.38 328 LEU A N 1
ATOM 2731 C CA . LEU A 1 328 ? 8.610 6.336 -1.592 1.00 83.38 328 LEU A CA 1
ATOM 2732 C C . LEU A 1 328 ? 8.953 7.578 -2.419 1.00 83.38 328 LEU A C 1
ATOM 2734 O O . LEU A 1 328 ? 8.062 8.372 -2.717 1.00 83.38 328 LEU A O 1
ATOM 2738 N N . SER A 1 329 ? 10.205 7.710 -2.859 1.00 71.56 329 SER A N 1
ATOM 2739 C CA . SER A 1 329 ? 10.663 8.788 -3.739 1.00 71.56 329 SER A CA 1
ATOM 2740 C C . SER A 1 329 ? 10.992 8.339 -5.154 1.00 71.56 329 SER A C 1
ATOM 2742 O O . SER A 1 329 ? 10.840 9.129 -6.085 1.00 71.56 329 SER A O 1
ATOM 2744 N N . PHE A 1 330 ? 11.408 7.088 -5.347 1.00 61.69 330 PHE A N 1
ATOM 2745 C CA . PHE A 1 330 ? 11.872 6.593 -6.642 1.00 61.69 330 PHE A CA 1
ATOM 2746 C C . PHE A 1 330 ? 10.973 5.504 -7.176 1.00 61.69 330 PHE A C 1
ATOM 2748 O O . PHE A 1 330 ? 10.584 4.620 -6.435 1.00 61.69 330 PHE A O 1
ATOM 2755 N N . PHE A 1 331 ? 10.644 5.544 -8.460 1.00 54.62 331 PHE A N 1
ATOM 2756 C CA . PHE A 1 331 ? 9.968 4.452 -9.150 1.00 54.62 331 PHE A CA 1
ATOM 2757 C C . PHE A 1 331 ? 10.593 4.338 -10.530 1.00 54.62 331 PHE A C 1
ATOM 2759 O O . PHE A 1 331 ? 10.673 5.336 -11.251 1.00 54.62 331 PHE A O 1
ATOM 2766 N N . VAL A 1 332 ? 11.070 3.147 -10.881 1.00 50.03 332 VAL A N 1
ATOM 2767 C CA . VAL A 1 332 ? 11.765 2.943 -12.153 1.00 50.03 332 VAL A CA 1
ATOM 2768 C C . VAL A 1 332 ? 10.754 3.097 -13.291 1.00 50.03 332 VAL A C 1
ATOM 2770 O O . VAL A 1 332 ? 9.742 2.399 -13.345 1.00 50.03 332 VAL A O 1
ATOM 2773 N N . LYS A 1 333 ? 10.995 4.073 -14.174 1.00 42.38 333 LYS A N 1
ATOM 2774 C CA . LYS A 1 333 ? 10.185 4.317 -15.373 1.00 42.38 333 LYS A CA 1
ATOM 2775 C C . LYS A 1 333 ? 10.800 3.564 -16.551 1.00 42.38 333 LYS A C 1
ATOM 2777 O O . LYS A 1 333 ? 12.015 3.533 -16.713 1.00 42.38 333 LYS A O 1
ATOM 2782 N N . GLN A 1 334 ? 9.937 3.008 -17.386 1.00 35.72 334 GLN A N 1
ATOM 2783 C CA . GLN A 1 334 ? 10.300 2.418 -18.667 1.00 35.72 334 GLN A CA 1
ATOM 2784 C C . GLN A 1 334 ? 10.881 3.491 -19.614 1.00 35.72 334 GLN A C 1
ATOM 2786 O O . GLN A 1 334 ? 10.330 4.593 -19.690 1.00 35.72 334 GLN A O 1
ATOM 2791 N N . GLY A 1 335 ? 11.997 3.197 -20.292 1.00 35.12 335 GLY A N 1
ATOM 2792 C CA . GLY A 1 335 ? 12.669 4.113 -21.229 1.00 35.12 335 GLY A CA 1
ATOM 2793 C C . GLY A 1 335 ? 13.700 5.088 -20.635 1.00 35.12 335 GLY A C 1
ATOM 2794 O O . GLY A 1 335 ? 14.159 5.981 -21.340 1.00 35.12 335 GLY A O 1
ATOM 2795 N N . LEU A 1 336 ? 14.087 4.953 -19.360 1.00 37.62 336 LEU A N 1
ATOM 2796 C CA . LEU A 1 336 ? 15.205 5.726 -18.800 1.00 37.62 336 LEU A CA 1
ATOM 2797 C C . LEU A 1 336 ? 16.543 5.175 -19.324 1.00 37.62 336 LEU A C 1
ATOM 2799 O O . LEU A 1 336 ? 16.935 4.074 -18.952 1.00 37.62 336 LEU A O 1
ATOM 2803 N N . GLN A 1 337 ? 17.261 5.949 -20.144 1.00 33.91 337 GLN A N 1
ATOM 2804 C CA . GLN A 1 337 ? 18.625 5.605 -20.586 1.00 33.91 337 GLN A CA 1
ATOM 2805 C C . GLN A 1 337 ? 19.664 5.699 -19.454 1.00 33.91 337 GLN A C 1
ATOM 2807 O O . GLN A 1 337 ? 20.710 5.063 -19.526 1.00 33.91 337 GLN A O 1
ATOM 2812 N N . ASN A 1 338 ? 19.356 6.446 -18.385 1.00 37.41 338 ASN A N 1
ATOM 2813 C CA . ASN A 1 338 ? 20.225 6.617 -17.225 1.00 37.41 338 ASN A CA 1
ATOM 2814 C C . ASN A 1 338 ? 19.578 6.004 -15.978 1.00 37.41 338 ASN A C 1
ATOM 2816 O O . ASN A 1 338 ? 18.526 6.451 -15.513 1.00 37.41 338 ASN A O 1
ATOM 2820 N N . VAL A 1 339 ? 20.224 4.980 -15.423 1.00 41.09 339 VAL A N 1
ATOM 2821 C CA . VAL A 1 339 ? 19.852 4.360 -14.147 1.00 41.09 339 VAL A CA 1
ATOM 2822 C C . VAL A 1 339 ? 20.592 5.107 -13.038 1.00 41.09 339 VAL A C 1
ATOM 2824 O O . VAL A 1 339 ? 21.820 5.141 -13.040 1.00 41.09 339 VAL A O 1
ATOM 2827 N N . ARG A 1 340 ? 19.873 5.707 -12.074 1.00 42.44 340 ARG A N 1
ATOM 2828 C CA . ARG A 1 340 ? 20.517 6.191 -10.838 1.00 42.44 340 ARG A CA 1
ATOM 2829 C C . ARG A 1 340 ? 21.222 5.007 -10.177 1.00 42.44 340 ARG A C 1
ATOM 2831 O O . ARG A 1 340 ? 20.581 3.971 -9.977 1.00 42.44 340 ARG A O 1
ATOM 2838 N N . GLN A 1 341 ? 22.497 5.156 -9.822 1.00 50.84 341 GLN A N 1
ATOM 2839 C CA . GLN A 1 341 ? 23.262 4.143 -9.086 1.00 50.84 341 GLN A CA 1
ATOM 2840 C C . GLN A 1 341 ? 22.877 4.138 -7.599 1.00 50.84 341 GLN A C 1
ATOM 2842 O O . GLN A 1 341 ? 23.710 4.291 -6.715 1.00 50.84 341 GLN A O 1
ATOM 2847 N N . GLU A 1 342 ? 21.581 4.015 -7.317 1.00 62.16 342 GLU A N 1
ATOM 2848 C CA . GLU A 1 342 ? 21.140 3.662 -5.978 1.00 62.16 342 GLU A CA 1
ATOM 2849 C C . GLU A 1 342 ? 21.347 2.163 -5.793 1.00 62.16 342 GLU A C 1
ATOM 2851 O O . GLU A 1 342 ? 21.033 1.359 -6.681 1.00 62.16 342 GLU A O 1
ATOM 2856 N N . GLU A 1 343 ? 21.836 1.792 -4.622 1.00 61.41 343 GLU A N 1
ATOM 2857 C CA . GLU A 1 343 ? 22.086 0.404 -4.280 1.00 61.41 343 GLU A CA 1
ATOM 2858 C C . GLU A 1 343 ? 21.304 0.028 -3.032 1.00 61.41 343 GLU A C 1
ATOM 2860 O O . GLU A 1 343 ? 21.138 0.818 -2.098 1.00 61.41 343 GLU A O 1
ATOM 2865 N N . MET A 1 344 ? 20.823 -1.208 -3.013 1.00 77.25 344 MET A N 1
ATOM 2866 C CA . MET A 1 344 ? 20.268 -1.847 -1.834 1.00 77.25 344 MET A CA 1
ATOM 2867 C C . MET A 1 344 ? 21.059 -3.104 -1.543 1.00 77.25 344 MET A C 1
ATOM 2869 O O . MET A 1 344 ? 21.398 -3.873 -2.438 1.00 77.25 344 MET A O 1
ATOM 2873 N N . THR A 1 345 ? 21.336 -3.321 -0.266 1.00 72.25 345 THR A N 1
ATOM 2874 C CA . THR A 1 345 ? 22.020 -4.504 0.224 1.00 72.25 345 THR A CA 1
ATOM 2875 C C . THR A 1 345 ? 21.098 -5.300 1.134 1.00 72.25 345 THR A C 1
ATOM 2877 O O . THR A 1 345 ? 20.571 -4.769 2.113 1.00 72.25 345 THR A O 1
ATOM 2880 N N . LYS A 1 346 ? 20.913 -6.580 0.821 1.00 81.00 346 LYS A N 1
ATOM 2881 C CA . LYS A 1 346 ? 20.286 -7.568 1.691 1.00 81.00 346 LYS A CA 1
ATOM 2882 C C . LYS A 1 346 ? 21.306 -8.042 2.723 1.00 81.00 346 LYS A C 1
ATOM 2884 O O . LYS A 1 346 ? 22.374 -8.532 2.357 1.00 81.00 346 LYS A O 1
ATOM 2889 N N . LEU A 1 347 ? 20.967 -7.919 4.002 1.00 74.69 347 LEU A N 1
ATOM 2890 C CA . LEU A 1 347 ? 21.793 -8.381 5.119 1.00 74.69 347 LEU A CA 1
ATOM 2891 C C . LEU A 1 347 ? 21.049 -9.426 5.947 1.00 74.69 347 LEU A C 1
ATOM 2893 O O . LEU A 1 347 ? 19.818 -9.483 5.951 1.00 74.69 347 LEU A O 1
ATOM 2897 N N . ASP A 1 348 ? 21.825 -10.231 6.667 1.00 77.19 348 ASP A N 1
ATOM 2898 C CA . ASP A 1 348 ? 21.301 -11.198 7.623 1.00 77.19 348 ASP A CA 1
ATOM 2899 C C . ASP A 1 348 ? 20.717 -10.485 8.848 1.00 77.19 348 ASP A C 1
ATOM 2901 O O . ASP A 1 348 ? 21.189 -9.419 9.261 1.00 77.19 348 ASP A O 1
ATOM 2905 N N . TRP A 1 349 ? 19.676 -11.085 9.421 1.00 79.62 349 TRP A N 1
ATOM 2906 C CA . TRP A 1 349 ? 18.997 -10.568 10.601 1.00 79.62 349 TRP A CA 1
ATOM 2907 C C . TRP A 1 349 ? 19.753 -10.966 11.873 1.00 79.62 349 TRP A C 1
ATOM 2909 O O . TRP A 1 349 ? 19.851 -12.150 12.184 1.00 79.62 349 TRP A O 1
ATOM 2919 N N . ASP A 1 350 ? 20.275 -9.986 12.604 1.00 77.56 350 ASP A N 1
ATOM 2920 C CA . ASP A 1 350 ? 21.007 -10.166 13.861 1.00 77.56 350 ASP A CA 1
ATOM 2921 C C . ASP A 1 350 ? 20.354 -9.380 15.010 1.00 77.56 350 ASP A C 1
ATOM 2923 O O . ASP A 1 350 ? 19.333 -8.711 14.836 1.00 77.56 350 ASP A O 1
ATOM 2927 N N . GLU A 1 351 ? 20.935 -9.490 16.205 1.00 77.81 351 GLU A N 1
ATOM 2928 C CA . GLU A 1 351 ? 20.423 -8.865 17.428 1.00 77.81 351 GLU A CA 1
ATOM 2929 C C . GLU A 1 351 ? 20.380 -7.330 17.340 1.00 77.81 351 GLU A C 1
ATOM 2931 O O . GLU A 1 351 ? 19.427 -6.709 17.807 1.00 77.81 351 GLU A O 1
ATOM 2936 N N . GLU A 1 352 ? 21.356 -6.697 16.681 1.00 76.62 352 GLU A N 1
ATOM 2937 C CA . GLU A 1 352 ? 21.354 -5.244 16.473 1.00 76.62 352 GLU A CA 1
ATOM 2938 C C . GLU A 1 352 ? 20.156 -4.807 15.619 1.00 76.62 352 GLU A C 1
ATOM 2940 O O . GLU A 1 352 ? 19.434 -3.871 15.977 1.00 76.62 352 GLU A O 1
ATOM 2945 N N . LYS A 1 353 ? 19.883 -5.520 14.519 1.00 83.75 353 LYS A N 1
ATOM 2946 C CA . LYS A 1 353 ? 18.717 -5.251 13.666 1.00 83.75 353 LYS A CA 1
ATOM 2947 C C . LYS A 1 353 ? 17.402 -5.537 14.383 1.00 83.75 353 LYS A C 1
ATOM 2949 O O . LYS A 1 353 ? 16.448 -4.789 14.174 1.00 83.75 353 LYS A O 1
ATOM 2954 N N . GLU A 1 354 ? 17.348 -6.558 15.241 1.00 87.12 354 GLU A N 1
ATOM 2955 C CA . GLU A 1 354 ? 16.184 -6.811 16.099 1.00 87.12 354 GLU A CA 1
ATOM 2956 C C . GLU A 1 354 ? 15.929 -5.630 17.041 1.00 87.12 354 GLU A C 1
ATOM 2958 O O . GLU A 1 354 ? 14.800 -5.155 17.127 1.00 87.12 354 GLU A O 1
ATOM 2963 N N . ASN A 1 355 ? 16.968 -5.089 17.681 1.00 84.06 355 ASN A N 1
ATOM 2964 C CA . ASN A 1 355 ? 16.834 -3.938 18.577 1.00 84.06 355 ASN A CA 1
ATOM 2965 C C . ASN A 1 355 ? 16.322 -2.690 17.844 1.00 84.06 355 ASN A C 1
ATOM 2967 O O . ASN A 1 355 ? 15.412 -2.015 18.327 1.00 84.06 355 ASN A O 1
ATOM 2971 N N . VAL A 1 356 ? 16.856 -2.409 16.652 1.00 88.12 356 VAL A N 1
ATOM 2972 C CA . VAL A 1 356 ? 16.398 -1.288 15.816 1.00 88.12 356 VAL A CA 1
ATOM 2973 C C . VAL A 1 356 ? 14.960 -1.496 15.340 1.00 88.12 356 VAL A C 1
ATOM 2975 O O . VAL A 1 356 ? 14.167 -0.554 15.324 1.00 88.12 356 VAL A O 1
ATOM 2978 N N . TYR A 1 357 ? 14.599 -2.726 14.973 1.00 91.75 357 TYR A N 1
ATOM 2979 C CA . TYR A 1 357 ? 13.223 -3.083 14.651 1.00 91.75 357 TYR A CA 1
ATOM 2980 C C . TYR A 1 357 ? 12.290 -2.833 15.838 1.00 91.75 357 TYR A C 1
ATOM 2982 O O . TYR A 1 357 ? 11.270 -2.168 15.668 1.00 91.75 357 TYR A O 1
ATOM 2990 N N . LEU A 1 358 ? 12.644 -3.313 17.033 1.00 90.25 358 LEU A N 1
ATOM 2991 C CA . LEU A 1 358 ? 11.835 -3.167 18.242 1.00 90.25 358 LEU A CA 1
ATOM 2992 C C . LEU A 1 358 ? 11.648 -1.702 18.646 1.00 90.25 358 LEU A C 1
ATOM 2994 O O . LEU A 1 358 ? 10.574 -1.346 19.130 1.00 90.25 358 LEU A O 1
ATOM 2998 N N . ASP A 1 359 ? 12.650 -0.847 18.439 1.00 91.38 359 ASP A N 1
ATOM 2999 C CA . ASP A 1 359 ? 12.515 0.591 18.680 1.00 91.38 359 ASP A CA 1
ATOM 3000 C C . ASP A 1 359 ? 11.471 1.226 17.750 1.00 91.38 359 ASP A C 1
ATOM 3002 O O . ASP A 1 359 ? 10.493 1.816 18.215 1.00 91.38 359 ASP A O 1
ATOM 3006 N N . ILE A 1 360 ? 11.596 1.013 16.436 1.00 93.81 360 ILE A N 1
ATOM 3007 C CA . ILE A 1 360 ? 10.619 1.524 15.464 1.00 93.81 360 ILE A CA 1
ATOM 3008 C C . ILE A 1 360 ? 9.231 0.929 15.731 1.00 93.81 360 ILE A C 1
ATOM 3010 O O . ILE A 1 360 ? 8.226 1.642 15.719 1.00 93.81 360 ILE A O 1
ATOM 3014 N N . PHE A 1 361 ? 9.163 -0.364 16.036 1.00 93.62 361 PHE A N 1
ATOM 3015 C CA . PHE A 1 361 ? 7.930 -1.058 16.385 1.00 93.62 361 PHE A CA 1
ATOM 3016 C C . PHE A 1 361 ? 7.229 -0.410 17.587 1.00 93.62 361 PHE A C 1
ATOM 3018 O O . PHE A 1 361 ? 6.019 -0.166 17.539 1.00 93.62 361 PHE A O 1
ATOM 3025 N N . LYS A 1 362 ? 7.983 -0.056 18.636 1.00 92.88 362 LYS A N 1
ATOM 3026 C CA . LYS A 1 362 ? 7.462 0.669 19.804 1.00 92.88 362 LYS A CA 1
ATOM 3027 C C . LYS A 1 362 ? 6.923 2.042 19.423 1.00 92.88 362 LYS A C 1
ATOM 3029 O O . LYS A 1 362 ? 5.835 2.397 19.868 1.00 92.88 362 LYS A O 1
ATOM 3034 N N . GLN A 1 363 ? 7.621 2.795 18.577 1.00 94.56 363 GLN A N 1
ATOM 3035 C CA . GLN A 1 363 ? 7.149 4.114 18.140 1.00 94.56 363 GLN A CA 1
ATOM 3036 C C . GLN A 1 363 ? 5.803 4.027 17.399 1.00 94.56 363 GLN A C 1
ATOM 3038 O O . GLN A 1 363 ? 4.902 4.833 17.647 1.00 94.56 363 GLN A O 1
ATOM 3043 N N . PHE A 1 364 ? 5.615 3.010 16.551 1.00 95.88 364 PHE A N 1
ATOM 3044 C CA . PHE A 1 364 ? 4.308 2.723 15.947 1.00 95.88 364 PHE A CA 1
ATOM 3045 C C . PHE A 1 364 ? 3.260 2.354 17.004 1.00 95.88 364 PHE A C 1
ATOM 3047 O O . PHE A 1 364 ? 2.166 2.921 16.999 1.00 95.88 364 PHE A O 1
ATOM 3054 N N . GLY A 1 365 ? 3.592 1.446 17.926 1.00 93.44 365 GLY A N 1
ATOM 3055 C CA . GLY A 1 365 ? 2.693 1.026 19.002 1.00 93.44 365 GLY A CA 1
ATOM 3056 C C . GLY A 1 365 ? 2.193 2.205 19.839 1.00 93.44 365 GLY A C 1
ATOM 3057 O O . GLY A 1 365 ? 0.988 2.338 20.053 1.00 93.44 365 GLY A O 1
ATOM 3058 N N . VAL A 1 366 ? 3.090 3.119 20.225 1.00 92.81 366 VAL A N 1
ATOM 3059 C CA . VAL A 1 366 ? 2.754 4.341 20.975 1.00 92.81 366 VAL A CA 1
ATOM 3060 C C . VAL A 1 366 ? 1.791 5.231 20.191 1.00 92.81 366 VAL A C 1
ATOM 3062 O O . VAL A 1 366 ? 0.779 5.651 20.755 1.00 92.81 366 VAL A O 1
ATOM 3065 N N . LYS A 1 367 ? 2.038 5.476 18.895 1.00 94.69 367 LYS A N 1
ATOM 3066 C CA . LYS A 1 367 ? 1.125 6.272 18.055 1.00 94.69 367 LYS A CA 1
ATOM 3067 C C . LYS A 1 367 ? -0.296 5.702 18.084 1.00 94.69 367 LYS A C 1
ATOM 3069 O O . LYS A 1 367 ? -1.252 6.437 18.335 1.00 94.69 367 LYS A O 1
ATOM 3074 N N . TYR A 1 368 ? -0.451 4.409 17.797 1.00 94.75 368 TYR A N 1
ATOM 3075 C CA . TYR A 1 368 ? -1.785 3.810 17.696 1.00 94.75 368 TYR A CA 1
ATOM 3076 C C . TYR A 1 368 ? -2.459 3.654 19.057 1.00 94.75 368 TYR A C 1
ATOM 3078 O O . TYR A 1 368 ? -3.681 3.791 19.137 1.00 94.75 368 TYR A O 1
ATOM 3086 N N . LEU A 1 369 ? -1.691 3.418 20.121 1.00 93.31 369 LEU A N 1
ATOM 3087 C CA . LEU A 1 369 ? -2.214 3.360 21.482 1.00 93.31 369 LEU A CA 1
ATOM 3088 C C . LEU A 1 369 ? -2.748 4.724 21.925 1.00 93.31 369 LEU A C 1
ATOM 3090 O O . LEU A 1 369 ? -3.888 4.805 22.377 1.00 93.31 369 LEU A O 1
ATOM 3094 N N . ASN A 1 370 ? -1.966 5.792 21.742 1.00 92.81 370 ASN A N 1
ATOM 3095 C CA . ASN A 1 370 ? -2.389 7.150 22.087 1.00 92.81 370 ASN A CA 1
ATOM 3096 C C . ASN A 1 370 ? -3.653 7.541 21.321 1.00 92.81 370 ASN A C 1
ATOM 3098 O O . ASN A 1 370 ? -4.612 8.006 21.930 1.00 92.81 370 ASN A O 1
ATOM 3102 N N . ARG A 1 371 ? -3.705 7.244 20.017 1.00 92.56 371 ARG A N 1
ATOM 3103 C CA . ARG A 1 371 ? -4.901 7.476 19.200 1.00 92.56 371 ARG A CA 1
ATOM 3104 C C . ARG A 1 371 ? -6.122 6.721 19.727 1.00 92.56 371 ARG A C 1
ATOM 3106 O O . ARG A 1 371 ? -7.186 7.311 19.857 1.00 92.56 371 ARG A O 1
ATOM 3113 N N . ALA A 1 372 ? -5.979 5.441 20.075 1.00 92.94 372 ALA A N 1
ATOM 3114 C CA . ALA A 1 372 ? -7.086 4.653 20.622 1.00 92.94 372 ALA A CA 1
ATOM 3115 C C . ALA A 1 372 ? -7.590 5.212 21.966 1.00 92.94 372 ALA A C 1
ATOM 3117 O O . ALA A 1 372 ? -8.798 5.255 22.210 1.00 92.94 372 ALA A O 1
ATOM 3118 N N . VAL A 1 373 ? -6.674 5.674 22.822 1.00 92.00 373 VAL A N 1
ATOM 3119 C CA . VAL A 1 373 ? -6.996 6.323 24.099 1.00 92.00 373 VAL A CA 1
ATOM 3120 C C . VAL A 1 373 ? -7.700 7.666 23.877 1.00 92.00 373 VAL A C 1
ATOM 3122 O O . VAL A 1 373 ? -8.691 7.952 24.547 1.00 92.00 373 VAL A O 1
ATOM 3125 N N . GLU A 1 374 ? -7.227 8.490 22.944 1.00 92.56 374 GLU A N 1
ATOM 3126 C CA . GLU A 1 374 ? -7.832 9.782 22.594 1.00 92.56 374 GLU A CA 1
ATOM 3127 C C . GLU A 1 374 ? -9.225 9.629 21.983 1.00 92.56 374 GLU A C 1
ATOM 3129 O O . GLU A 1 374 ? -10.157 10.306 22.426 1.00 92.56 374 GLU A O 1
ATOM 3134 N N . ASP A 1 375 ? -9.392 8.713 21.026 1.00 91.12 375 ASP A N 1
ATOM 3135 C CA . ASP A 1 375 ? -10.677 8.410 20.392 1.00 91.12 375 ASP A CA 1
ATOM 3136 C C . ASP A 1 375 ? -11.697 7.950 21.447 1.00 91.12 375 ASP A C 1
ATOM 3138 O O . ASP A 1 375 ? -12.827 8.450 21.502 1.00 91.12 375 ASP A O 1
ATOM 3142 N N . PHE A 1 376 ? -11.284 7.051 22.348 1.00 93.12 376 PHE A N 1
ATOM 3143 C CA . PHE A 1 376 ? -12.134 6.580 23.438 1.00 93.12 376 PHE A CA 1
ATOM 3144 C C . PHE A 1 376 ? -12.472 7.703 24.431 1.00 93.12 376 PHE A C 1
ATOM 3146 O O . PHE A 1 376 ? -13.642 7.932 24.736 1.00 93.12 376 PHE A O 1
ATOM 3153 N N . ASN A 1 377 ? -11.480 8.465 24.894 1.00 92.00 377 ASN A N 1
ATOM 3154 C CA . ASN A 1 377 ? -11.705 9.577 25.820 1.00 92.00 377 ASN A CA 1
ATOM 3155 C C . ASN A 1 377 ? -12.609 10.661 25.220 1.00 92.00 377 ASN A C 1
ATOM 3157 O O . ASN A 1 377 ? -13.428 11.236 25.935 1.00 92.00 377 ASN A O 1
ATOM 3161 N N . THR A 1 378 ? -12.489 10.936 23.922 1.00 91.62 378 THR A N 1
ATOM 3162 C CA . THR A 1 378 ? -13.338 11.903 23.212 1.00 91.62 378 THR A CA 1
ATOM 3163 C C . THR A 1 378 ? -14.789 11.433 23.149 1.00 91.62 378 THR A C 1
ATOM 3165 O O . THR A 1 378 ? -15.697 12.244 23.349 1.00 91.62 378 THR A O 1
ATOM 3168 N N . LEU A 1 379 ? -15.018 10.131 22.935 1.00 90.69 379 LEU A N 1
ATOM 3169 C CA . LEU A 1 379 ? -16.350 9.522 22.976 1.00 90.69 379 LEU A CA 1
ATOM 3170 C C . LEU A 1 379 ? -16.992 9.645 24.366 1.00 90.69 379 LEU A C 1
ATOM 3172 O O . LEU A 1 379 ? -18.179 9.948 24.465 1.00 90.69 379 LEU A O 1
ATOM 3176 N N . ILE A 1 380 ? -16.216 9.426 25.431 1.00 91.31 380 ILE A N 1
ATOM 3177 C CA . ILE A 1 380 ? -16.717 9.453 26.813 1.00 91.31 380 ILE A CA 1
ATOM 3178 C C . ILE A 1 380 ? -16.913 10.883 27.340 1.00 91.31 380 ILE A C 1
ATOM 3180 O O . ILE A 1 380 ? -17.883 11.143 28.045 1.00 91.31 380 ILE A O 1
ATOM 3184 N N . LYS A 1 381 ? -16.037 11.835 26.990 1.00 89.75 381 LYS A N 1
ATOM 3185 C CA . LYS A 1 381 ? -16.147 13.240 27.436 1.00 89.75 381 LYS A CA 1
ATOM 3186 C C . LYS A 1 381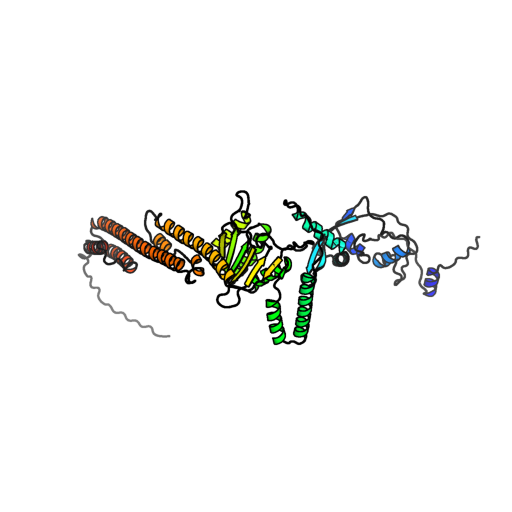 ? -17.296 14.008 26.782 1.00 89.75 381 LYS A C 1
ATOM 3188 O O . LYS A 1 381 ? -17.741 15.000 27.350 1.00 89.75 381 LYS A O 1
ATOM 3193 N N . ASN A 1 382 ? -17.780 13.553 25.626 1.00 87.69 382 ASN A N 1
ATOM 3194 C CA . ASN A 1 382 ? -18.872 14.182 24.882 1.00 87.69 382 ASN A CA 1
ATOM 3195 C C . ASN A 1 382 ? -20.091 13.245 24.771 1.00 87.69 382 ASN A C 1
ATOM 3197 O O . ASN A 1 382 ? -20.462 12.852 23.658 1.00 87.69 382 ASN A O 1
ATOM 3201 N N . PRO A 1 383 ? -20.717 12.845 25.897 1.00 86.69 383 PRO A N 1
ATOM 3202 C CA . PRO A 1 383 ? -21.922 12.035 25.837 1.00 86.69 383 PRO A CA 1
ATOM 3203 C C . PRO A 1 383 ? -23.078 12.852 25.228 1.00 86.69 383 PRO A C 1
ATOM 3205 O O . PRO A 1 383 ? -23.131 14.073 25.401 1.00 86.69 383 PRO A O 1
ATOM 3208 N N . PRO A 1 384 ? -24.027 12.212 24.523 1.00 87.50 384 PRO A N 1
ATOM 3209 C CA . PRO A 1 384 ? -25.225 12.895 24.042 1.00 87.50 384 PRO A CA 1
ATOM 3210 C C . PRO A 1 384 ? -26.075 13.402 25.216 1.00 87.50 384 PRO A C 1
ATOM 3212 O O . PRO A 1 384 ? -26.074 12.799 26.289 1.00 87.50 384 PRO A O 1
ATOM 3215 N N . GLU A 1 385 ? -26.870 14.457 24.991 1.00 82.94 385 GLU A N 1
ATOM 3216 C CA . GLU A 1 385 ? -27.790 15.012 26.005 1.00 82.94 385 GLU A CA 1
ATOM 3217 C C . GLU A 1 385 ? -28.734 13.951 26.591 1.00 82.94 385 GLU A C 1
ATOM 3219 O O . GLU A 1 385 ? -29.064 13.979 27.776 1.00 82.94 385 GLU A O 1
ATOM 3224 N N . ARG A 1 386 ? -29.147 12.987 25.758 1.00 84.06 386 ARG A N 1
ATOM 3225 C CA . ARG A 1 386 ? -29.874 11.791 26.178 1.00 84.06 386 ARG A CA 1
ATOM 3226 C C . ARG A 1 386 ? -29.051 10.554 25.852 1.00 84.06 386 ARG A C 1
ATOM 3228 O O . ARG A 1 386 ? -28.823 10.251 24.683 1.00 84.06 386 ARG A O 1
ATOM 3235 N N . ILE A 1 387 ? -28.686 9.806 26.888 1.00 90.25 387 ILE A N 1
ATOM 3236 C CA . ILE A 1 387 ? -28.097 8.476 26.735 1.00 90.25 387 ILE A CA 1
ATOM 3237 C C . ILE A 1 387 ? -29.145 7.553 26.115 1.00 90.25 387 ILE A C 1
ATOM 3239 O O . ILE A 1 387 ? -30.245 7.405 26.647 1.00 90.25 387 ILE A O 1
ATOM 3243 N N . ASP A 1 388 ? -28.807 6.943 24.985 1.00 89.31 388 ASP A N 1
ATOM 3244 C CA . ASP A 1 388 ? -29.664 6.020 24.255 1.00 89.31 388 ASP A CA 1
ATOM 3245 C C . ASP A 1 388 ? -28.919 4.726 23.896 1.00 89.31 388 ASP A C 1
ATOM 3247 O O . ASP A 1 388 ? -27.710 4.576 24.101 1.00 89.31 388 ASP A O 1
ATOM 3251 N N . LYS A 1 389 ? -29.649 3.762 23.331 1.00 89.88 389 LYS A N 1
ATOM 3252 C CA . LYS A 1 389 ? -29.061 2.490 22.894 1.00 89.88 389 LYS A CA 1
ATOM 3253 C C . LYS A 1 389 ? -27.997 2.669 21.810 1.00 89.88 389 LYS A C 1
ATOM 3255 O O . LYS A 1 389 ? -27.069 1.866 21.747 1.00 89.88 389 LYS A O 1
ATOM 3260 N N . ALA A 1 390 ? -28.110 3.700 20.968 1.00 91.56 390 ALA A N 1
ATOM 3261 C CA . ALA A 1 390 ? -27.137 3.961 19.913 1.00 91.56 390 ALA A CA 1
ATOM 3262 C C . ALA A 1 390 ? -25.780 4.368 20.505 1.00 91.56 390 ALA A C 1
ATOM 3264 O O . ALA A 1 390 ? -24.744 3.883 20.052 1.00 91.56 390 ALA A O 1
ATOM 3265 N N . PHE A 1 391 ? -25.770 5.190 21.554 1.00 92.56 391 PHE A N 1
ATOM 3266 C CA . PHE A 1 391 ? -24.557 5.558 22.278 1.00 92.56 391 PHE A CA 1
ATOM 3267 C C . PHE A 1 391 ? -23.933 4.371 23.018 1.00 92.56 391 PHE A C 1
ATOM 3269 O O . PHE A 1 391 ? -22.730 4.140 22.897 1.00 92.56 391 PHE A O 1
ATOM 3276 N N . LEU A 1 392 ? -24.739 3.552 23.702 1.00 92.62 392 LEU A N 1
ATOM 3277 C CA . LEU A 1 392 ? -24.246 2.323 24.341 1.00 92.62 392 LEU A CA 1
ATOM 3278 C C . LEU A 1 392 ? -23.613 1.370 23.323 1.00 92.62 392 LEU A C 1
ATOM 3280 O O . LEU A 1 392 ? -22.561 0.779 23.580 1.00 92.62 392 LEU A O 1
ATOM 3284 N N . GLN A 1 393 ? -24.233 1.249 22.148 1.00 92.25 393 GLN A N 1
ATOM 3285 C CA . GLN A 1 393 ? -23.690 0.452 21.060 1.00 92.25 393 GLN A CA 1
ATOM 3286 C C . GLN A 1 393 ? -22.375 1.039 20.539 1.00 92.25 393 GLN A C 1
ATOM 3288 O O . GLN A 1 393 ? -21.459 0.257 20.310 1.00 92.25 393 GLN A O 1
ATOM 3293 N N . LYS A 1 394 ? -22.242 2.371 20.428 1.00 91.44 394 LYS A N 1
ATOM 3294 C CA . LYS A 1 394 ? -20.980 3.035 20.047 1.00 91.44 394 LYS A CA 1
ATOM 3295 C C . LYS A 1 394 ? -19.842 2.699 21.010 1.00 91.44 394 LYS A C 1
ATOM 3297 O O . LYS A 1 394 ? -18.788 2.281 20.543 1.00 91.44 394 LYS A O 1
ATOM 3302 N N . ILE A 1 395 ? -20.068 2.810 22.325 1.00 92.06 395 ILE A N 1
ATOM 3303 C CA . ILE A 1 395 ? -19.064 2.442 23.342 1.00 92.06 395 ILE A CA 1
ATOM 3304 C C . ILE A 1 395 ? -18.696 0.963 23.206 1.00 92.06 395 ILE A C 1
ATOM 3306 O O . ILE A 1 395 ? -17.520 0.611 23.173 1.00 92.06 395 ILE A O 1
ATOM 3310 N N . LYS A 1 396 ? -19.694 0.079 23.087 1.00 90.44 396 LYS A N 1
ATOM 3311 C CA . LYS A 1 396 ? -19.464 -1.364 22.930 1.00 90.44 396 LYS A CA 1
ATOM 3312 C C . LYS A 1 396 ? -18.661 -1.679 21.662 1.00 90.44 396 LYS A C 1
ATOM 3314 O O . LYS A 1 396 ? -17.775 -2.536 21.701 1.00 90.44 396 LYS A O 1
ATOM 3319 N N . SER A 1 397 ? -18.950 -0.985 20.563 1.00 89.25 397 SER A N 1
ATOM 3320 C CA . SER A 1 397 ? -18.319 -1.185 19.258 1.00 89.25 397 SER A CA 1
ATOM 3321 C C . SER A 1 397 ? -16.976 -0.480 19.083 1.00 89.25 397 SER A C 1
ATOM 3323 O O . SER A 1 397 ? -16.411 -0.609 18.003 1.00 89.25 397 SER A O 1
ATOM 3325 N N . SER A 1 398 ? -16.462 0.248 20.084 1.00 87.44 398 SER A N 1
ATOM 3326 C CA . SER A 1 398 ? -15.119 0.838 20.013 1.00 87.44 398 SER A CA 1
ATOM 3327 C C . SER A 1 398 ? -14.099 -0.242 19.647 1.00 87.44 398 SER A C 1
ATOM 3329 O O . SER A 1 398 ? -13.925 -1.211 20.398 1.00 87.44 398 SER A O 1
ATOM 3331 N N . ASP A 1 399 ? -13.503 -0.090 18.463 1.00 81.38 399 ASP A N 1
ATOM 3332 C CA . ASP A 1 399 ? -12.602 -1.050 17.834 1.00 81.38 399 ASP A CA 1
ATOM 3333 C C . ASP A 1 399 ? -11.149 -0.670 18.115 1.00 81.38 399 ASP A C 1
ATOM 3335 O O . ASP A 1 399 ? -10.718 0.452 17.861 1.00 81.38 399 ASP A O 1
ATOM 3339 N N . TYR A 1 400 ? -10.388 -1.643 18.605 1.00 89.00 400 TYR A N 1
ATOM 3340 C CA . TYR A 1 400 ? -8.954 -1.520 18.854 1.00 89.00 400 TYR A CA 1
ATOM 3341 C C . TYR A 1 400 ? -8.154 -2.454 17.935 1.00 89.00 400 TYR A C 1
ATOM 3343 O O . TYR A 1 400 ? -7.050 -2.882 18.270 1.00 89.00 400 TYR A O 1
ATOM 3351 N N . GLY A 1 401 ? -8.711 -2.798 16.767 1.00 87.81 401 GLY A N 1
ATOM 3352 C CA . GLY A 1 401 ? -8.125 -3.703 15.779 1.00 87.81 401 GLY A CA 1
ATOM 3353 C C . GLY A 1 401 ? -6.714 -3.308 15.347 1.00 87.81 401 GLY A C 1
ATOM 3354 O O . GLY A 1 401 ? -5.858 -4.182 15.200 1.00 87.81 401 GLY A O 1
ATOM 3355 N N . LYS A 1 402 ? -6.433 -2.002 15.258 1.00 92.38 402 LYS A N 1
ATOM 3356 C CA . LYS A 1 402 ? -5.095 -1.465 14.968 1.00 92.38 402 LYS A CA 1
ATOM 3357 C C . LYS A 1 402 ? -4.043 -1.828 16.016 1.00 92.38 402 LYS A C 1
ATOM 3359 O O . LYS A 1 402 ? -2.874 -1.881 15.659 1.00 92.38 402 LYS A O 1
ATOM 3364 N N . LEU A 1 403 ? -4.428 -2.118 17.260 1.00 92.06 403 LEU A N 1
ATOM 3365 C CA . LEU A 1 403 ? -3.487 -2.482 18.324 1.00 92.06 403 LEU A CA 1
ATOM 3366 C C . LEU A 1 403 ? -3.058 -3.949 18.272 1.00 92.06 403 LEU A C 1
ATOM 3368 O O . LEU A 1 403 ? -1.999 -4.281 18.790 1.00 92.06 403 LEU A O 1
ATOM 3372 N N . LYS A 1 404 ? -3.815 -4.817 17.589 1.00 89.69 404 LYS A N 1
ATOM 3373 C CA . LYS A 1 404 ? -3.556 -6.267 17.538 1.00 89.69 404 LYS A CA 1
ATOM 3374 C C . LYS A 1 404 ? -2.112 -6.674 17.207 1.00 89.69 404 LYS A C 1
ATOM 3376 O O . LYS A 1 404 ? -1.664 -7.640 17.812 1.00 89.69 404 LYS A O 1
ATOM 3381 N N . PRO A 1 405 ? -1.380 -6.019 16.280 1.00 90.12 405 PRO A N 1
ATOM 3382 C CA . PRO A 1 405 ? 0.012 -6.379 16.021 1.00 90.12 405 PRO A CA 1
ATOM 3383 C C . PRO A 1 405 ? 0.942 -6.151 17.212 1.00 90.12 405 PRO A C 1
ATOM 3385 O O . PRO A 1 405 ? 1.956 -6.825 17.285 1.00 90.12 405 PRO A O 1
ATOM 3388 N N . PHE A 1 406 ? 0.618 -5.207 18.098 1.00 91.06 406 PHE A N 1
ATOM 3389 C CA . PHE A 1 406 ? 1.497 -4.726 19.167 1.00 91.06 406 PHE A CA 1
ATOM 3390 C C . PHE A 1 406 ? 1.281 -5.441 20.505 1.00 91.06 406 PHE A C 1
ATOM 3392 O O . PHE A 1 406 ? 2.163 -5.398 21.356 1.00 91.06 406 PHE A O 1
ATOM 3399 N N . ILE A 1 407 ? 0.133 -6.102 20.678 1.00 88.00 407 ILE A N 1
ATOM 3400 C CA . ILE A 1 407 ? -0.223 -6.828 21.905 1.00 88.00 407 ILE A CA 1
ATOM 3401 C C . ILE A 1 407 ? 0.383 -8.237 21.881 1.00 88.00 407 ILE A C 1
ATOM 3403 O O . ILE A 1 407 ? 0.483 -8.866 20.820 1.00 88.00 407 ILE A O 1
ATOM 3407 N N . ASN A 1 408 ? 0.761 -8.745 23.052 1.00 84.81 408 ASN A N 1
ATOM 3408 C CA . ASN A 1 408 ? 1.394 -10.045 23.277 1.00 84.81 408 ASN A CA 1
ATOM 3409 C C . ASN A 1 408 ? 2.726 -10.215 22.525 1.00 84.81 408 ASN A C 1
ATOM 3411 O O . ASN A 1 408 ? 3.065 -11.317 22.095 1.00 84.81 408 ASN A O 1
ATOM 3415 N N . GLN A 1 409 ? 3.473 -9.124 22.338 1.00 82.88 409 GLN A N 1
ATOM 3416 C CA . GLN A 1 409 ? 4.793 -9.133 21.688 1.00 82.88 409 GLN A CA 1
ATOM 3417 C C . GLN A 1 409 ? 5.958 -9.122 22.694 1.00 82.88 409 GLN A C 1
ATOM 3419 O O . GLN A 1 409 ? 7.097 -8.872 22.309 1.00 82.88 409 GLN A O 1
ATOM 3424 N N . GLY A 1 410 ? 5.689 -9.362 23.984 1.00 76.94 410 GLY A N 1
ATOM 3425 C CA . GLY A 1 410 ? 6.707 -9.324 25.044 1.00 76.94 410 GLY A CA 1
ATOM 3426 C C . GLY A 1 410 ? 7.119 -7.906 25.454 1.00 76.94 410 GLY A C 1
ATOM 3427 O O . GLY A 1 410 ? 8.235 -7.695 25.923 1.00 76.94 410 GLY A O 1
ATOM 3428 N N . ILE A 1 411 ? 6.239 -6.922 25.239 1.00 81.19 411 ILE A N 1
ATOM 3429 C CA . ILE A 1 411 ? 6.420 -5.538 25.685 1.00 81.19 411 ILE A CA 1
ATOM 3430 C C . ILE A 1 411 ? 5.311 -5.238 26.696 1.00 81.19 411 ILE A C 1
ATOM 3432 O O . ILE A 1 411 ? 4.270 -4.691 26.332 1.00 81.19 411 ILE A O 1
ATOM 3436 N N . ASP A 1 412 ? 5.557 -5.582 27.962 1.00 81.44 412 ASP A N 1
ATOM 3437 C CA . ASP A 1 412 ? 4.560 -5.554 29.048 1.00 81.44 412 ASP A CA 1
ATOM 3438 C C . ASP A 1 412 ? 3.792 -4.228 29.130 1.00 81.44 412 ASP A C 1
ATOM 3440 O O . ASP A 1 412 ? 2.580 -4.205 29.316 1.00 81.44 412 ASP A O 1
ATOM 3444 N N . VAL A 1 413 ? 4.477 -3.106 28.887 1.00 82.69 413 VAL A N 1
ATOM 3445 C CA . VAL A 1 413 ? 3.871 -1.767 28.914 1.00 82.69 413 VAL A CA 1
ATOM 3446 C C . VAL A 1 413 ? 2.710 -1.629 27.919 1.00 82.69 413 VAL A C 1
ATOM 3448 O O . VAL A 1 413 ? 1.721 -0.962 28.231 1.00 82.69 413 VAL A O 1
ATOM 3451 N N . PHE A 1 414 ? 2.792 -2.231 26.726 1.00 86.81 414 PHE A N 1
ATOM 3452 C CA . PHE A 1 414 ? 1.687 -2.179 25.761 1.00 86.81 414 PHE A CA 1
ATOM 3453 C C . PHE A 1 414 ? 0.515 -3.046 26.200 1.00 86.81 414 PHE A C 1
ATOM 3455 O O . PHE A 1 414 ? -0.631 -2.606 26.090 1.00 86.81 414 PHE A O 1
ATOM 3462 N N . ASP A 1 415 ? 0.801 -4.230 26.731 1.00 87.62 415 ASP A N 1
ATOM 3463 C CA . ASP A 1 415 ? -0.214 -5.177 27.185 1.00 87.62 415 ASP A CA 1
ATOM 3464 C C . ASP A 1 415 ? -0.978 -4.614 28.395 1.00 87.62 415 ASP A C 1
ATOM 3466 O O . ASP A 1 415 ? -2.211 -4.593 28.400 1.00 87.62 415 ASP A O 1
ATOM 3470 N N . GLU A 1 416 ? -0.268 -4.021 29.358 1.00 89.19 416 GLU A N 1
ATOM 3471 C CA . GLU A 1 416 ? -0.859 -3.315 30.499 1.00 89.19 416 GLU A CA 1
ATOM 3472 C C . GLU A 1 416 ? -1.736 -2.138 30.061 1.00 89.19 416 GLU A C 1
ATOM 3474 O O . GLU A 1 416 ? -2.858 -1.970 30.545 1.00 89.19 416 GLU A O 1
ATOM 3479 N N . LYS A 1 417 ? -1.247 -1.302 29.137 1.00 88.94 417 LYS A N 1
ATOM 3480 C CA . LYS A 1 417 ? -2.002 -0.136 28.653 1.00 88.94 417 LYS A CA 1
ATOM 3481 C C . LYS A 1 417 ? -3.230 -0.533 27.847 1.00 88.94 417 LYS A C 1
ATOM 3483 O O . LYS A 1 417 ? -4.268 0.122 27.950 1.00 88.94 417 LYS A O 1
ATOM 3488 N N . TYR A 1 418 ? -3.129 -1.599 27.065 1.00 90.81 418 TYR A N 1
ATOM 3489 C CA . TYR A 1 418 ? -4.263 -2.160 26.347 1.00 90.81 418 TYR A CA 1
ATOM 3490 C C . TYR A 1 418 ? -5.317 -2.705 27.309 1.00 90.81 418 TYR A C 1
ATOM 3492 O O . TYR A 1 418 ? -6.501 -2.417 27.131 1.00 90.81 418 TYR A O 1
ATOM 3500 N N . GLN A 1 419 ? -4.897 -3.414 28.359 1.00 91.00 419 GLN A N 1
ATOM 3501 C CA . GLN A 1 419 ? -5.812 -3.902 29.387 1.00 91.00 419 GLN A CA 1
ATOM 3502 C C . GLN A 1 419 ? -6.499 -2.743 30.121 1.00 91.00 419 GLN A C 1
ATOM 3504 O O . GLN A 1 419 ? -7.720 -2.739 30.225 1.00 91.00 419 GLN A O 1
ATOM 3509 N N . GLN A 1 420 ? -5.758 -1.697 30.505 1.00 91.88 420 GLN A N 1
ATOM 3510 C CA . GLN A 1 420 ? -6.332 -0.477 31.095 1.00 91.88 420 GLN A CA 1
ATOM 3511 C C . GLN A 1 420 ? -7.408 0.153 30.196 1.00 91.88 420 GLN A C 1
ATOM 3513 O O . GLN A 1 420 ? -8.436 0.621 30.688 1.00 91.88 420 GLN A O 1
ATOM 3518 N N . LEU A 1 421 ? -7.197 0.164 28.876 1.00 92.25 421 LEU A N 1
ATOM 3519 C CA . LEU A 1 421 ? -8.171 0.682 27.914 1.00 92.25 421 LEU A CA 1
ATOM 3520 C C . LEU A 1 421 ? -9.423 -0.209 27.814 1.00 92.25 421 LEU A C 1
ATOM 3522 O O . LEU A 1 421 ? -10.533 0.312 27.673 1.00 92.25 421 LEU A O 1
ATOM 3526 N N . GLN A 1 422 ? -9.268 -1.532 27.901 1.00 92.12 422 GLN A N 1
ATOM 3527 C CA . GLN A 1 422 ? -10.395 -2.472 27.935 1.00 92.12 422 GLN A CA 1
ATOM 3528 C C . GLN A 1 422 ? -11.197 -2.341 29.232 1.00 92.12 422 GLN A C 1
ATOM 3530 O O . GLN A 1 422 ? -12.416 -2.183 29.177 1.00 92.12 422 GLN A O 1
ATOM 3535 N N . ASP A 1 423 ? -10.523 -2.286 30.377 1.00 93.81 423 ASP A N 1
ATOM 3536 C CA . ASP A 1 423 ? -11.164 -2.118 31.683 1.00 93.81 423 ASP A CA 1
ATOM 3537 C C . ASP A 1 423 ? -11.926 -0.786 31.746 1.00 93.81 423 ASP A C 1
ATOM 3539 O O . ASP A 1 423 ? -13.080 -0.729 32.177 1.00 93.81 423 ASP A O 1
ATOM 3543 N N . ALA A 1 424 ? -11.327 0.297 31.237 1.00 93.31 424 ALA A N 1
ATOM 3544 C CA . ALA A 1 424 ? -11.987 1.596 31.138 1.00 93.31 424 ALA A CA 1
ATOM 3545 C C . ALA A 1 424 ? -13.221 1.551 30.223 1.00 93.31 424 ALA A C 1
ATOM 3547 O O . ALA A 1 424 ? -14.241 2.177 30.531 1.00 93.31 424 ALA A O 1
ATOM 3548 N N . LYS A 1 425 ? -13.160 0.808 29.112 1.00 94.06 425 LYS A N 1
ATOM 3549 C CA . LYS A 1 425 ? -14.301 0.590 28.213 1.00 94.06 425 LYS A CA 1
ATOM 3550 C C . LYS A 1 425 ? -15.437 -0.143 28.917 1.00 94.06 425 LYS A C 1
ATOM 3552 O O . LYS A 1 425 ? -16.581 0.306 28.829 1.00 94.06 425 LYS A O 1
ATOM 3557 N N . GLU A 1 426 ? -15.140 -1.232 29.613 1.00 93.75 426 GLU A N 1
ATOM 3558 C CA . GLU A 1 426 ? -16.138 -2.019 30.342 1.00 93.75 426 GLU A CA 1
ATOM 3559 C C . GLU A 1 426 ? -16.769 -1.218 31.481 1.00 93.75 426 GLU A C 1
ATOM 3561 O O . GLU A 1 426 ? -17.998 -1.159 31.582 1.00 93.75 426 GLU A O 1
ATOM 3566 N N . TYR A 1 427 ? -15.948 -0.517 32.266 1.00 94.56 427 TYR A N 1
ATOM 3567 C CA . TYR A 1 427 ? -16.407 0.357 33.343 1.00 94.56 427 TYR A CA 1
ATOM 3568 C C . TYR A 1 427 ? -17.359 1.448 32.835 1.00 94.56 427 TYR A C 1
ATOM 3570 O O . TYR A 1 427 ? -18.468 1.603 33.351 1.00 94.56 427 TYR A O 1
ATOM 3578 N N . ASN A 1 428 ? -16.965 2.184 31.789 1.00 93.94 428 ASN A N 1
ATOM 3579 C CA . ASN A 1 428 ? -17.806 3.245 31.233 1.00 93.94 428 ASN A CA 1
ATOM 3580 C C . ASN A 1 428 ? -19.080 2.685 30.595 1.00 93.94 428 ASN A C 1
ATOM 3582 O O . ASN A 1 428 ? -20.156 3.258 30.765 1.00 93.94 428 ASN A O 1
ATOM 3586 N N . LEU A 1 429 ? -18.997 1.552 29.890 1.00 94.00 429 LEU A N 1
ATOM 3587 C CA . LEU A 1 429 ? -20.177 0.902 29.325 1.00 94.00 429 LEU A CA 1
ATOM 3588 C C . LEU A 1 429 ? -21.177 0.527 30.424 1.00 94.00 429 LEU A C 1
ATOM 3590 O O . LEU A 1 429 ? -22.368 0.793 30.268 1.00 94.00 429 LEU A O 1
ATOM 3594 N N . HIS A 1 430 ? -20.706 -0.048 31.530 1.00 93.81 430 HIS A N 1
ATOM 3595 C CA . HIS A 1 430 ? -21.545 -0.358 32.684 1.00 93.81 430 HIS A CA 1
ATOM 3596 C C . HIS A 1 430 ? -22.183 0.910 33.271 1.00 93.81 430 HIS A C 1
ATOM 3598 O O . HIS A 1 430 ? -23.404 0.966 33.419 1.00 93.81 430 HIS A O 1
ATOM 3604 N N . TYR A 1 431 ? -21.384 1.954 33.519 1.00 93.69 431 TYR A N 1
ATOM 3605 C CA . TYR A 1 431 ? -21.867 3.238 34.034 1.00 93.69 431 TYR A CA 1
ATOM 3606 C C . TYR A 1 431 ? -22.988 3.836 33.168 1.00 93.69 431 TYR A C 1
ATOM 3608 O O . TYR A 1 431 ? -24.064 4.156 33.675 1.00 93.69 431 TYR A O 1
ATOM 3616 N N . TYR A 1 432 ? -22.792 3.944 31.850 1.00 94.00 432 TYR A N 1
ATOM 3617 C CA . TYR A 1 432 ? -23.805 4.534 30.968 1.00 94.00 432 TYR A CA 1
ATOM 3618 C C . TYR A 1 432 ? -25.039 3.647 30.782 1.00 94.00 432 TYR A C 1
ATOM 3620 O O . TYR A 1 432 ? -26.131 4.181 30.577 1.00 94.00 432 TYR A O 1
ATOM 3628 N N . ARG A 1 433 ? -24.918 2.315 30.881 1.00 94.00 433 ARG A N 1
ATOM 3629 C CA . ARG A 1 433 ? -26.097 1.431 30.908 1.00 94.00 433 ARG A CA 1
ATOM 3630 C C . ARG A 1 433 ? -26.954 1.685 32.142 1.00 94.00 433 ARG A C 1
ATOM 3632 O O . ARG A 1 433 ? -28.170 1.782 32.010 1.00 94.00 433 ARG A O 1
ATOM 3639 N N . GLU A 1 434 ? -26.333 1.848 33.308 1.00 92.81 434 GLU A N 1
ATOM 3640 C CA . GLU A 1 434 ? -27.052 2.183 34.538 1.00 92.81 434 GLU A CA 1
ATOM 3641 C C . GLU A 1 434 ? -27.795 3.522 34.391 1.00 92.81 434 GLU A C 1
ATOM 3643 O O . GLU A 1 434 ? -28.983 3.612 34.705 1.00 92.81 434 GLU A O 1
ATOM 3648 N N . GLN A 1 435 ? -27.134 4.548 33.836 1.00 91.19 435 GLN A N 1
ATOM 3649 C CA . GLN A 1 435 ? -27.768 5.847 33.569 1.00 91.19 435 GLN A CA 1
ATOM 3650 C C . GLN A 1 435 ? -28.946 5.728 32.593 1.00 91.19 435 GLN A C 1
ATOM 3652 O O . GLN A 1 435 ? -30.008 6.299 32.838 1.00 91.19 435 GLN A O 1
ATOM 3657 N N . TYR A 1 436 ? -28.791 4.957 31.513 1.00 93.25 436 TYR A N 1
ATOM 3658 C CA . TYR A 1 436 ? -29.873 4.680 30.566 1.00 93.25 436 TYR A CA 1
ATOM 3659 C C . TYR A 1 436 ? -31.082 4.037 31.262 1.00 93.25 436 TYR A C 1
ATOM 3661 O O . TYR A 1 436 ? -32.212 4.499 31.095 1.00 93.25 436 TYR A O 1
ATOM 3669 N N . VAL A 1 437 ? -30.846 3.010 32.085 1.00 91.94 437 VAL A N 1
ATOM 3670 C CA . VAL A 1 437 ? -31.900 2.321 32.843 1.00 91.94 437 VAL A CA 1
ATOM 3671 C C . VAL A 1 437 ? -32.607 3.285 33.796 1.00 91.94 437 VAL A C 1
ATOM 3673 O O . VAL A 1 437 ? -33.837 3.328 33.801 1.00 91.94 437 VAL A O 1
ATOM 3676 N N . LYS A 1 438 ? -31.866 4.116 34.540 1.00 90.50 438 LYS A N 1
ATOM 3677 C CA . LYS A 1 438 ? -32.445 5.134 35.434 1.00 90.50 438 LYS A CA 1
ATOM 3678 C C . LYS A 1 438 ? -33.312 6.146 34.683 1.00 90.50 438 LYS A C 1
ATOM 3680 O O . LYS A 1 438 ? -34.426 6.429 35.119 1.00 90.50 438 LYS A O 1
ATOM 3685 N N . ILE A 1 439 ? -32.851 6.644 33.535 1.00 90.56 439 ILE A N 1
ATOM 3686 C CA . ILE A 1 439 ? -33.618 7.576 32.691 1.00 90.56 439 ILE A CA 1
ATOM 3687 C C . ILE A 1 439 ? -34.918 6.927 32.200 1.00 90.56 439 ILE A C 1
ATOM 3689 O O . ILE A 1 439 ? -35.981 7.546 32.275 1.00 90.56 439 ILE A O 1
ATOM 3693 N N . GLU A 1 440 ? -34.864 5.683 31.721 1.00 91.19 440 GLU A N 1
ATOM 3694 C CA . GLU A 1 440 ? -36.061 4.973 31.257 1.00 91.19 440 GLU A CA 1
ATOM 3695 C C . GLU A 1 440 ? -37.039 4.683 32.403 1.00 91.19 440 GLU A C 1
ATOM 3697 O O . GLU A 1 440 ? -38.246 4.860 32.231 1.00 91.19 440 GLU A O 1
ATOM 3702 N N . ILE A 1 441 ? -36.544 4.334 33.595 1.00 90.25 441 ILE A N 1
ATOM 3703 C CA . ILE A 1 441 ? -37.382 4.175 34.791 1.00 90.25 441 ILE A CA 1
ATOM 3704 C C . ILE A 1 441 ? -38.075 5.486 35.153 1.00 90.25 441 ILE A C 1
ATOM 3706 O O . ILE A 1 441 ? -39.281 5.483 35.389 1.00 90.25 441 ILE A O 1
ATOM 3710 N N . GLU A 1 442 ? -37.360 6.610 35.173 1.00 89.81 442 GLU A N 1
ATOM 3711 C CA . GLU A 1 442 ? -37.955 7.917 35.469 1.00 89.81 442 GLU A CA 1
ATOM 3712 C C . GLU A 1 442 ? -38.983 8.336 34.407 1.00 89.81 442 GLU A C 1
ATOM 3714 O O . GLU A 1 442 ? -40.043 8.875 34.741 1.00 89.81 442 GLU A O 1
ATOM 3719 N N . ASN A 1 443 ? -38.743 8.018 33.132 1.00 90.06 443 ASN A N 1
ATOM 3720 C CA . ASN A 1 443 ? -39.733 8.204 32.069 1.00 90.06 443 ASN A CA 1
ATOM 3721 C C . ASN A 1 443 ? -40.992 7.361 32.324 1.00 90.06 443 ASN A C 1
ATOM 3723 O O . ASN A 1 443 ? -42.108 7.873 32.208 1.00 90.06 443 ASN A O 1
ATOM 3727 N N . TYR A 1 444 ? -40.833 6.098 32.734 1.00 90.88 444 TYR A N 1
ATOM 3728 C CA . TYR A 1 444 ? -41.956 5.234 33.105 1.00 90.88 444 TYR A CA 1
ATOM 3729 C C . TYR A 1 444 ? -42.685 5.752 34.351 1.00 90.88 444 TYR A C 1
ATOM 3731 O O . TYR A 1 444 ? -43.915 5.759 34.369 1.00 90.88 444 TYR A O 1
ATOM 3739 N N . LYS A 1 445 ? -41.972 6.246 35.372 1.00 88.69 445 LYS A N 1
ATOM 3740 C CA . LYS A 1 445 ? -42.580 6.858 36.565 1.00 88.69 445 LYS A CA 1
ATOM 3741 C C . LYS A 1 445 ? -43.420 8.081 36.193 1.00 88.69 445 LYS A C 1
ATOM 3743 O O . LYS A 1 445 ? -44.559 8.184 36.650 1.00 88.69 445 LYS A O 1
ATOM 3748 N N . LYS A 1 446 ? -42.909 8.974 35.336 1.00 89.19 446 LYS A N 1
ATOM 3749 C CA . LYS A 1 446 ? -43.662 10.136 34.824 1.00 89.19 446 LYS A CA 1
ATOM 3750 C C . LYS A 1 446 ? -44.923 9.704 34.076 1.00 89.19 446 LYS A C 1
ATOM 3752 O O . LYS A 1 446 ? -46.003 10.205 34.381 1.00 89.19 446 LYS A O 1
ATOM 3757 N N . GLU A 1 447 ? -44.810 8.725 33.177 1.00 88.81 447 GLU A N 1
ATOM 3758 C CA . GLU A 1 447 ? -45.957 8.161 32.453 1.00 88.81 447 GLU A CA 1
ATOM 3759 C C . GLU A 1 447 ? -47.004 7.587 33.425 1.00 88.81 447 GLU A C 1
ATOM 3761 O O . GLU A 1 447 ? -48.196 7.873 33.303 1.00 88.81 447 GLU A O 1
ATOM 3766 N N . ILE A 1 448 ? -46.570 6.836 34.443 1.00 86.69 448 ILE A N 1
ATOM 3767 C CA . ILE A 1 448 ? -47.445 6.271 35.480 1.00 86.69 448 ILE A CA 1
ATOM 3768 C C . ILE A 1 448 ? -48.144 7.367 36.291 1.00 86.69 448 ILE A C 1
ATOM 3770 O O . ILE A 1 448 ? -49.347 7.273 36.547 1.00 86.69 448 ILE A O 1
ATOM 3774 N N . LEU A 1 449 ? -47.430 8.419 36.688 1.00 86.38 449 LEU A N 1
ATOM 3775 C CA . LEU A 1 449 ? -48.001 9.548 37.428 1.00 86.38 449 LEU A CA 1
ATOM 3776 C C . LEU A 1 449 ? -49.059 10.296 36.607 1.00 86.38 449 LEU A C 1
ATOM 3778 O O . LEU A 1 449 ? -50.088 10.701 37.149 1.00 86.38 449 LEU A O 1
ATOM 3782 N N . GLU A 1 450 ? -48.865 10.439 35.298 1.00 85.81 450 GLU A N 1
ATOM 3783 C CA . GLU A 1 450 ? -49.869 11.040 34.418 1.00 85.81 450 GLU A CA 1
ATOM 3784 C C . GLU A 1 450 ? -51.124 10.174 34.279 1.00 85.81 450 GLU A C 1
ATOM 3786 O O . GLU A 1 450 ? -52.244 10.682 34.406 1.00 85.81 450 GLU A O 1
ATOM 3791 N N . ILE A 1 451 ? -50.958 8.868 34.053 1.00 84.44 451 ILE A N 1
ATOM 3792 C CA . ILE A 1 451 ? -52.088 7.959 33.809 1.00 84.44 451 ILE A CA 1
ATOM 3793 C C . ILE A 1 451 ? -52.816 7.543 35.093 1.00 84.44 451 ILE A C 1
ATOM 3795 O O . ILE A 1 451 ? -54.006 7.251 35.034 1.00 84.44 451 ILE A O 1
ATOM 3799 N N . SER A 1 452 ? -52.146 7.551 36.251 1.00 81.12 452 SER A N 1
ATOM 3800 C CA . SER A 1 452 ? -52.725 7.178 37.556 1.00 81.12 452 SER A CA 1
ATOM 3801 C C . SER A 1 452 ? -53.821 8.130 38.046 1.00 81.12 452 SER A C 1
ATOM 3803 O O . SER A 1 452 ? -54.604 7.769 38.926 1.00 81.12 452 SER A O 1
ATOM 3805 N N . LYS A 1 453 ? -53.941 9.320 37.438 1.00 81.50 453 LYS A N 1
ATOM 3806 C CA . LYS A 1 453 ? -54.997 10.306 37.731 1.00 81.50 453 LYS A CA 1
ATOM 3807 C C . LYS A 1 453 ? -56.407 9.777 37.444 1.00 81.50 453 LYS A C 1
ATOM 3809 O O . LYS A 1 453 ? -57.380 10.338 37.946 1.00 81.50 453 LYS A O 1
ATOM 3814 N N . LYS A 1 454 ? -56.542 8.728 36.624 1.00 80.06 454 LYS A N 1
ATOM 3815 C CA . LYS A 1 454 ? -57.816 8.072 36.295 1.00 80.06 454 LYS A CA 1
ATOM 3816 C C . LYS A 1 454 ? -57.634 6.549 36.263 1.00 80.06 454 LYS A C 1
ATOM 3818 O O . LYS A 1 454 ? -56.525 6.078 36.031 1.00 80.06 454 LYS A O 1
ATOM 3823 N N . PRO A 1 455 ? -58.699 5.754 36.461 1.00 79.94 455 PRO A N 1
ATOM 3824 C CA . PRO A 1 455 ? -58.628 4.317 36.222 1.00 79.94 455 PRO A CA 1
ATOM 3825 C C . PRO A 1 455 ? -58.241 4.038 34.761 1.00 79.94 455 PRO A C 1
ATOM 3827 O O . PRO A 1 455 ? -58.771 4.679 33.852 1.00 79.94 455 PRO A O 1
ATOM 3830 N N . ILE A 1 456 ? -57.334 3.087 34.531 1.00 84.06 456 ILE A N 1
ATOM 3831 C CA . ILE A 1 456 ? -56.801 2.768 33.194 1.00 84.06 456 ILE A CA 1
ATOM 3832 C C . ILE A 1 456 ? -57.276 1.404 32.681 1.00 84.06 456 ILE A C 1
ATOM 3834 O O . ILE A 1 456 ? -57.674 0.540 33.457 1.00 84.06 456 ILE A O 1
ATOM 3838 N N . ALA A 1 457 ? -57.220 1.179 31.367 1.00 83.88 457 ALA A N 1
ATOM 3839 C CA . ALA A 1 457 ? -57.491 -0.133 30.777 1.00 83.88 457 ALA A CA 1
ATOM 3840 C C . ALA A 1 457 ? -56.402 -1.163 31.143 1.00 83.88 457 ALA A C 1
ATOM 3842 O O . ALA A 1 457 ? -55.221 -0.817 31.253 1.00 83.88 457 ALA A O 1
ATOM 3843 N N . LEU A 1 458 ? -56.791 -2.438 31.274 1.00 82.81 458 LEU A N 1
ATOM 3844 C CA . LEU A 1 458 ? -55.887 -3.542 31.624 1.00 82.81 458 LEU A CA 1
ATOM 3845 C C . LEU A 1 458 ? -54.718 -3.678 30.636 1.00 82.81 458 LEU A C 1
ATOM 3847 O O . LEU A 1 458 ? -53.581 -3.894 31.055 1.00 82.81 458 LEU A O 1
ATOM 3851 N N . ASP A 1 459 ? -54.979 -3.492 29.343 1.00 83.31 459 ASP A N 1
ATOM 3852 C CA . ASP A 1 459 ? -53.958 -3.604 28.297 1.00 83.31 459 ASP A CA 1
ATOM 3853 C C . ASP A 1 459 ? -52.869 -2.539 28.439 1.00 83.31 459 ASP A C 1
ATOM 3855 O O . ASP A 1 459 ? -51.691 -2.823 28.232 1.00 83.31 459 ASP A O 1
ATOM 3859 N N . LYS A 1 460 ? -53.229 -1.333 28.896 1.00 83.56 460 LYS A N 1
ATOM 3860 C CA . LYS A 1 460 ? -52.264 -0.250 29.128 1.00 83.56 460 LYS A CA 1
ATOM 3861 C C . LYS A 1 460 ? -51.353 -0.558 30.322 1.00 83.56 460 LYS A C 1
ATOM 3863 O O . LYS A 1 460 ? -50.146 -0.353 30.232 1.00 83.56 460 LYS A O 1
ATOM 3868 N N . LYS A 1 461 ? -51.901 -1.144 31.397 1.00 84.50 461 LYS A N 1
ATOM 3869 C CA . LYS A 1 461 ? -51.111 -1.659 32.535 1.00 84.50 461 LYS A CA 1
ATOM 3870 C C . LYS A 1 461 ? -50.160 -2.779 32.095 1.00 84.50 461 LYS A C 1
ATOM 3872 O O . LYS A 1 461 ? -48.977 -2.739 32.424 1.00 84.50 461 LYS A O 1
ATOM 3877 N N . ARG A 1 462 ? -50.653 -3.747 31.311 1.00 86.81 462 ARG A N 1
ATOM 3878 C CA . ARG A 1 462 ? -49.835 -4.841 30.753 1.00 86.81 462 ARG A CA 1
ATOM 3879 C C . ARG A 1 462 ? -48.736 -4.332 29.824 1.00 86.81 462 ARG A C 1
ATOM 3881 O O . ARG A 1 462 ? -47.635 -4.862 29.869 1.00 86.81 462 ARG A O 1
ATOM 3888 N N . SER A 1 463 ? -49.005 -3.296 29.033 1.00 89.38 463 SER A N 1
ATOM 3889 C CA . SER A 1 463 ? -48.018 -2.680 28.142 1.00 89.38 463 SER A CA 1
ATOM 3890 C C . SER A 1 463 ? -46.845 -2.068 28.911 1.00 89.38 463 SER A C 1
ATOM 3892 O O . SER A 1 463 ? -45.696 -2.279 28.531 1.00 89.38 463 SER A O 1
ATOM 3894 N N . ILE A 1 464 ? -47.110 -1.324 29.991 1.00 86.31 464 ILE A N 1
ATOM 3895 C CA . ILE A 1 464 ? -46.050 -0.715 30.815 1.00 86.31 464 ILE A CA 1
ATOM 3896 C C . ILE A 1 464 ? -45.253 -1.801 31.546 1.00 86.31 464 ILE A C 1
ATOM 3898 O O . ILE A 1 464 ? -44.025 -1.780 31.514 1.00 86.31 464 ILE A O 1
ATOM 3902 N N . GLN A 1 465 ? -45.933 -2.806 32.111 1.00 87.12 465 GLN A N 1
ATOM 3903 C CA . GLN A 1 465 ? -45.264 -3.964 32.713 1.00 87.12 465 GLN A CA 1
ATOM 3904 C C . GLN A 1 465 ? -44.402 -4.723 31.692 1.00 87.12 465 GLN A C 1
ATOM 3906 O O . GLN A 1 465 ? -43.285 -5.118 32.002 1.00 87.12 465 GLN A O 1
ATOM 3911 N N . GLY A 1 466 ? -44.896 -4.902 30.464 1.00 88.44 466 GLY A N 1
ATOM 3912 C CA . GLY A 1 466 ? -44.155 -5.540 29.378 1.00 88.44 466 GLY A CA 1
ATOM 3913 C C . GLY A 1 466 ? -42.885 -4.773 29.017 1.00 88.44 466 GLY A C 1
ATOM 3914 O O . GLY A 1 466 ? -41.824 -5.378 28.911 1.00 88.44 466 GLY A O 1
ATOM 3915 N N . ARG A 1 467 ? -42.961 -3.440 28.909 1.00 90.19 467 ARG A N 1
ATOM 3916 C CA . ARG A 1 467 ? -41.793 -2.575 28.659 1.00 90.19 467 ARG A CA 1
ATOM 3917 C C . ARG A 1 467 ? -40.764 -2.638 29.790 1.00 90.19 467 ARG A C 1
ATOM 3919 O O . ARG A 1 467 ? -39.570 -2.688 29.504 1.00 90.19 467 ARG A O 1
ATOM 3926 N N . LEU A 1 468 ? -41.212 -2.680 31.047 1.00 89.06 468 LEU A N 1
ATOM 3927 C CA . LEU A 1 468 ? -40.329 -2.862 32.202 1.00 89.06 468 LEU A CA 1
ATOM 3928 C C . LEU A 1 468 ? -39.651 -4.238 32.188 1.00 89.06 468 LEU A C 1
ATOM 3930 O O . LEU A 1 468 ? -38.443 -4.317 32.383 1.00 89.06 468 LEU A O 1
ATOM 3934 N N . ASN A 1 469 ? -40.395 -5.307 31.897 1.00 88.81 469 ASN A N 1
ATOM 3935 C CA . ASN A 1 469 ? -39.834 -6.655 31.791 1.00 88.81 469 ASN A CA 1
ATOM 3936 C C . ASN A 1 469 ? -38.804 -6.750 30.655 1.00 88.81 469 ASN A C 1
ATOM 3938 O O . ASN A 1 469 ? -37.766 -7.380 30.826 1.00 88.81 469 ASN A O 1
ATOM 3942 N N . THR A 1 470 ? -39.053 -6.108 29.509 1.00 91.31 470 THR A N 1
ATOM 3943 C CA . THR A 1 470 ? -38.073 -6.037 28.415 1.00 91.31 470 THR A CA 1
ATOM 3944 C C . THR A 1 470 ? -36.799 -5.323 28.858 1.00 91.31 470 THR A C 1
ATOM 3946 O O . THR A 1 470 ? -35.713 -5.844 28.625 1.00 91.31 470 THR A O 1
ATOM 3949 N N . LEU A 1 471 ? -36.923 -4.173 29.534 1.00 89.88 471 LEU A N 1
ATOM 3950 C CA . LEU A 1 471 ? -35.773 -3.434 30.065 1.00 89.88 471 LEU A CA 1
ATOM 3951 C C . LEU A 1 471 ? -34.987 -4.282 31.079 1.00 89.88 471 LEU A C 1
ATOM 3953 O O . LEU A 1 471 ? -33.766 -4.346 31.008 1.00 89.88 471 LEU A O 1
ATOM 3957 N N . HIS A 1 472 ? -35.684 -4.987 31.970 1.00 87.69 472 HIS A N 1
ATOM 3958 C CA . HIS A 1 472 ? -35.078 -5.878 32.958 1.00 87.69 472 HIS A CA 1
ATOM 3959 C C . HIS A 1 472 ? -34.377 -7.084 32.317 1.00 87.69 472 HIS A C 1
ATOM 3961 O O . HIS A 1 472 ? -33.321 -7.501 32.777 1.00 87.69 472 HIS A O 1
ATOM 3967 N N . ASN A 1 473 ? -34.951 -7.674 31.270 1.00 89.31 473 ASN A N 1
ATOM 3968 C CA . ASN A 1 473 ? -34.326 -8.799 30.574 1.00 89.31 473 ASN A CA 1
ATOM 3969 C C . ASN A 1 473 ? -33.070 -8.370 29.807 1.00 89.31 473 ASN A C 1
ATOM 3971 O O . ASN A 1 473 ? -32.118 -9.137 29.715 1.00 89.31 473 ASN A O 1
ATOM 3975 N N . GLU A 1 474 ? -33.072 -7.162 29.241 1.00 89.19 474 GLU A N 1
ATOM 3976 C CA . GLU A 1 474 ? -31.941 -6.624 28.481 1.00 89.19 474 GLU A CA 1
ATOM 3977 C C . GLU A 1 474 ? -30.800 -6.134 29.383 1.00 89.19 474 GLU A C 1
ATOM 3979 O O . GLU A 1 474 ? -29.640 -6.202 28.984 1.00 89.19 474 GLU A O 1
ATOM 3984 N N . PHE A 1 475 ? -31.127 -5.681 30.596 1.00 90.81 475 PHE A N 1
ATOM 3985 C CA . PHE A 1 475 ? -30.180 -5.144 31.570 1.00 90.81 475 PHE A CA 1
ATOM 3986 C C . PHE A 1 475 ? -30.360 -5.794 32.948 1.00 90.81 475 PHE A C 1
ATOM 3988 O O . PHE A 1 475 ? -30.592 -5.122 33.958 1.00 90.81 475 PHE A O 1
ATOM 3995 N N . SER A 1 476 ? -30.295 -7.126 32.975 1.00 88.38 476 SER A N 1
ATOM 3996 C CA . SER A 1 476 ? -30.535 -7.928 34.181 1.00 88.38 476 SER A CA 1
ATOM 3997 C C . SER A 1 476 ? -29.592 -7.594 35.335 1.00 88.38 476 SER A C 1
ATOM 3999 O O . SER A 1 476 ? -29.972 -7.749 36.490 1.00 88.38 476 SER A O 1
ATOM 4001 N N . GLU A 1 477 ? -28.398 -7.077 35.038 1.00 89.62 477 GLU A N 1
ATOM 4002 C CA . GLU A 1 477 ? -27.414 -6.635 36.026 1.00 89.62 477 GLU A CA 1
ATOM 4003 C C . GLU A 1 477 ? -27.921 -5.489 36.926 1.00 89.62 477 GLU A C 1
ATOM 4005 O O . GLU A 1 477 ? -27.401 -5.295 38.023 1.00 89.62 477 GLU A O 1
ATOM 4010 N N . PHE A 1 478 ? -28.972 -4.769 36.512 1.00 90.62 478 PHE A N 1
ATOM 4011 C CA . PHE A 1 478 ? -29.562 -3.651 37.257 1.00 90.62 478 PHE A CA 1
ATOM 4012 C C . PHE A 1 478 ? -30.938 -3.967 37.865 1.00 90.62 478 PHE A C 1
ATOM 4014 O O . PHE A 1 478 ? -31.640 -3.056 38.309 1.00 90.62 478 PHE A O 1
ATOM 4021 N N . SER A 1 479 ? -31.341 -5.242 37.918 1.00 80.69 479 SER A N 1
ATOM 4022 C CA . SER A 1 479 ? -32.640 -5.672 38.466 1.00 80.69 479 SER A CA 1
ATOM 4023 C C . SER A 1 479 ? -32.877 -5.233 39.912 1.00 80.69 479 SER A C 1
ATOM 4025 O O . SER A 1 479 ? -34.007 -4.951 40.314 1.00 80.69 479 SER A O 1
ATOM 4027 N N . GLU A 1 480 ? -31.804 -5.171 40.700 1.00 83.88 480 GLU A N 1
ATOM 4028 C CA . GLU A 1 480 ? -31.854 -4.896 42.134 1.00 83.88 480 GLU A CA 1
ATOM 4029 C C . GLU A 1 480 ? -31.880 -3.402 42.485 1.00 83.88 480 GLU A C 1
ATOM 4031 O O . GLU A 1 480 ? -32.013 -3.071 43.670 1.00 83.88 480 GLU A O 1
ATOM 4036 N N . LEU A 1 481 ? -31.796 -2.509 41.488 1.00 87.44 481 LEU A N 1
ATOM 4037 C CA . LEU A 1 481 ? -31.880 -1.062 41.694 1.00 87.44 481 LEU A CA 1
ATOM 4038 C C . LEU A 1 481 ? -33.183 -0.684 42.414 1.00 87.44 481 LEU A C 1
ATOM 4040 O O . LEU A 1 481 ? -34.273 -1.181 42.105 1.00 87.44 481 LEU A O 1
ATOM 4044 N N . VAL A 1 482 ? -33.076 0.232 43.379 1.00 86.19 482 VAL A N 1
ATOM 4045 C CA . VAL A 1 482 ? -34.211 0.682 44.201 1.00 86.19 482 VAL A CA 1
ATOM 4046 C C . VAL A 1 482 ? -35.312 1.261 43.313 1.00 86.19 482 VAL A C 1
ATOM 4048 O O . VAL A 1 482 ? -36.490 0.959 43.498 1.00 86.19 482 VAL A O 1
ATOM 4051 N N . GLU A 1 483 ? -34.926 2.008 42.284 1.00 85.69 483 GLU A N 1
ATOM 4052 C CA . GLU A 1 483 ? -35.818 2.658 41.335 1.00 85.69 483 GLU A CA 1
ATOM 4053 C C . GLU A 1 483 ? -36.653 1.641 40.531 1.00 85.69 483 GLU A C 1
ATOM 4055 O O . GLU A 1 483 ? -37.834 1.888 40.268 1.00 85.69 483 GLU A O 1
ATOM 4060 N N . VAL A 1 484 ? -36.082 0.474 40.194 1.00 84.19 484 VAL A N 1
ATOM 4061 C CA . VAL A 1 484 ? -36.784 -0.630 39.502 1.00 84.19 484 VAL A CA 1
ATOM 4062 C C . VAL A 1 484 ? -37.843 -1.248 40.414 1.00 84.19 484 VAL A C 1
ATOM 4064 O O . VAL A 1 484 ? -38.984 -1.488 39.992 1.00 84.19 484 VAL A O 1
ATOM 4067 N N . LYS A 1 485 ? -37.490 -1.487 41.683 1.00 85.12 485 LYS A N 1
ATOM 4068 C CA . LYS A 1 485 ? -38.402 -2.051 42.692 1.00 85.12 485 LYS A CA 1
ATOM 4069 C C . LYS A 1 485 ? -39.557 -1.098 42.989 1.00 85.12 485 LYS A C 1
ATOM 4071 O O . LYS A 1 485 ? -40.715 -1.520 43.025 1.00 85.12 485 LYS A O 1
ATOM 4076 N N . GLU A 1 486 ? -39.264 0.190 43.139 1.00 86.00 486 GLU A N 1
ATOM 4077 C CA . GLU A 1 486 ? -40.274 1.236 43.315 1.00 86.00 486 GLU A CA 1
ATOM 4078 C C . GLU A 1 486 ? -41.240 1.305 42.137 1.00 86.00 486 GLU A C 1
ATOM 4080 O O . GLU A 1 486 ? -42.456 1.310 42.340 1.00 86.00 486 GLU A O 1
ATOM 4085 N N . LEU A 1 487 ? -40.717 1.319 40.910 1.00 87.50 487 LEU A N 1
ATOM 4086 C CA . LEU A 1 487 ? -41.539 1.366 39.708 1.00 87.50 487 LEU A CA 1
ATOM 4087 C C . LEU A 1 487 ? -42.450 0.134 39.608 1.00 87.50 487 LEU A C 1
ATOM 4089 O O . LEU A 1 487 ? -43.639 0.268 39.320 1.00 87.50 487 LEU A O 1
ATOM 4093 N N . SER A 1 488 ? -41.925 -1.055 39.907 1.00 85.81 488 SER A N 1
ATOM 4094 C CA . SER A 1 488 ? -42.705 -2.301 39.927 1.00 85.81 488 SER A CA 1
ATOM 4095 C C . SER A 1 488 ? -43.867 -2.234 40.927 1.00 85.81 488 SER A C 1
ATOM 4097 O O . SER A 1 488 ? -44.995 -2.642 40.619 1.00 85.81 488 SER A O 1
ATOM 4099 N N . ARG A 1 489 ? -43.631 -1.647 42.108 1.00 86.62 489 ARG A N 1
ATOM 4100 C CA . ARG A 1 489 ? -44.685 -1.382 43.098 1.00 86.62 489 ARG A CA 1
ATOM 4101 C C . ARG A 1 489 ? -45.720 -0.390 42.558 1.00 86.62 489 ARG A C 1
ATOM 4103 O O . ARG A 1 489 ? -46.913 -0.686 42.605 1.00 86.62 489 ARG A O 1
ATOM 4110 N N . MET A 1 490 ? -45.284 0.725 41.966 1.00 85.75 490 MET A N 1
ATOM 4111 C CA . MET A 1 490 ? -46.185 1.729 41.380 1.00 85.75 490 MET A CA 1
ATOM 4112 C C . MET A 1 490 ? -47.072 1.142 40.271 1.00 85.75 490 MET A C 1
ATOM 4114 O O . MET A 1 490 ? -48.268 1.428 40.223 1.00 85.75 490 MET A O 1
ATOM 4118 N N . ILE A 1 491 ? -46.525 0.282 39.402 1.00 86.12 491 ILE A N 1
ATOM 4119 C CA . ILE A 1 491 ? -47.310 -0.413 38.369 1.00 86.12 491 ILE A CA 1
ATOM 4120 C C . ILE A 1 491 ? -48.360 -1.321 39.017 1.00 86.12 491 ILE A C 1
ATOM 4122 O O . ILE A 1 491 ? -49.515 -1.352 38.578 1.00 86.12 491 ILE A O 1
ATOM 4126 N N . THR A 1 492 ? -47.990 -2.044 40.075 1.00 85.25 492 THR A N 1
ATOM 4127 C CA . THR A 1 492 ? -48.902 -2.939 40.800 1.00 85.25 492 THR A CA 1
ATOM 4128 C C . THR A 1 492 ? -50.093 -2.170 41.381 1.00 85.25 492 THR A C 1
ATOM 4130 O O . THR A 1 492 ? -51.234 -2.613 41.212 1.00 85.25 492 THR A O 1
ATOM 4133 N N . GLU A 1 493 ? -49.850 -0.984 41.942 1.00 85.69 493 GLU A N 1
ATOM 4134 C CA . GLU A 1 493 ? -50.836 -0.111 42.601 1.00 85.69 493 GLU A CA 1
ATOM 4135 C C . GLU A 1 493 ? -51.782 0.650 41.642 1.00 85.69 493 GLU A C 1
ATOM 4137 O O . GLU A 1 493 ? -52.790 1.210 42.082 1.00 85.69 493 GLU A O 1
ATOM 4142 N N . LEU A 1 494 ? -51.527 0.648 40.325 1.00 84.88 494 LEU A N 1
ATOM 4143 C CA . LEU A 1 494 ? -52.400 1.302 39.338 1.00 84.88 494 LEU A CA 1
ATOM 4144 C C . LEU A 1 494 ? -53.828 0.728 39.339 1.00 84.88 494 LEU A C 1
ATOM 4146 O O . LEU A 1 494 ? -54.031 -0.474 39.115 1.00 84.88 494 LEU A O 1
ATOM 4150 N N . LYS A 1 495 ? -54.818 1.620 39.501 1.00 80.44 495 LYS A N 1
ATOM 4151 C CA . LYS A 1 495 ? -56.257 1.310 39.462 1.00 80.44 495 LYS A CA 1
ATOM 4152 C C . LYS A 1 495 ? -56.719 1.027 38.030 1.00 80.44 495 LYS A C 1
ATOM 4154 O O . LYS A 1 495 ? -56.503 1.829 37.123 1.00 80.44 495 LYS A O 1
ATOM 4159 N N . ILE A 1 496 ? -57.397 -0.101 37.838 1.00 82.50 496 ILE A N 1
ATOM 4160 C CA . ILE A 1 496 ? -57.848 -0.590 36.529 1.00 82.50 496 ILE A CA 1
ATOM 4161 C C . ILE A 1 496 ? -59.358 -0.342 36.395 1.00 82.50 496 ILE A C 1
ATOM 4163 O O . ILE A 1 496 ? -60.097 -0.478 37.371 1.00 82.50 496 ILE A O 1
ATOM 4167 N N . ILE A 1 497 ? -59.835 0.013 35.201 1.00 74.50 497 ILE A N 1
ATOM 4168 C CA . ILE A 1 497 ? -61.270 0.047 34.893 1.00 74.50 497 ILE A CA 1
ATOM 4169 C C . ILE A 1 497 ? -61.787 -1.396 34.906 1.00 74.50 497 ILE A C 1
ATOM 4171 O O . ILE A 1 497 ? -61.491 -2.174 34.000 1.00 74.50 497 ILE A O 1
ATOM 4175 N N . ASN A 1 498 ? -62.578 -1.750 35.919 1.00 58.75 498 ASN A N 1
ATOM 4176 C CA . ASN A 1 498 ? -63.321 -3.007 35.934 1.00 58.75 498 ASN A CA 1
ATOM 4177 C C . ASN A 1 498 ? -64.508 -2.905 34.969 1.00 58.75 498 ASN A C 1
ATOM 4179 O O . ASN A 1 498 ? -65.582 -2.428 35.336 1.00 58.75 498 ASN A O 1
ATOM 4183 N N . PHE A 1 499 ? -64.336 -3.391 33.742 1.00 52.97 499 PHE A N 1
ATOM 4184 C CA . PHE A 1 499 ? -65.458 -3.732 32.868 1.00 52.97 499 PHE A CA 1
ATOM 4185 C C . PHE A 1 499 ? -66.050 -5.080 33.285 1.00 52.97 499 PHE A C 1
ATOM 4187 O O . PHE A 1 499 ? -66.043 -6.024 32.507 1.00 52.97 499 PHE A O 1
ATOM 4194 N N . ASP A 1 500 ? -66.548 -5.189 34.520 1.00 48.03 500 ASP A N 1
ATOM 4195 C CA . ASP A 1 500 ? -67.398 -6.329 34.865 1.00 48.03 500 ASP A CA 1
ATOM 4196 C C . ASP A 1 500 ? -68.359 -6.041 36.022 1.00 48.03 500 ASP A C 1
ATOM 4198 O O . ASP A 1 500 ? -68.186 -6.504 37.144 1.00 48.03 500 ASP A O 1
ATOM 4202 N N . LYS A 1 501 ? -69.388 -5.237 35.726 1.00 45.00 501 LYS A N 1
ATOM 4203 C CA . LYS A 1 501 ? -70.728 -5.320 36.336 1.00 45.00 501 LYS A CA 1
ATOM 4204 C C . LYS A 1 501 ? -71.766 -4.773 35.351 1.00 45.00 501 LYS A C 1
ATOM 4206 O O . LYS A 1 501 ? -72.221 -3.647 35.515 1.00 45.00 501 LYS A O 1
ATOM 4211 N N . SER A 1 502 ? -72.088 -5.535 34.298 1.00 41.06 502 SER A N 1
ATOM 4212 C CA . SER A 1 502 ? -73.415 -5.586 33.631 1.00 41.06 502 SER A CA 1
ATOM 4213 C C . SER A 1 502 ? -73.338 -6.124 32.195 1.00 41.06 502 SER A C 1
ATOM 4215 O O . SER A 1 502 ? -73.509 -5.398 31.220 1.00 41.06 502 SER A O 1
ATOM 4217 N N . LYS A 1 503 ? -73.182 -7.440 32.031 1.00 35.62 503 LYS A N 1
ATOM 4218 C CA . LYS A 1 503 ? -73.796 -8.123 30.883 1.00 35.62 503 LYS A CA 1
ATOM 4219 C C . LYS A 1 503 ? -74.501 -9.380 31.384 1.00 35.62 503 LYS A C 1
ATOM 4221 O O . LYS A 1 503 ? -73.849 -10.220 31.999 1.00 35.62 503 LYS A O 1
ATOM 4226 N N . PRO A 1 504 ? -75.823 -9.519 31.181 1.00 38.31 504 PRO A N 1
ATOM 4227 C CA . PRO A 1 504 ? -76.517 -10.729 31.572 1.00 38.31 504 PRO A CA 1
ATOM 4228 C C . PRO A 1 504 ? -76.060 -11.860 30.651 1.00 38.31 504 PRO A C 1
ATOM 4230 O O . PRO A 1 504 ? -76.092 -11.734 29.424 1.00 38.31 504 PRO A O 1
ATOM 4233 N N . PHE A 1 505 ? -75.638 -12.966 31.258 1.00 37.53 505 PHE A N 1
ATOM 4234 C CA . PHE A 1 505 ? -75.467 -14.249 30.590 1.00 37.53 505 PHE A CA 1
ATOM 4235 C C . PHE A 1 505 ? -76.752 -14.592 29.821 1.00 37.53 505 PHE A C 1
ATOM 4237 O O . PHE A 1 505 ? -77.770 -14.940 30.418 1.00 37.53 505 PHE A O 1
ATOM 4244 N N . LYS A 1 506 ? -76.719 -14.518 28.486 1.00 35.19 506 LYS A N 1
ATOM 4245 C CA . LYS A 1 506 ? -77.701 -15.210 27.648 1.00 35.19 506 LYS A CA 1
ATOM 4246 C C . LYS A 1 506 ? -77.188 -16.620 27.391 1.00 35.19 506 LYS A C 1
ATOM 4248 O O . LYS A 1 506 ? -76.250 -16.820 26.625 1.00 35.19 506 LYS A O 1
ATOM 4253 N N . HIS A 1 507 ? -77.832 -17.590 28.033 1.00 39.19 507 HIS A N 1
ATOM 4254 C CA . HIS A 1 507 ? -77.859 -18.971 27.568 1.00 39.19 507 HIS A CA 1
ATOM 4255 C C . HIS A 1 507 ? -78.277 -18.999 26.097 1.00 39.19 507 HIS A C 1
ATOM 4257 O O . HIS A 1 507 ? -79.405 -18.623 25.779 1.00 39.19 507 HIS A O 1
ATOM 4263 N N . ASN A 1 508 ? -77.407 -19.494 25.217 1.00 34.84 508 ASN A N 1
ATOM 4264 C CA . ASN A 1 508 ? -77.841 -19.984 23.919 1.00 34.84 508 ASN A CA 1
ATOM 4265 C C . ASN A 1 508 ? -77.748 -21.505 23.900 1.00 34.84 508 ASN A C 1
ATOM 4267 O O . ASN A 1 508 ? -76.689 -22.102 24.083 1.00 34.84 508 ASN A O 1
ATOM 4271 N N . ARG A 1 509 ? -78.933 -22.088 23.721 1.00 35.56 509 ARG A N 1
ATOM 4272 C CA . ARG A 1 509 ? -79.212 -23.503 23.542 1.00 35.56 509 ARG A CA 1
ATOM 4273 C C . ARG A 1 509 ? -78.379 -24.092 22.409 1.00 35.56 509 ARG A C 1
ATOM 4275 O O . ARG A 1 509 ? -78.294 -23.535 21.318 1.00 35.56 509 ARG A O 1
ATOM 4282 N N . ILE A 1 510 ? -77.873 -25.282 22.692 1.00 38.91 510 ILE A N 1
ATOM 4283 C CA . ILE A 1 510 ? -77.442 -26.294 21.736 1.00 38.91 510 ILE A CA 1
ATOM 4284 C C . ILE A 1 510 ? -78.572 -26.531 20.725 1.00 38.91 510 ILE A C 1
ATOM 4286 O O . ILE A 1 510 ? -79.703 -26.805 21.122 1.00 38.91 510 ILE A O 1
ATOM 4290 N N . ASN A 1 511 ? -78.254 -26.478 19.432 1.00 34.59 511 ASN A N 1
ATOM 4291 C CA . ASN A 1 511 ? -79.027 -27.173 18.411 1.00 34.59 511 ASN A CA 1
ATOM 4292 C C . ASN A 1 511 ? -78.069 -27.857 17.433 1.00 34.59 511 ASN A C 1
ATOM 4294 O O . ASN A 1 511 ? -77.323 -27.213 16.698 1.00 34.59 511 ASN A O 1
ATOM 4298 N N . ASN A 1 512 ? -78.114 -29.186 17.467 1.00 35.41 512 ASN A N 1
ATOM 4299 C CA . ASN A 1 512 ? -77.512 -30.094 16.502 1.00 35.41 512 ASN A CA 1
ATOM 4300 C C . ASN A 1 512 ? -77.982 -29.782 15.078 1.00 35.41 512 ASN A C 1
ATOM 4302 O O . ASN A 1 512 ? -79.185 -29.673 14.852 1.00 35.41 512 ASN A O 1
ATOM 4306 N N . LYS A 1 513 ? -77.063 -29.827 14.109 1.00 34.06 513 LYS A N 1
ATOM 4307 C CA . LYS A 1 513 ? -77.311 -30.447 12.798 1.00 34.06 513 LYS A CA 1
ATOM 4308 C C . LYS A 1 513 ? -76.016 -31.062 12.267 1.00 34.06 513 LYS A C 1
ATOM 4310 O O . LYS A 1 513 ? -75.091 -30.363 11.870 1.00 34.06 513 LYS A O 1
ATOM 4315 N N . GLN A 1 514 ? -75.987 -32.392 12.273 1.00 38.22 514 GLN A N 1
ATOM 4316 C CA . GLN A 1 514 ? -75.123 -33.201 11.421 1.00 38.22 514 GLN A CA 1
ATOM 4317 C C . GLN A 1 514 ? -75.414 -32.885 9.948 1.00 38.22 514 GLN A C 1
ATOM 4319 O O . GLN A 1 514 ? -76.578 -32.846 9.554 1.00 38.22 514 GLN A O 1
ATOM 4324 N N . HIS A 1 515 ? -74.374 -32.797 9.119 1.00 35.69 515 HIS A N 1
ATOM 4325 C CA . HIS A 1 515 ? -74.370 -33.541 7.863 1.00 35.69 515 HIS A CA 1
ATOM 4326 C C . HIS A 1 515 ? -72.947 -33.814 7.370 1.00 35.69 515 HIS A C 1
ATOM 4328 O O . HIS A 1 515 ? -72.146 -32.913 7.148 1.00 35.69 515 HIS A O 1
ATOM 4334 N N . ASN A 1 516 ? -72.692 -35.110 7.199 1.00 37.81 516 ASN A N 1
ATOM 4335 C CA . ASN A 1 516 ? -71.602 -35.736 6.465 1.00 37.81 516 ASN A CA 1
ATOM 4336 C C . ASN A 1 516 ? -71.240 -35.026 5.153 1.00 37.81 516 ASN A C 1
ATOM 4338 O O . ASN A 1 516 ? -72.126 -34.735 4.350 1.00 37.81 516 ASN A O 1
ATOM 4342 N N . LYS A 1 517 ? -69.944 -35.021 4.823 1.00 34.72 517 LYS A N 1
ATOM 4343 C CA . LYS A 1 517 ? -69.493 -35.568 3.536 1.00 34.72 517 LYS A CA 1
ATOM 4344 C C . LYS A 1 517 ? -68.068 -36.110 3.632 1.00 34.72 517 LYS A C 1
ATOM 4346 O O . LYS A 1 517 ? -67.229 -35.612 4.367 1.00 34.72 517 LYS A O 1
ATOM 4351 N N . LYS A 1 518 ? -67.895 -37.220 2.928 1.00 42.75 518 LYS A N 1
ATOM 4352 C CA . LYS A 1 518 ? -66.890 -38.272 3.046 1.00 42.75 518 LYS A CA 1
ATOM 4353 C C . LYS A 1 518 ? -66.100 -38.293 1.717 1.00 42.75 518 LYS A C 1
ATOM 4355 O O . LYS A 1 518 ? -66.747 -38.226 0.679 1.00 42.75 518 LYS A O 1
ATOM 4360 N N . TRP A 1 519 ? -64.775 -38.462 1.805 1.00 39.12 519 TRP A N 1
ATOM 4361 C CA . TRP A 1 519 ? -63.796 -38.995 0.823 1.00 39.12 519 TRP A CA 1
ATOM 4362 C C . TRP A 1 519 ? -63.646 -38.351 -0.570 1.00 39.12 519 TRP A C 1
ATOM 4364 O O . TRP A 1 519 ? -64.520 -38.480 -1.424 1.00 39.12 519 TRP A O 1
ATOM 4374 N N . ARG A 1 520 ? -62.432 -37.877 -0.872 1.00 38.69 520 ARG A N 1
ATOM 4375 C CA . ARG A 1 520 ? -61.361 -38.722 -1.429 1.00 38.69 520 ARG A CA 1
ATOM 4376 C C . ARG A 1 520 ? -60.002 -38.247 -0.941 1.00 38.69 520 ARG A C 1
ATOM 4378 O O . ARG A 1 520 ? -59.878 -37.020 -0.747 1.00 38.69 520 ARG A O 1
#

pLDDT: mean 76.14, std 18.52, range [27.58, 98.25]

Secondary structure (DSSP, 8-state):
------PPPHHHHHHHHHTPPP------------SSS--TTTHHHHHTTS-EEEESS---TTS--SHHHHHHHHHHH-TTT-BGGGTB-----------EEEE--EEEEEEETTTTEEEEEEEETTTTEE-HHHHHHHHT-HHHHHHHHHHHHHTTTTSS-PPPP--PPPPHHHHHHHHHHHHHHHHHHHHHHTT-HHHHHHHHHHHHHH--EEEHHHHHHHHHHHHHH--SEEEEE-S-B-HHHHHHHHHHHHHHHHTT-EEEEEEEPPSSTT---B-HHHHHHHHHHHHH-TTEEEEEESS---EEEEEE-SSS--EEEEES--TTT--PPTT-SS----EEEEE---HHHHHHHHHHHHHHHHHHHHHHHHHHHHHHHS--SS--HHHHHHHHT---GGGTTTTTSS-HHHHHHHHHHHHHHHHHHHHHHHHHHHHHHHHHHHHHHHHTTS-B-HHHHHHHHHHHHHHHHHTGGGTT-HHHHHHHHHHHH--B----S-------------------

Foldseek 3Di:
DDPDDDDQDPLSVVCVVVVHDDDDDDDDDDFADDPAQGLLQCRCVPVVPFDKDWDPDDDCPRPDPDVVSVLVSCCRRPVVQHPVVVPRHNDDDDDPDDIDIDGDWDKDWDADPPPRQIQIWTAGPVVRDTDVSVSVSVSVVPVVVLVVLVVVVCVPVVPDDDDDDDDDDDDPVVVVLVVVVVVLVVQLVVCVVVVVPVSNVVSVVVVVVSPFKDFPVRVLVVVLCCLPPDQEEKEWEFQAADDPLLVVCVVSVVSSLVVNHAYEYEYEDDPDPPDDRYDPVSVVVLVVVVVVGLRYHYDYDYHDQWTWIWGDDPDDFIKIKTWNDGRNHDDDDPSDPDGPRTMIGIDGDDPVNVVVVVVVLVVRLVVLLVVLVVVLVVLLVDDPPALDPVSLVVLVPSDSSSNVVVEPPPPVVSPVSVVVSVVVSVVSSLVSLLVNLLVVLVVLVVVLVVQLVDAAAPVVLVVSVVVLVVSCVVCVVCCPPPSSVVSVVSSVPRHHPPPDDDDDDDDDDDDDDDDDDDDD

Sequence (520 aa):
GDESVYWLTDVGIEYAKNGVKFSTFTRQFDLYIDAVGDVKEKAKEVFSNLRSEKQISFKEDNLPKNIEDVKLLAELQAPEIHFPKKNFSLQSCEPRGVEGYVAKVWVVLLENFRDNTIRSLVYDEKQDKIIDSLSDAFNKLEDEKLILLEKLVKVGDNEEFSVEFTDEVKQEKQIAIENELIQKQAEIETAIEKQDIEKIKEIQKQVSTIKRHFNSLEFEVELKRLFDQTANDLWIISPWIKKYATIRRIPFFEKYLQKGGRIFVAYSEPENNTDIMADEEALNKLLELEKKYQNFYINQLPPFHYKRVWLRNNGDYNLFYTGSYNILSFFVKQGLQNVRQEEMTKLDWDEEKENVYLDIFKQFGVKYLNRAVEDFNTLIKNPPERIDKAFLQKIKSSDYGKLKPFINQGIDVFDEKYQQLQDAKEYNLHYYREQYVKIEIENYKKEILEISKKPIALDKKRSIQGRLNTLHNEFSEFSELVEVKELSRMITELKIINFDKSKPFKHNRINNKQHNKKWR